Protein AF-A0A521AAC2-F1 (afdb_monomer_lite)

Structure (mmCIF, N/CA/C/O backbone):
data_AF-A0A521AAC2-F1
#
_entry.id   AF-A0A521AAC2-F1
#
loop_
_atom_site.group_PDB
_atom_site.id
_atom_site.type_symbol
_atom_site.label_atom_id
_atom_site.label_alt_id
_atom_site.label_comp_id
_atom_site.label_asym_id
_atom_site.label_entity_id
_atom_site.label_seq_id
_atom_site.pdbx_PDB_ins_code
_atom_site.Cartn_x
_atom_site.Cartn_y
_atom_site.Cartn_z
_atom_site.occupancy
_atom_site.B_iso_or_equiv
_atom_site.auth_seq_id
_atom_site.auth_comp_id
_atom_site.auth_asym_id
_atom_site.auth_atom_id
_atom_site.pdbx_PDB_model_num
ATOM 1 N N . SER A 1 1 ? 28.473 -7.041 -19.123 1.00 75.69 1 SER A N 1
ATOM 2 C CA . SER A 1 1 ? 27.850 -7.084 -20.459 1.00 75.69 1 SER A CA 1
ATOM 3 C C . SER A 1 1 ? 27.717 -8.540 -20.856 1.00 75.69 1 SER A C 1
ATOM 5 O O . SER A 1 1 ? 28.711 -9.245 -20.741 1.00 75.69 1 SER A O 1
ATOM 7 N N . LEU A 1 2 ? 26.518 -9.003 -21.226 1.00 77.50 2 LEU A N 1
ATOM 8 C CA . LEU A 1 2 ? 26.227 -10.437 -21.407 1.00 77.50 2 LEU A CA 1
ATOM 9 C C . LEU A 1 2 ? 26.478 -10.957 -22.841 1.00 77.50 2 LEU A C 1
ATOM 11 O O . LEU A 1 2 ? 26.510 -12.165 -23.037 1.00 77.50 2 LEU A O 1
ATOM 15 N N . HIS A 1 3 ? 26.737 -10.079 -23.821 1.00 86.06 3 HIS A N 1
ATOM 16 C CA . HIS A 1 3 ? 26.960 -10.445 -25.234 1.00 86.06 3 HIS A CA 1
ATOM 17 C C . HIS A 1 3 ? 28.092 -9.625 -25.883 1.00 86.06 3 HIS A C 1
ATOM 19 O O . HIS A 1 3 ? 27.916 -9.018 -26.936 1.00 86.06 3 HIS A O 1
ATOM 25 N N . CYS A 1 4 ? 29.249 -9.530 -25.223 1.00 85.38 4 CYS A N 1
ATOM 26 C CA . CYS A 1 4 ? 30.383 -8.733 -25.708 1.00 85.38 4 CYS A CA 1
ATOM 27 C C . CYS A 1 4 ? 31.714 -9.477 -25.526 1.00 85.38 4 CYS A C 1
ATOM 29 O O . CYS A 1 4 ? 32.556 -9.093 -24.710 1.00 85.38 4 CYS A O 1
ATOM 31 N N . ASP A 1 5 ? 31.896 -10.549 -26.302 1.00 82.12 5 ASP A N 1
ATOM 32 C CA . ASP A 1 5 ? 33.143 -11.327 -26.315 1.00 82.12 5 ASP A CA 1
ATOM 33 C C . ASP A 1 5 ? 34.277 -10.555 -26.999 1.00 82.12 5 ASP A C 1
ATOM 35 O O . ASP A 1 5 ? 35.403 -10.495 -26.501 1.00 82.12 5 ASP A O 1
ATOM 39 N N . ARG A 1 6 ? 33.968 -9.907 -28.130 1.00 85.88 6 ARG A N 1
ATOM 40 C CA . ARG A 1 6 ? 34.883 -9.030 -28.869 1.00 85.88 6 ARG A CA 1
ATOM 41 C C . ARG A 1 6 ? 34.305 -7.626 -28.949 1.00 85.88 6 ARG A C 1
ATOM 43 O O . ARG A 1 6 ? 33.142 -7.440 -29.290 1.00 85.88 6 ARG A O 1
ATOM 50 N N . GLU A 1 7 ? 35.140 -6.646 -28.635 1.00 88.75 7 GLU A N 1
ATOM 51 C CA . GLU A 1 7 ? 34.788 -5.233 -28.735 1.00 88.75 7 GLU A CA 1
ATOM 52 C C . GLU A 1 7 ? 34.668 -4.797 -30.197 1.00 88.75 7 GLU A C 1
ATOM 54 O O . GLU A 1 7 ? 35.352 -5.323 -31.077 1.00 88.75 7 GLU A O 1
ATOM 59 N N . ASN A 1 8 ? 33.785 -3.830 -30.458 1.00 88.62 8 ASN A N 1
ATOM 60 C CA . ASN A 1 8 ? 33.567 -3.326 -31.808 1.00 88.62 8 ASN A CA 1
ATOM 61 C C . ASN A 1 8 ? 34.844 -2.619 -32.316 1.00 88.62 8 ASN A C 1
ATOM 63 O O . ASN A 1 8 ? 35.249 -1.632 -31.695 1.00 88.62 8 ASN A O 1
ATOM 67 N N . PRO A 1 9 ? 35.455 -3.068 -33.433 1.00 90.44 9 PRO A N 1
ATOM 68 C CA . PRO A 1 9 ? 36.702 -2.503 -33.951 1.00 90.44 9 PRO A CA 1
ATOM 69 C C . PRO A 1 9 ? 36.546 -1.087 -34.522 1.00 90.44 9 PRO A C 1
ATOM 71 O O . PRO A 1 9 ? 37.541 -0.385 -34.678 1.00 90.44 9 PRO A O 1
ATOM 74 N N . TYR A 1 10 ? 35.318 -0.651 -34.825 1.00 91.94 10 TYR A N 1
ATOM 75 C CA . TYR A 1 10 ? 35.041 0.710 -35.291 1.00 91.94 10 TYR A CA 1
ATOM 76 C C . TYR A 1 10 ? 35.121 1.754 -34.166 1.00 91.94 10 TYR A C 1
ATOM 78 O O . TYR A 1 10 ? 35.139 2.951 -34.447 1.00 91.94 10 TYR A O 1
ATOM 86 N N . ILE A 1 11 ? 35.180 1.325 -32.900 1.00 89.81 11 ILE A N 1
ATOM 87 C CA . ILE A 1 11 ? 35.317 2.211 -31.743 1.00 89.81 11 ILE A CA 1
ATOM 88 C C . ILE A 1 11 ? 36.766 2.160 -31.250 1.00 89.81 11 ILE A C 1
ATOM 90 O O . ILE A 1 11 ? 37.322 1.096 -30.985 1.00 89.81 11 ILE A O 1
ATOM 94 N N . GLN A 1 12 ? 37.389 3.328 -31.100 1.00 90.44 12 GLN A N 1
ATOM 95 C CA . GLN A 1 12 ? 38.767 3.454 -30.621 1.00 90.44 12 GLN A CA 1
ATOM 96 C C . GLN A 1 12 ? 38.839 3.378 -29.087 1.00 90.44 12 GLN A C 1
ATOM 98 O O . GLN A 1 12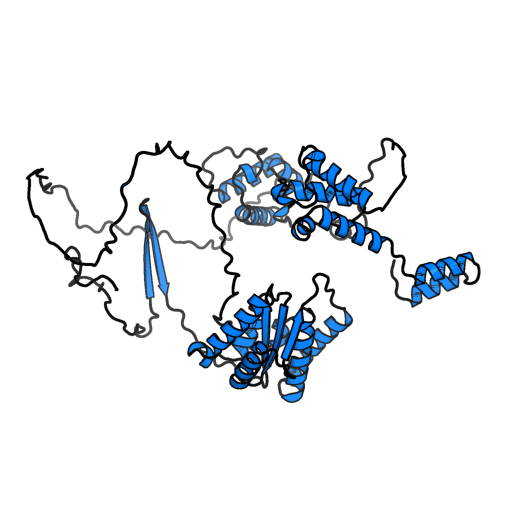 ? 39.059 4.381 -28.411 1.00 90.44 12 GLN A O 1
ATOM 103 N N . TRP A 1 13 ? 38.659 2.182 -28.525 1.00 89.62 13 TRP A N 1
ATOM 104 C CA . TRP A 1 13 ? 38.580 1.973 -27.070 1.00 89.62 13 TRP A CA 1
ATOM 105 C C . TRP A 1 13 ? 39.831 2.406 -26.297 1.00 89.62 13 TRP A C 1
ATOM 107 O O . TRP A 1 13 ? 39.709 2.964 -25.215 1.00 89.62 13 TRP A O 1
ATOM 117 N N . GLN A 1 14 ? 41.030 2.209 -26.857 1.00 87.69 14 GLN A N 1
ATOM 118 C CA . GLN A 1 14 ? 42.301 2.506 -26.172 1.00 87.69 14 GLN A CA 1
ATOM 119 C C . GLN A 1 14 ? 42.477 3.992 -25.822 1.00 87.69 14 GLN A C 1
ATOM 121 O O . GLN A 1 14 ? 43.128 4.309 -24.833 1.00 87.69 14 GLN A O 1
ATOM 126 N N . ASN A 1 15 ? 41.875 4.888 -26.610 1.00 89.50 15 ASN A N 1
ATOM 127 C CA . ASN A 1 15 ? 41.941 6.339 -26.411 1.00 89.50 15 ASN A CA 1
ATOM 128 C C . ASN A 1 15 ? 40.617 6.912 -25.878 1.00 89.50 15 ASN A C 1
ATOM 130 O O . ASN A 1 15 ? 40.423 8.126 -25.872 1.00 89.50 15 ASN A O 1
ATOM 134 N N . SER A 1 16 ? 39.683 6.046 -25.480 1.00 92.31 16 SER A N 1
ATOM 135 C CA . SER A 1 16 ? 38.360 6.436 -25.013 1.00 92.31 16 SER A CA 1
ATOM 136 C C . SER A 1 16 ? 38.335 6.572 -23.488 1.00 92.31 16 SER A C 1
ATOM 138 O O . SER A 1 16 ? 38.959 5.766 -22.798 1.00 92.31 16 SER A O 1
ATOM 140 N N . PRO A 1 17 ? 37.565 7.522 -22.922 1.00 91.38 17 PRO A N 1
ATOM 141 C CA . PRO A 1 17 ? 37.256 7.513 -21.492 1.00 91.38 17 PRO A CA 1
ATOM 142 C C . PRO A 1 17 ? 36.330 6.346 -21.099 1.00 91.38 17 PRO A C 1
ATOM 144 O O . PRO A 1 17 ? 36.086 6.127 -19.913 1.00 91.38 17 PRO A O 1
ATOM 147 N N . PHE A 1 18 ? 35.791 5.611 -22.079 1.00 92.06 18 PHE A N 1
ATOM 148 C CA . PHE A 1 18 ? 34.846 4.522 -21.874 1.00 92.06 18 PHE A CA 1
ATOM 149 C C . PHE A 1 18 ? 35.511 3.152 -21.998 1.00 92.06 18 PHE A C 1
ATOM 151 O O . PHE A 1 18 ? 36.371 2.922 -22.845 1.00 92.06 18 PHE A O 1
ATOM 158 N N . TYR A 1 19 ? 35.022 2.208 -21.203 1.00 90.88 19 TYR A N 1
ATOM 159 C CA . TYR A 1 19 ? 35.347 0.792 -21.312 1.00 90.88 19 TYR A CA 1
ATOM 160 C C . TYR A 1 19 ? 34.077 -0.041 -21.130 1.00 90.88 19 TYR A C 1
ATOM 162 O O . TYR A 1 19 ? 33.103 0.404 -20.519 1.00 90.88 19 TYR A O 1
ATOM 170 N N . VAL A 1 20 ? 34.082 -1.273 -21.636 1.00 91.38 20 VAL A N 1
ATOM 171 C CA . VAL A 1 20 ? 32.954 -2.195 -21.467 1.00 91.38 20 VAL A CA 1
ATOM 172 C C . VAL A 1 20 ? 33.170 -3.045 -20.216 1.00 91.38 20 VAL A C 1
ATOM 174 O O . VAL A 1 20 ? 34.087 -3.862 -20.167 1.00 91.38 20 VAL A O 1
ATOM 177 N N . ASN A 1 21 ? 32.303 -2.907 -19.208 1.00 91.69 21 ASN A N 1
ATOM 178 C CA . ASN A 1 21 ? 32.345 -3.786 -18.038 1.00 91.69 21 ASN A CA 1
ATOM 179 C C . ASN A 1 21 ? 31.828 -5.201 -18.383 1.00 91.69 21 ASN A C 1
ATOM 181 O O . ASN A 1 21 ? 30.674 -5.377 -18.796 1.00 91.69 21 ASN A O 1
ATOM 185 N N . LYS A 1 22 ? 32.678 -6.221 -18.205 1.00 90.38 22 LYS A N 1
ATOM 186 C CA . LYS A 1 22 ? 32.413 -7.626 -18.587 1.00 90.38 22 LYS A CA 1
ATOM 187 C C . LYS A 1 22 ? 32.210 -8.574 -17.401 1.00 90.38 22 LYS A C 1
ATOM 189 O O . LYS A 1 22 ? 31.744 -9.686 -17.608 1.00 90.38 22 LYS A O 1
ATOM 194 N N . SER A 1 23 ? 32.489 -8.141 -16.175 1.00 91.44 23 SER A N 1
ATOM 195 C CA . SER A 1 23 ? 32.330 -8.956 -14.965 1.00 91.44 23 SER A CA 1
ATOM 196 C C . SER A 1 23 ? 31.585 -8.199 -13.866 1.00 91.44 23 SER A C 1
ATOM 198 O O . SER A 1 23 ? 31.482 -6.971 -13.900 1.00 91.44 23 SER A O 1
ATOM 200 N N . ASN A 1 24 ? 31.042 -8.934 -12.891 1.00 93.12 24 ASN A N 1
ATOM 201 C CA . ASN A 1 24 ? 30.517 -8.321 -11.674 1.00 93.12 24 ASN A CA 1
ATOM 202 C C . ASN A 1 24 ? 31.689 -7.743 -10.870 1.00 93.12 24 ASN A C 1
ATOM 204 O O . ASN A 1 24 ? 32.677 -8.437 -10.619 1.00 93.12 24 ASN A O 1
ATOM 208 N N . ARG A 1 25 ? 31.602 -6.460 -10.529 1.00 90.75 25 ARG A N 1
ATOM 209 C CA . ARG A 1 25 ? 32.635 -5.719 -9.810 1.00 90.75 25 ARG A CA 1
ATOM 210 C C . ARG A 1 25 ? 31.968 -4.679 -8.929 1.00 90.75 25 ARG A C 1
ATOM 212 O O . ARG A 1 25 ? 30.929 -4.129 -9.281 1.00 90.75 25 ARG A O 1
ATOM 219 N N . GLU A 1 26 ? 32.618 -4.386 -7.817 1.00 90.31 26 GLU A N 1
ATOM 220 C CA . GLU A 1 26 ? 32.216 -3.315 -6.917 1.00 90.31 26 GLU A CA 1
ATOM 221 C C . GLU A 1 26 ? 32.253 -1.953 -7.632 1.00 90.31 26 GLU A C 1
ATOM 223 O O . GLU A 1 26 ? 33.260 -1.591 -8.251 1.00 90.31 26 GLU A O 1
ATOM 228 N N . TRP A 1 27 ? 31.164 -1.187 -7.529 1.00 90.00 27 TRP A N 1
ATOM 229 C CA . TRP A 1 27 ? 31.098 0.190 -8.011 1.00 90.00 27 TRP A CA 1
ATOM 230 C C . TRP A 1 27 ? 31.457 1.136 -6.867 1.00 90.00 27 TRP A C 1
ATOM 232 O O . TRP A 1 27 ? 30.617 1.480 -6.041 1.00 90.00 27 TRP A O 1
ATOM 242 N N . LYS A 1 28 ? 32.731 1.523 -6.805 1.00 82.62 28 LYS A N 1
ATOM 243 C CA . LYS A 1 28 ? 33.260 2.379 -5.738 1.00 82.62 28 LYS A CA 1
ATOM 244 C C . LYS A 1 28 ? 32.892 3.844 -5.957 1.00 82.62 28 LYS A C 1
ATOM 246 O O . LYS A 1 28 ? 32.930 4.330 -7.090 1.00 82.62 28 LYS A O 1
ATOM 251 N N . ASP A 1 29 ? 32.602 4.543 -4.864 1.00 77.44 29 ASP A N 1
ATOM 252 C CA . ASP A 1 29 ? 32.571 6.004 -4.848 1.00 77.44 29 ASP A CA 1
ATOM 253 C C . ASP A 1 29 ? 33.975 6.551 -5.148 1.00 77.44 29 ASP A C 1
ATOM 255 O O . ASP A 1 29 ? 34.993 5.967 -4.767 1.00 77.44 29 ASP A O 1
ATOM 259 N N . SER A 1 30 ? 34.039 7.665 -5.874 1.00 78.00 30 SER A N 1
ATOM 260 C CA . SER A 1 30 ? 35.296 8.406 -6.019 1.00 78.00 30 SER A CA 1
ATOM 261 C C . SER A 1 30 ? 35.479 9.289 -4.786 1.00 78.00 30 SER A C 1
ATOM 263 O O . SER A 1 30 ? 34.486 9.731 -4.214 1.00 78.00 30 SER A O 1
ATOM 265 N N . GLU A 1 31 ? 36.716 9.567 -4.362 1.00 74.88 31 GLU A N 1
ATOM 266 C CA . GLU A 1 31 ? 36.973 10.383 -3.162 1.00 74.88 31 GLU A CA 1
ATOM 267 C C . GLU A 1 31 ? 36.160 11.692 -3.180 1.00 74.88 31 GLU A C 1
ATOM 269 O O . GLU A 1 31 ? 36.356 12.558 -4.037 1.00 74.88 31 GLU A O 1
ATOM 274 N N . GLY A 1 32 ? 35.204 11.806 -2.252 1.00 71.31 32 GLY A N 1
ATOM 275 C CA . GLY A 1 32 ? 34.333 12.974 -2.098 1.00 71.31 32 GLY A CA 1
ATOM 276 C C . GLY A 1 32 ? 33.317 13.209 -3.223 1.00 71.31 32 GLY A C 1
ATOM 277 O O . GLY A 1 32 ? 32.756 14.301 -3.290 1.00 71.31 32 GLY A O 1
ATOM 278 N N . LYS A 1 33 ? 33.076 12.242 -4.121 1.00 82.56 33 LYS A N 1
ATOM 279 C CA . LYS A 1 33 ? 32.095 12.371 -5.210 1.00 82.56 33 LYS A CA 1
ATOM 280 C C . LYS A 1 33 ? 31.135 11.178 -5.244 1.00 82.56 33 LYS A C 1
ATOM 282 O O . LYS A 1 33 ? 31.610 10.044 -5.358 1.00 82.56 33 LYS A O 1
ATOM 287 N N . PRO A 1 34 ? 29.811 11.422 -5.218 1.00 86.50 34 PRO A N 1
ATOM 288 C CA . PRO A 1 34 ? 28.824 10.359 -5.356 1.00 86.50 34 PRO A CA 1
ATOM 289 C C . PRO A 1 34 ? 28.955 9.677 -6.720 1.00 86.50 34 PRO A C 1
ATOM 291 O O . PRO A 1 34 ? 29.396 10.281 -7.708 1.00 86.50 34 PRO A O 1
ATOM 294 N N . ARG A 1 35 ? 28.559 8.407 -6.786 1.00 90.75 35 ARG A N 1
ATOM 295 C CA . ARG A 1 35 ? 28.462 7.665 -8.044 1.00 90.75 35 ARG A CA 1
ATOM 296 C C . ARG A 1 35 ? 27.524 8.391 -8.999 1.00 90.75 35 ARG A C 1
ATOM 298 O O . ARG A 1 35 ? 26.383 8.685 -8.660 1.00 90.75 35 ARG A O 1
ATOM 305 N N . ARG A 1 36 ? 27.999 8.634 -10.219 1.00 92.75 36 ARG A N 1
ATOM 306 C CA . ARG A 1 36 ? 27.188 9.173 -11.313 1.00 92.75 36 ARG A CA 1
ATOM 307 C C . ARG A 1 36 ? 27.179 8.205 -12.478 1.00 92.75 36 ARG A C 1
ATOM 309 O O . ARG A 1 36 ? 28.223 7.675 -12.857 1.00 92.75 36 ARG A O 1
ATOM 316 N N . GLY A 1 37 ? 26.001 7.990 -13.039 1.00 93.81 37 GLY A N 1
ATOM 317 C CA . GLY A 1 37 ? 25.788 7.201 -14.244 1.00 93.81 37 GLY A CA 1
ATOM 318 C C . GLY A 1 37 ? 24.933 7.980 -15.230 1.00 93.81 37 GLY A C 1
ATOM 319 O O . GLY A 1 37 ? 24.231 8.910 -14.845 1.00 93.81 37 GLY A O 1
ATOM 320 N N . ALA A 1 38 ? 24.988 7.606 -16.502 1.00 96.56 38 ALA A N 1
ATOM 321 C CA . ALA A 1 38 ? 24.097 8.160 -17.508 1.00 96.56 38 ALA A CA 1
ATOM 322 C C . ALA A 1 38 ? 23.352 7.040 -18.234 1.00 96.56 38 ALA A C 1
ATOM 324 O O . ALA A 1 38 ? 23.915 5.974 -18.489 1.00 96.56 38 ALA A O 1
ATOM 325 N N . VAL A 1 39 ? 22.097 7.303 -18.581 1.00 97.56 39 VAL A N 1
ATOM 326 C CA . VAL A 1 39 ? 21.247 6.431 -19.392 1.00 97.56 39 VAL A CA 1
ATOM 327 C C . VAL A 1 39 ? 20.906 7.188 -20.666 1.00 97.56 39 VAL A C 1
ATOM 329 O O . VAL A 1 39 ? 20.417 8.312 -20.615 1.00 97.56 39 VAL A O 1
ATOM 332 N N . SER A 1 40 ? 21.196 6.584 -21.816 1.00 96.94 40 SER A N 1
ATOM 333 C CA . SER A 1 40 ? 20.838 7.142 -23.124 1.00 96.94 40 SER A CA 1
ATOM 334 C C . SER A 1 40 ? 19.851 6.215 -23.818 1.00 96.94 40 SER A C 1
ATOM 336 O O . SER A 1 40 ? 20.085 5.007 -23.859 1.00 96.94 40 SER A O 1
ATOM 338 N N . ALA A 1 41 ? 18.783 6.780 -24.375 1.00 97.50 41 ALA A N 1
ATOM 339 C CA . ALA A 1 41 ? 17.787 6.068 -25.165 1.00 97.50 41 ALA A CA 1
ATOM 340 C C . ALA A 1 41 ? 17.565 6.809 -26.489 1.00 97.50 41 ALA A C 1
ATOM 342 O O . ALA A 1 41 ? 17.299 8.011 -26.498 1.00 97.50 41 ALA A O 1
ATOM 343 N N . PHE A 1 42 ? 17.690 6.089 -27.604 1.00 96.75 42 PHE A N 1
ATOM 344 C CA . PHE A 1 42 ? 17.593 6.646 -28.954 1.00 96.75 42 PHE A CA 1
ATOM 345 C C . PHE A 1 42 ? 16.484 5.921 -29.718 1.00 96.75 42 PHE A C 1
ATOM 347 O O . PHE A 1 42 ? 16.588 4.720 -29.977 1.00 96.75 42 PHE A O 1
ATOM 354 N N . GLY A 1 43 ? 15.404 6.633 -30.031 1.00 95.81 43 GLY A N 1
ATOM 355 C CA . GLY A 1 43 ? 14.264 6.105 -30.773 1.00 95.81 43 GLY A CA 1
ATOM 356 C C . GLY A 1 43 ? 14.516 6.100 -32.279 1.00 95.81 43 GLY A C 1
ATOM 357 O O . GLY A 1 43 ? 15.145 7.007 -32.820 1.00 95.81 43 GLY A O 1
ATOM 358 N N . MET A 1 44 ? 13.974 5.105 -32.986 1.00 95.81 44 MET A N 1
ATOM 359 C CA . MET A 1 44 ? 14.095 5.010 -34.450 1.00 95.81 44 MET A CA 1
ATOM 360 C C . MET A 1 44 ? 13.471 6.213 -35.182 1.00 95.81 44 MET A C 1
ATOM 362 O O . MET A 1 44 ? 13.939 6.577 -36.256 1.00 95.81 44 MET A O 1
ATOM 366 N N . SER A 1 45 ? 12.453 6.852 -34.594 1.00 95.75 45 SER A N 1
ATOM 367 C CA . SER A 1 45 ? 11.845 8.091 -35.104 1.00 95.75 45 SER A CA 1
ATOM 368 C C . SER A 1 45 ? 12.770 9.312 -35.026 1.00 95.75 45 SER A C 1
ATOM 370 O O . SER A 1 45 ? 12.455 10.347 -35.604 1.00 95.75 45 SER A O 1
ATOM 372 N N . GLY A 1 46 ? 13.893 9.210 -34.307 1.00 93.88 46 GLY A N 1
ATOM 373 C CA . GLY A 1 46 ? 14.817 10.313 -34.044 1.00 93.88 46 GLY A CA 1
ATOM 374 C C . GLY A 1 46 ? 14.627 10.991 -32.684 1.00 93.88 46 GLY A C 1
ATOM 375 O O . GLY A 1 46 ? 15.424 11.860 -32.335 1.00 93.88 46 GLY A O 1
ATOM 376 N N . THR A 1 47 ? 13.626 10.596 -31.890 1.00 96.19 47 THR A N 1
ATOM 377 C CA . THR A 1 47 ? 13.448 11.099 -30.518 1.00 96.19 47 THR A CA 1
ATOM 378 C C . THR A 1 47 ? 14.514 10.512 -29.598 1.00 96.19 47 THR A C 1
ATOM 380 O O . THR A 1 47 ? 14.609 9.294 -29.444 1.00 96.19 47 THR A O 1
ATOM 383 N N . ASN A 1 48 ? 15.307 11.376 -28.965 1.00 97.44 48 ASN A N 1
ATOM 384 C CA . ASN A 1 48 ? 16.457 10.981 -28.155 1.00 97.44 48 ASN A CA 1
ATOM 385 C C . ASN A 1 48 ? 16.335 11.527 -26.734 1.00 97.44 48 ASN A C 1
ATOM 387 O O . ASN A 1 48 ? 15.977 12.686 -26.543 1.00 97.44 48 ASN A O 1
ATOM 391 N N . VAL A 1 49 ? 16.700 10.710 -25.749 1.00 97.56 49 VAL A N 1
ATOM 392 C CA . VAL A 1 49 ? 16.722 11.080 -24.332 1.00 97.56 49 VAL A CA 1
ATOM 393 C C . VAL A 1 49 ? 18.082 10.729 -23.738 1.00 97.56 49 VAL A C 1
ATOM 395 O O . VAL A 1 49 ? 18.632 9.654 -23.990 1.00 97.56 49 VAL A O 1
ATOM 398 N N . HIS A 1 50 ? 18.619 11.636 -22.922 1.00 98.06 50 HIS A N 1
ATOM 399 C CA . HIS A 1 50 ? 19.833 11.421 -22.143 1.00 98.06 50 HIS A CA 1
ATOM 400 C C . HIS A 1 50 ? 19.603 11.870 -20.701 1.00 98.06 50 HIS A C 1
ATOM 402 O O . HIS A 1 50 ? 19.304 13.034 -20.450 1.00 98.06 50 HIS A O 1
ATOM 408 N N . LEU A 1 51 ? 19.745 10.942 -19.760 1.00 98.06 51 LEU A N 1
ATOM 409 C CA . LEU A 1 51 ? 19.543 11.168 -18.333 1.00 98.06 51 LEU A CA 1
ATOM 410 C C . LEU A 1 51 ? 20.855 10.959 -17.590 1.00 98.06 51 LEU A C 1
ATOM 412 O O . LEU A 1 51 ? 21.551 9.974 -17.830 1.00 98.06 51 LEU A O 1
ATOM 416 N N . VAL A 1 52 ? 21.162 11.855 -16.654 1.00 97.38 52 VAL A N 1
ATOM 417 C CA . VAL A 1 52 ? 22.289 11.721 -15.725 1.00 97.38 52 VAL A CA 1
ATOM 418 C C . VAL A 1 52 ? 21.727 11.492 -14.329 1.00 97.38 52 VAL A C 1
ATOM 420 O O . VAL A 1 52 ? 20.907 12.269 -13.851 1.00 97.38 52 VAL A O 1
ATOM 423 N N . LEU A 1 53 ? 22.165 10.412 -13.691 1.00 95.50 53 LEU A N 1
ATOM 424 C CA . LEU A 1 53 ? 21.728 9.964 -12.376 1.00 95.50 53 LEU A CA 1
ATOM 425 C C . LEU A 1 53 ? 22.895 10.056 -11.399 1.00 95.50 53 LEU A C 1
ATOM 427 O O . LEU A 1 53 ? 24.029 9.711 -11.738 1.00 95.50 53 LEU A O 1
ATOM 431 N N . GLU A 1 54 ? 22.605 10.480 -10.177 1.00 93.56 54 GLU A N 1
ATOM 432 C CA . GLU A 1 54 ? 23.548 10.518 -9.065 1.00 93.56 54 GLU A CA 1
ATOM 433 C C . GLU A 1 54 ? 23.047 9.607 -7.942 1.00 93.56 54 GLU A C 1
ATOM 435 O O . GLU A 1 54 ? 21.848 9.537 -7.676 1.00 93.56 54 GLU A O 1
ATOM 440 N N . SER A 1 55 ? 23.956 8.880 -7.293 1.00 90.56 55 SER A N 1
ATOM 441 C CA . SER A 1 55 ? 23.621 8.058 -6.135 1.00 90.56 55 SER A CA 1
ATOM 442 C C . SER A 1 55 ? 23.180 8.930 -4.968 1.00 90.56 55 SER A C 1
ATOM 444 O O . SER A 1 55 ? 23.897 9.853 -4.582 1.00 90.56 55 SER A O 1
ATOM 446 N N . TYR A 1 56 ? 22.062 8.570 -4.351 1.00 85.19 56 TYR A N 1
ATOM 447 C CA . TYR A 1 56 ? 21.603 9.207 -3.128 1.00 85.19 56 TYR A CA 1
ATOM 448 C C . TYR A 1 56 ? 22.383 8.665 -1.915 1.00 85.19 56 TYR A C 1
ATOM 450 O O . TYR A 1 56 ? 22.409 7.443 -1.719 1.00 85.19 56 TYR A O 1
ATOM 458 N N . PRO A 1 57 ? 23.038 9.520 -1.106 1.00 76.25 57 PRO A N 1
ATOM 459 C CA . PRO A 1 57 ? 23.678 9.076 0.122 1.00 76.25 57 PRO A CA 1
ATOM 460 C C . PRO A 1 57 ? 22.590 8.674 1.119 1.00 76.25 57 PRO A C 1
ATOM 462 O O . PRO A 1 57 ? 21.858 9.516 1.631 1.00 76.25 57 PRO A O 1
ATOM 465 N N . ARG A 1 58 ? 22.474 7.374 1.404 1.00 65.19 58 ARG A N 1
ATOM 466 C CA . ARG A 1 58 ? 21.644 6.911 2.517 1.00 65.19 58 ARG A CA 1
ATOM 467 C C . ARG A 1 58 ? 22.403 7.219 3.803 1.00 65.19 58 ARG A C 1
ATOM 469 O O . ARG A 1 58 ? 23.283 6.457 4.198 1.00 65.19 58 ARG A O 1
ATOM 476 N N . GLU A 1 59 ? 22.101 8.351 4.433 1.00 63.12 59 GLU A N 1
ATOM 477 C CA . GLU A 1 59 ? 22.460 8.537 5.835 1.00 63.12 59 GLU A CA 1
ATOM 478 C C . GLU A 1 59 ? 21.702 7.475 6.627 1.00 63.12 59 GLU A C 1
ATOM 480 O O . GLU A 1 59 ? 20.478 7.515 6.738 1.00 63.12 59 GLU A O 1
ATOM 485 N N . VAL A 1 60 ? 22.423 6.476 7.133 1.00 56.19 60 VAL A N 1
ATOM 486 C CA . VAL A 1 60 ? 21.873 5.551 8.122 1.00 56.19 60 VAL A CA 1
ATOM 487 C C . VAL A 1 60 ? 21.777 6.346 9.416 1.00 56.19 60 VAL A C 1
ATOM 489 O O . VAL A 1 60 ? 22.686 6.327 10.247 1.00 56.19 60 VAL A O 1
ATOM 492 N N . GLN A 1 61 ? 20.716 7.136 9.550 1.00 54.59 61 GLN A N 1
ATOM 493 C CA . GLN A 1 61 ? 20.384 7.715 10.836 1.00 54.59 61 GLN A CA 1
ATOM 494 C C . GLN A 1 61 ? 19.978 6.552 11.734 1.00 54.59 61 GLN A C 1
ATOM 496 O O . GLN A 1 61 ? 19.078 5.783 11.405 1.00 54.59 61 GLN A O 1
ATOM 501 N N . ALA A 1 62 ? 20.705 6.371 12.836 1.00 51.84 62 ALA A N 1
ATOM 502 C CA . ALA A 1 62 ? 20.308 5.409 13.846 1.00 51.84 62 ALA A CA 1
ATOM 503 C C . ALA A 1 62 ? 18.915 5.817 14.330 1.00 51.84 62 ALA A C 1
ATOM 505 O O . ALA A 1 62 ? 18.747 6.915 14.867 1.00 51.84 62 ALA A O 1
ATOM 506 N N . VAL A 1 63 ? 17.923 4.958 14.095 1.00 54.69 63 VAL A N 1
ATOM 507 C CA . VAL A 1 63 ? 16.555 5.195 14.544 1.00 54.69 63 VAL A CA 1
ATOM 508 C C . VAL A 1 63 ? 16.601 5.395 16.058 1.00 54.69 63 VAL A C 1
ATOM 510 O O . VAL A 1 63 ? 17.019 4.517 16.818 1.00 54.69 63 VAL A O 1
ATOM 513 N N . ASN A 1 64 ? 16.250 6.599 16.506 1.00 51.12 64 ASN A N 1
ATOM 514 C CA . ASN A 1 64 ? 16.264 6.931 17.922 1.00 51.12 64 ASN A CA 1
ATOM 515 C C . ASN A 1 64 ? 15.065 6.265 18.606 1.00 51.12 64 ASN A C 1
ATOM 517 O O . ASN A 1 64 ? 13.942 6.752 18.519 1.00 51.12 64 ASN A O 1
ATOM 521 N N . GLY A 1 65 ? 15.341 5.183 19.336 1.00 60.69 65 GLY A N 1
ATOM 522 C CA . GLY A 1 65 ? 14.426 4.583 20.305 1.00 60.69 65 GLY A CA 1
ATOM 523 C C . GLY A 1 65 ? 13.808 3.273 19.834 1.00 60.69 65 GLY A C 1
ATOM 524 O O . GLY A 1 65 ? 12.733 3.269 19.244 1.00 60.69 65 GLY A O 1
ATOM 525 N N . ALA A 1 66 ? 14.450 2.155 20.186 1.00 74.88 66 ALA A N 1
ATOM 526 C CA . ALA A 1 66 ? 13.805 0.850 20.136 1.00 74.88 66 ALA A CA 1
ATOM 527 C C . ALA A 1 66 ? 12.544 0.887 21.013 1.00 74.88 66 ALA A C 1
ATOM 529 O O . ALA A 1 66 ? 12.621 1.160 22.216 1.00 74.88 66 ALA A O 1
ATOM 530 N N . LEU A 1 67 ? 11.388 0.648 20.399 1.00 87.75 67 LEU A N 1
ATOM 531 C CA . LEU A 1 67 ? 10.133 0.506 21.122 1.00 87.75 67 LEU A CA 1
ATOM 532 C C . LEU A 1 67 ? 10.051 -0.906 21.721 1.00 87.75 67 LEU A C 1
ATOM 534 O O . LEU A 1 67 ? 10.623 -1.848 21.165 1.00 87.75 67 LEU A O 1
ATOM 538 N N . PRO A 1 68 ? 9.344 -1.085 22.850 1.00 90.62 68 PRO A N 1
ATOM 539 C CA . PRO A 1 68 ? 9.228 -2.397 23.482 1.00 90.62 68 PRO A CA 1
ATOM 540 C C . PRO A 1 68 ? 8.368 -3.381 22.675 1.00 90.62 68 PRO A C 1
ATOM 542 O O . PRO A 1 68 ? 8.434 -4.588 22.896 1.00 90.62 68 PRO A O 1
ATOM 545 N N . SER A 1 69 ? 7.523 -2.891 21.768 1.00 94.00 69 SER A N 1
ATOM 546 C CA . SER A 1 69 ? 6.663 -3.705 20.906 1.00 94.00 69 SER A CA 1
ATOM 547 C C . SER A 1 69 ? 6.299 -2.937 19.637 1.00 94.00 69 SER A C 1
ATOM 549 O O . SER A 1 69 ? 6.359 -1.709 19.613 1.00 94.00 69 SER A O 1
ATOM 551 N N . TYR A 1 70 ? 5.900 -3.658 18.595 1.00 94.81 70 TYR A N 1
ATOM 552 C CA . TYR A 1 70 ? 5.583 -3.125 17.273 1.00 94.81 70 TYR A CA 1
ATOM 553 C C . TYR A 1 70 ? 4.263 -3.710 16.778 1.00 94.81 70 TYR A C 1
ATOM 555 O O . TYR A 1 70 ? 4.003 -4.900 16.959 1.00 94.81 70 TYR A O 1
ATOM 563 N N . LEU A 1 71 ? 3.439 -2.881 16.137 1.00 96.06 71 LEU A N 1
ATOM 564 C CA . LEU A 1 71 ? 2.194 -3.306 15.501 1.00 96.06 71 LEU A CA 1
ATOM 565 C C . LEU A 1 71 ? 2.451 -3.565 14.016 1.00 96.06 71 LEU A C 1
ATOM 567 O O . LEU A 1 71 ? 2.781 -2.648 13.266 1.00 96.06 71 LEU A O 1
ATOM 571 N N . LEU A 1 72 ? 2.293 -4.808 13.578 1.00 96.50 72 LEU A N 1
ATOM 572 C CA . LEU A 1 72 ? 2.352 -5.177 12.166 1.00 96.50 72 LEU A CA 1
ATOM 573 C C . LEU A 1 72 ? 0.932 -5.400 11.666 1.00 96.50 72 LEU A C 1
ATOM 575 O O . LEU A 1 72 ? 0.155 -6.093 12.317 1.00 96.50 72 LEU A O 1
ATOM 579 N N . ALA A 1 73 ? 0.596 -4.842 10.507 1.00 96.31 73 ALA A N 1
ATOM 580 C CA . ALA A 1 73 ? -0.718 -5.009 9.907 1.00 96.31 73 ALA A CA 1
ATOM 581 C C . ALA A 1 73 ? -0.612 -5.358 8.425 1.00 96.31 73 ALA A C 1
ATOM 583 O O . ALA A 1 73 ? 0.205 -4.814 7.687 1.00 96.31 73 ALA A O 1
ATOM 584 N N . LEU A 1 74 ? -1.484 -6.253 7.979 1.00 96.94 74 LEU A N 1
ATOM 585 C CA . LEU A 1 74 ? -1.665 -6.606 6.581 1.00 96.94 74 LEU A CA 1
ATOM 586 C C . LEU A 1 74 ? -3.139 -6.472 6.219 1.00 96.94 74 LEU A C 1
ATOM 588 O O . LEU A 1 74 ? -4.038 -6.639 7.046 1.00 96.94 74 LEU A O 1
ATOM 592 N N . SER A 1 75 ? -3.394 -6.148 4.956 1.00 97.44 75 SER A N 1
ATOM 593 C CA . SER A 1 75 ? -4.748 -6.179 4.424 1.00 97.44 75 SER A CA 1
ATOM 594 C C . SER A 1 75 ? -4.784 -6.494 2.937 1.00 97.44 75 SER A C 1
ATOM 596 O O . SER A 1 75 ? -3.836 -6.190 2.196 1.00 97.44 75 SER A O 1
ATOM 598 N N . ALA A 1 76 ? -5.892 -7.087 2.497 1.00 97.50 76 ALA A N 1
ATOM 599 C CA . ALA A 1 76 ? -6.151 -7.356 1.091 1.00 97.50 76 ALA A CA 1
ATOM 600 C C . ALA A 1 76 ? -7.645 -7.320 0.734 1.00 97.50 76 ALA A C 1
ATOM 602 O O . ALA A 1 76 ? -8.524 -7.330 1.602 1.00 97.50 76 ALA A O 1
ATOM 603 N N . LYS A 1 77 ? -7.939 -7.271 -0.571 1.00 95.88 77 LYS A N 1
ATOM 604 C CA . LYS A 1 77 ? -9.314 -7.327 -1.095 1.00 95.88 77 LYS A CA 1
ATOM 605 C C . LYS A 1 77 ? -9.917 -8.736 -1.031 1.00 95.88 77 LYS A C 1
ATOM 607 O O . LYS A 1 77 ? -11.139 -8.864 -1.028 1.00 95.88 77 LYS A O 1
ATOM 612 N N . THR A 1 78 ? -9.089 -9.776 -0.943 1.00 94.81 78 THR A N 1
ATOM 613 C CA . THR A 1 78 ? -9.504 -11.185 -0.850 1.00 94.81 78 THR A CA 1
ATOM 614 C C . THR A 1 78 ? -8.684 -11.921 0.212 1.00 94.81 78 THR A C 1
ATOM 616 O O . THR A 1 78 ? -7.565 -11.510 0.519 1.00 94.81 78 THR A O 1
ATOM 619 N N . GLU A 1 79 ? -9.214 -13.021 0.755 1.00 93.56 79 GLU A N 1
ATOM 620 C CA . GLU A 1 79 ? -8.475 -13.883 1.695 1.00 93.56 79 GLU A CA 1
ATOM 621 C C . GLU A 1 79 ? -7.207 -14.462 1.043 1.00 93.56 79 GLU A C 1
ATOM 623 O O . GLU A 1 79 ? -6.138 -14.415 1.641 1.00 93.56 79 GLU A O 1
ATOM 628 N N . ALA A 1 80 ? -7.290 -14.907 -0.217 1.00 93.88 80 ALA A N 1
ATOM 629 C CA . ALA A 1 80 ? -6.146 -15.465 -0.943 1.00 93.88 80 ALA A CA 1
ATOM 630 C C . ALA A 1 80 ? -4.978 -14.469 -1.076 1.00 93.88 80 ALA A C 1
ATOM 632 O O . ALA A 1 80 ? -3.834 -14.815 -0.787 1.00 93.88 80 ALA A O 1
ATOM 633 N N . ALA A 1 81 ? -5.265 -13.213 -1.441 1.00 96.44 81 ALA A N 1
ATOM 634 C CA . ALA A 1 81 ? -4.239 -12.175 -1.537 1.00 96.44 81 ALA A CA 1
ATOM 635 C C . ALA A 1 81 ? -3.670 -11.789 -0.160 1.00 96.44 81 ALA A C 1
ATOM 637 O O . ALA A 1 81 ? -2.511 -11.390 -0.059 1.00 96.44 81 ALA A O 1
ATOM 638 N N . LEU A 1 82 ? -4.461 -11.914 0.913 1.00 95.00 82 LEU A N 1
ATOM 639 C CA . LEU A 1 82 ? -3.972 -11.709 2.276 1.00 95.00 82 LEU A CA 1
ATOM 640 C C . LEU A 1 82 ? -2.977 -12.809 2.675 1.00 95.00 82 LEU A C 1
ATOM 642 O O . LEU A 1 82 ? -1.931 -12.499 3.240 1.00 95.00 82 LEU A O 1
ATOM 646 N N . THR A 1 83 ? -3.266 -14.070 2.343 1.00 93.50 83 THR A N 1
ATOM 647 C CA . THR A 1 83 ? -2.345 -15.193 2.570 1.00 93.50 83 THR A CA 1
ATOM 648 C C . THR A 1 83 ? -1.049 -15.040 1.769 1.00 93.50 83 THR A C 1
ATOM 650 O O . THR A 1 83 ? 0.027 -15.249 2.325 1.00 93.50 83 THR A O 1
ATOM 653 N N . GLU A 1 84 ? -1.121 -14.619 0.501 1.00 95.69 84 GLU A N 1
ATOM 654 C CA . GLU A 1 84 ? 0.076 -14.345 -0.314 1.00 95.69 84 GLU A CA 1
ATOM 655 C C . GLU A 1 84 ? 0.902 -13.197 0.285 1.00 95.69 84 GLU A C 1
ATOM 657 O O . GLU A 1 84 ? 2.106 -13.347 0.469 1.00 95.69 84 GLU A O 1
ATOM 662 N N . LYS A 1 85 ? 0.259 -12.114 0.748 1.00 95.69 85 LYS A N 1
ATOM 663 C CA . LYS A 1 85 ? 0.952 -11.032 1.470 1.00 95.69 85 LYS A CA 1
ATOM 664 C C . LYS A 1 85 ? 1.676 -11.499 2.732 1.00 95.69 85 LYS A C 1
ATOM 666 O O . LYS A 1 85 ? 2.748 -10.981 3.037 1.00 95.69 85 LYS A O 1
ATOM 671 N N . MET A 1 86 ? 1.094 -12.427 3.494 1.00 94.69 86 MET A N 1
ATOM 672 C CA . MET A 1 86 ? 1.769 -13.000 4.665 1.00 94.69 86 MET A CA 1
ATOM 673 C C . MET A 1 86 ? 3.016 -13.778 4.247 1.00 94.69 86 MET A C 1
ATOM 675 O O . MET A 1 86 ? 4.066 -13.612 4.864 1.00 94.69 86 MET A O 1
ATOM 679 N N . ALA A 1 87 ? 2.919 -14.588 3.190 1.00 95.06 87 ALA A N 1
ATOM 680 C CA . ALA A 1 87 ? 4.053 -15.335 2.656 1.00 95.06 87 ALA A CA 1
ATOM 681 C C . ALA A 1 87 ? 5.159 -14.404 2.127 1.00 95.06 87 ALA A C 1
ATOM 683 O O . ALA A 1 87 ? 6.330 -14.610 2.444 1.00 95.06 87 ALA A O 1
ATOM 684 N N . ASP A 1 88 ? 4.790 -13.344 1.406 1.00 96.00 88 ASP A N 1
ATOM 685 C CA . ASP A 1 88 ? 5.723 -12.327 0.914 1.00 96.00 88 ASP A CA 1
ATOM 686 C C . ASP A 1 88 ? 6.431 -11.600 2.063 1.00 96.00 88 ASP A C 1
ATOM 688 O O . ASP A 1 88 ? 7.638 -11.364 2.001 1.00 96.00 88 ASP A O 1
ATOM 692 N N . LEU A 1 89 ? 5.705 -11.270 3.139 1.00 95.69 89 LEU A N 1
ATOM 693 C CA . LEU A 1 89 ? 6.299 -10.648 4.320 1.00 95.69 89 LEU A CA 1
ATOM 694 C C . LEU A 1 89 ? 7.269 -11.599 5.033 1.00 95.69 89 LEU A C 1
ATOM 696 O O . LEU A 1 89 ? 8.342 -11.161 5.438 1.00 95.69 89 LEU A O 1
ATOM 700 N N . ILE A 1 90 ? 6.937 -12.888 5.158 1.00 94.88 90 ILE A N 1
ATOM 701 C CA . ILE A 1 90 ? 7.863 -13.895 5.703 1.00 94.88 90 ILE A CA 1
ATOM 702 C C . ILE A 1 90 ? 9.133 -13.954 4.850 1.00 94.88 90 ILE A C 1
ATOM 704 O O . ILE A 1 90 ? 10.230 -13.847 5.393 1.00 94.88 90 ILE A O 1
ATOM 708 N N . ALA A 1 91 ? 8.990 -14.066 3.527 1.00 96.12 91 ALA A N 1
ATOM 709 C CA . ALA A 1 91 ? 10.122 -14.133 2.609 1.00 96.12 91 ALA A CA 1
ATOM 710 C C . ALA A 1 91 ? 11.001 -12.874 2.684 1.00 96.12 91 ALA A C 1
ATOM 712 O O . ALA A 1 91 ? 12.227 -12.976 2.660 1.00 96.12 91 ALA A O 1
ATOM 713 N N . PHE A 1 92 ? 10.388 -11.695 2.827 1.00 96.38 92 PHE A N 1
ATOM 714 C CA . PHE A 1 92 ? 11.106 -10.443 3.051 1.00 96.38 92 PHE A CA 1
ATOM 715 C C . PHE A 1 92 ? 11.871 -10.456 4.377 1.00 96.38 92 PHE A C 1
ATOM 717 O O . PHE A 1 92 ? 13.063 -10.179 4.385 1.00 96.38 92 PHE A O 1
ATOM 724 N N . LEU A 1 93 ? 11.227 -10.820 5.490 1.00 94.56 93 LEU A N 1
ATOM 725 C CA . LEU A 1 93 ? 11.868 -10.867 6.811 1.00 94.56 93 LEU A CA 1
ATOM 726 C C . LEU A 1 93 ? 13.012 -11.893 6.893 1.00 94.56 93 LEU A C 1
ATOM 728 O O . LEU A 1 93 ? 13.919 -11.730 7.710 1.00 94.56 93 LEU A O 1
ATOM 732 N N . GLU A 1 94 ? 12.974 -12.944 6.070 1.00 95.19 94 GLU A N 1
ATOM 733 C CA . GLU A 1 94 ? 14.040 -13.945 5.952 1.00 95.19 94 GLU A CA 1
ATOM 734 C C . GLU A 1 94 ? 15.187 -13.501 5.022 1.00 95.19 94 GLU A C 1
ATOM 736 O O . GLU A 1 94 ? 16.292 -14.045 5.131 1.00 95.19 94 GLU A O 1
ATOM 741 N N . SER A 1 95 ? 14.970 -12.511 4.146 1.00 95.06 95 SER A N 1
ATOM 742 C CA . SER A 1 95 ? 15.983 -12.008 3.209 1.00 95.06 95 SER A CA 1
ATOM 743 C C . SER A 1 95 ? 17.090 -11.210 3.920 1.00 95.06 95 SER A C 1
ATOM 745 O O . SER A 1 95 ? 16.866 -10.688 5.015 1.00 95.06 95 SER A O 1
ATOM 747 N N . PRO A 1 96 ? 18.292 -11.069 3.322 1.00 92.88 96 PRO A N 1
ATOM 748 C CA . PRO A 1 96 ? 19.354 -10.232 3.886 1.00 92.88 96 PRO A CA 1
ATOM 749 C C . PRO A 1 96 ? 18.892 -8.795 4.164 1.00 92.88 96 PRO A C 1
ATOM 751 O O . PRO A 1 96 ? 19.194 -8.240 5.215 1.00 92.88 96 PRO A O 1
ATOM 754 N N . GLU A 1 97 ? 18.097 -8.217 3.261 1.00 89.81 97 GLU A N 1
ATOM 755 C CA . GLU A 1 97 ? 17.551 -6.868 3.411 1.00 89.81 97 GLU A CA 1
ATOM 756 C C . GLU A 1 97 ? 16.571 -6.775 4.588 1.00 89.81 97 GLU A C 1
ATOM 758 O O . GLU A 1 97 ? 16.647 -5.833 5.375 1.00 89.81 97 GLU A O 1
ATOM 763 N N . GLY A 1 98 ? 15.674 -7.754 4.753 1.00 88.88 98 GLY A N 1
ATOM 764 C CA . GLY A 1 98 ? 14.750 -7.782 5.890 1.00 88.88 98 GLY A CA 1
ATOM 765 C C . GLY A 1 98 ? 15.433 -8.086 7.223 1.00 88.88 98 GLY A C 1
ATOM 766 O O . GLY A 1 98 ? 14.957 -7.638 8.268 1.00 88.88 98 GLY A O 1
ATOM 767 N N . GLN A 1 99 ? 16.572 -8.788 7.205 1.00 89.81 99 GLN A N 1
ATOM 768 C CA . GLN A 1 99 ? 17.399 -9.015 8.391 1.00 89.81 99 GLN A CA 1
ATOM 769 C C . GLN A 1 99 ? 18.107 -7.740 8.877 1.00 89.81 99 GLN A C 1
ATOM 771 O O . GLN A 1 99 ? 18.336 -7.587 10.082 1.00 89.81 99 GLN A O 1
ATOM 776 N N . GLU A 1 100 ? 18.411 -6.810 7.977 1.00 89.38 100 GLU A N 1
ATOM 777 C CA . GLU A 1 100 ? 18.985 -5.501 8.313 1.00 89.38 100 GLU A CA 1
ATOM 778 C C . GLU A 1 100 ? 17.916 -4.434 8.606 1.00 89.38 100 GLU A C 1
ATOM 780 O O . GLU A 1 100 ? 18.207 -3.451 9.283 1.00 89.38 100 GLU A O 1
ATOM 785 N N . ALA A 1 101 ? 16.680 -4.630 8.139 1.00 89.88 101 ALA A N 1
ATOM 786 C CA . ALA A 1 101 ? 15.582 -3.679 8.301 1.00 89.88 101 ALA A CA 1
ATOM 787 C C . ALA A 1 101 ? 15.097 -3.542 9.756 1.00 89.88 101 ALA A C 1
ATOM 789 O O . ALA A 1 101 ? 14.876 -4.542 10.449 1.00 89.88 101 ALA A O 1
ATOM 790 N N . ASP A 1 102 ? 14.855 -2.307 10.200 1.00 91.00 102 ASP A N 1
ATOM 791 C CA . ASP A 1 102 ? 14.325 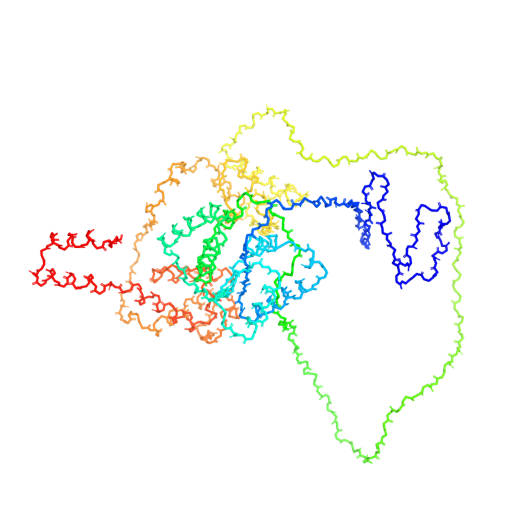-2.018 11.533 1.00 91.00 102 ASP A CA 1
ATOM 792 C C . ASP A 1 102 ? 12.816 -2.332 11.624 1.00 91.00 102 ASP A C 1
ATOM 794 O O . ASP A 1 102 ? 12.041 -2.049 10.707 1.00 91.00 102 ASP A O 1
ATOM 798 N N . LEU A 1 103 ? 12.370 -2.931 12.736 1.00 92.81 103 LEU A N 1
ATOM 799 C CA . LEU A 1 103 ? 10.960 -3.301 12.924 1.00 92.81 103 LEU A CA 1
ATOM 800 C C . LEU A 1 103 ? 10.029 -2.092 13.050 1.00 92.81 103 LEU A C 1
ATOM 802 O O . LEU A 1 103 ? 8.866 -2.194 12.657 1.00 92.81 103 LEU A O 1
ATOM 806 N N . LEU A 1 104 ? 10.521 -0.960 13.560 1.00 93.50 104 LEU A N 1
ATOM 807 C CA . LEU A 1 104 ? 9.783 0.297 13.597 1.00 93.50 104 LEU A CA 1
ATOM 808 C C . LEU A 1 104 ? 9.470 0.772 12.180 1.00 93.50 104 LEU A C 1
ATOM 810 O O . LEU A 1 104 ? 8.331 1.118 11.886 1.00 93.50 104 LEU A O 1
ATOM 814 N N . GLU A 1 105 ? 10.462 0.737 11.291 1.00 93.62 105 GLU A N 1
ATOM 815 C CA . GLU A 1 105 ? 10.308 1.129 9.889 1.00 93.62 105 GLU A CA 1
ATOM 816 C C . GLU A 1 105 ? 9.400 0.156 9.122 1.00 93.62 105 GLU A C 1
ATOM 818 O O . GLU A 1 105 ? 8.582 0.581 8.302 1.00 93.62 105 GLU A O 1
ATOM 823 N N . ILE A 1 106 ? 9.478 -1.147 9.420 1.00 95.25 106 ILE A N 1
ATOM 824 C CA . ILE A 1 106 ? 8.561 -2.157 8.867 1.00 95.25 106 ILE A CA 1
ATOM 825 C C . ILE A 1 106 ? 7.124 -1.867 9.318 1.00 95.25 106 ILE A C 1
ATOM 827 O O . ILE A 1 106 ? 6.226 -1.769 8.481 1.00 95.25 106 ILE A O 1
ATOM 831 N N . SER A 1 107 ? 6.903 -1.681 10.622 1.00 95.94 107 SER A N 1
ATOM 832 C CA . SER A 1 107 ? 5.603 -1.319 11.198 1.00 95.94 107 SER A CA 1
ATOM 833 C C . SER A 1 107 ? 5.041 -0.034 10.579 1.00 95.94 107 SER A C 1
ATOM 835 O O . SER A 1 107 ? 3.906 -0.023 10.100 1.00 95.94 107 SER A O 1
ATOM 837 N N . TYR A 1 108 ? 5.861 1.015 10.492 1.00 96.19 108 TYR A N 1
ATOM 838 C CA . TYR A 1 108 ? 5.516 2.285 9.860 1.00 96.19 108 TYR A CA 1
ATOM 839 C C . TYR A 1 108 ? 5.131 2.120 8.388 1.00 96.19 108 TYR A C 1
ATOM 841 O O . TYR A 1 108 ? 4.089 2.605 7.951 1.00 96.19 108 TYR A O 1
ATOM 849 N N . THR A 1 109 ? 5.926 1.378 7.618 1.00 96.56 109 THR A N 1
ATOM 850 C CA . THR A 1 109 ? 5.662 1.160 6.193 1.00 96.56 109 THR A CA 1
ATOM 851 C C . THR A 1 109 ? 4.370 0.368 5.974 1.00 96.56 109 THR A C 1
ATOM 853 O O . THR A 1 109 ? 3.649 0.637 5.014 1.00 96.56 109 THR A O 1
ATOM 856 N N . LEU A 1 110 ? 4.055 -0.594 6.849 1.00 97.00 110 LEU A N 1
ATOM 857 C CA . LEU A 1 110 ? 2.827 -1.391 6.777 1.00 97.00 110 LEU A CA 1
ATOM 858 C C . LEU A 1 110 ? 1.566 -0.600 7.152 1.00 97.00 110 LEU A C 1
ATOM 860 O O . LEU A 1 110 ? 0.520 -0.832 6.549 1.00 97.00 110 LEU A O 1
ATOM 864 N N . LEU A 1 111 ? 1.660 0.300 8.133 1.00 96.56 111 LEU A N 1
ATOM 865 C CA . LEU A 1 111 ? 0.525 1.064 8.659 1.00 96.56 111 LEU A CA 1
ATOM 866 C C . LEU A 1 111 ? 0.306 2.385 7.910 1.00 96.56 111 LEU A C 1
ATOM 868 O O . LEU A 1 111 ? -0.799 2.683 7.482 1.00 96.56 111 LEU A O 1
ATOM 872 N N . GLN A 1 112 ? 1.353 3.178 7.698 1.00 95.25 112 GLN A N 1
ATOM 873 C CA . GLN A 1 112 ? 1.237 4.478 7.030 1.00 95.25 112 GLN A CA 1
ATOM 874 C C . GLN A 1 112 ? 1.400 4.367 5.508 1.00 95.25 112 GLN A C 1
ATOM 876 O O . GLN A 1 112 ? 0.805 5.126 4.746 1.00 95.25 112 GLN A O 1
ATOM 881 N N . GLY A 1 113 ? 2.238 3.431 5.053 1.00 94.06 113 GLY A N 1
ATOM 882 C CA . GLY A 1 113 ? 2.654 3.317 3.655 1.00 94.06 113 GLY A CA 1
ATOM 883 C C . GLY A 1 113 ? 1.793 2.389 2.798 1.00 94.06 113 GLY A C 1
ATOM 884 O O . GLY A 1 113 ? 2.193 2.068 1.675 1.00 94.06 113 GLY A O 1
ATOM 885 N N . ARG A 1 114 ? 0.663 1.878 3.305 1.00 95.25 114 ARG A N 1
ATOM 886 C CA . ARG A 1 114 ? -0.212 0.940 2.584 1.00 95.25 114 ARG A CA 1
ATOM 887 C C . ARG A 1 114 ? -1.678 1.317 2.759 1.00 95.25 114 ARG A C 1
ATOM 889 O O . ARG A 1 114 ? -2.098 1.777 3.808 1.00 95.25 114 ARG A O 1
ATOM 896 N N . GLN A 1 115 ? -2.470 1.048 1.727 1.00 95.06 115 GLN A N 1
ATOM 897 C CA . GLN A 1 115 ? -3.923 1.124 1.828 1.00 95.06 115 GLN A CA 1
ATOM 898 C C . GLN A 1 115 ? -4.468 -0.048 2.659 1.00 95.06 115 GLN A C 1
ATOM 900 O O . GLN A 1 115 ? -4.015 -1.189 2.502 1.00 95.06 115 GLN A O 1
ATOM 905 N N . HIS A 1 116 ? -5.472 0.228 3.495 1.00 95.75 116 HIS A N 1
ATOM 906 C CA . HIS A 1 116 ? -6.121 -0.758 4.356 1.00 95.75 116 HIS A CA 1
ATOM 907 C C . HIS A 1 116 ? -7.443 -1.268 3.768 1.00 95.75 116 HIS A C 1
ATOM 909 O O . HIS A 1 116 ? -8.452 -0.571 3.745 1.00 95.75 116 HIS A O 1
ATOM 915 N N . PHE A 1 117 ? -7.444 -2.515 3.301 1.00 96.31 117 PHE A N 1
ATOM 916 C CA . PHE A 1 117 ? -8.607 -3.180 2.705 1.00 96.31 117 PHE A CA 1
ATOM 917 C C . PHE A 1 117 ? -9.461 -3.929 3.741 1.00 96.31 117 PHE A C 1
ATOM 919 O O . PHE A 1 117 ? -9.189 -3.887 4.939 1.00 96.31 117 PHE A O 1
ATOM 926 N N . ARG A 1 118 ? -10.504 -4.628 3.269 1.00 95.50 118 ARG A N 1
ATOM 927 C CA . ARG A 1 118 ? -11.508 -5.302 4.108 1.00 95.50 118 ARG A CA 1
ATOM 928 C C . ARG A 1 118 ? -11.014 -6.552 4.834 1.00 95.50 118 ARG A C 1
ATOM 930 O O . ARG A 1 118 ? -11.412 -6.767 5.969 1.00 95.50 118 ARG A O 1
ATOM 937 N N . HIS A 1 119 ? -10.179 -7.387 4.212 1.00 96.44 119 HIS A N 1
ATOM 938 C CA . HIS A 1 119 ? -9.595 -8.527 4.918 1.00 96.44 119 HIS A CA 1
ATOM 939 C C . HIS A 1 119 ? -8.390 -7.996 5.663 1.00 96.44 119 HIS A C 1
ATOM 941 O O . HIS A 1 119 ? -7.387 -7.665 5.031 1.00 96.44 119 HIS A O 1
ATOM 947 N N . ARG A 1 120 ? -8.525 -7.856 6.977 1.00 96.44 120 ARG A N 1
ATOM 948 C CA . ARG A 1 120 ? -7.527 -7.249 7.845 1.00 96.44 120 ARG A CA 1
ATOM 949 C C . ARG A 1 120 ? -6.938 -8.287 8.765 1.00 96.44 120 ARG A C 1
ATOM 951 O O . ARG A 1 120 ? -7.611 -9.188 9.262 1.00 96.44 120 ARG A O 1
ATOM 958 N N . TRP A 1 121 ? -5.656 -8.109 8.989 1.00 94.94 121 TRP A N 1
ATOM 959 C CA . TRP A 1 121 ? -4.884 -8.903 9.904 1.00 94.94 121 TRP A CA 1
ATOM 960 C C . TRP A 1 121 ? -3.885 -7.991 10.594 1.00 94.94 121 TRP A C 1
ATOM 962 O O . TRP A 1 121 ? -3.305 -7.112 9.952 1.00 94.94 121 TRP A O 1
ATOM 972 N N . ALA A 1 122 ? -3.699 -8.178 11.889 1.00 95.94 122 ALA A N 1
ATOM 973 C CA . ALA A 1 122 ? -2.742 -7.417 12.664 1.00 95.94 122 ALA A CA 1
ATOM 974 C C . ALA A 1 122 ? -2.149 -8.257 13.788 1.00 95.94 122 ALA A C 1
ATOM 976 O O . ALA A 1 122 ? -2.776 -9.188 14.292 1.00 95.94 122 ALA A O 1
ATOM 977 N N . MET A 1 123 ? -0.940 -7.897 14.200 1.00 93.62 123 MET A N 1
ATOM 978 C CA . MET A 1 123 ? -0.271 -8.517 15.329 1.00 93.62 123 MET A CA 1
ATOM 979 C C . MET A 1 123 ? 0.630 -7.551 16.068 1.00 93.62 123 MET A C 1
ATOM 981 O O . MET A 1 123 ? 1.181 -6.618 15.485 1.00 93.62 123 MET A O 1
ATOM 985 N N . VAL A 1 124 ? 0.819 -7.836 17.350 1.00 95.06 124 VAL A N 1
ATOM 986 C CA . VAL A 1 124 ? 1.784 -7.132 18.188 1.00 95.06 124 VAL A CA 1
ATOM 987 C C . VAL A 1 124 ? 2.960 -8.054 18.464 1.00 95.06 124 VAL A C 1
ATOM 989 O O . VAL A 1 124 ? 2.769 -9.178 18.934 1.00 95.06 124 VAL A O 1
ATOM 992 N N . VAL A 1 125 ? 4.161 -7.572 18.155 1.00 93.94 125 VAL A N 1
ATOM 993 C CA . VAL A 1 125 ? 5.408 -8.341 18.241 1.00 93.94 125 VAL A CA 1
ATOM 994 C C . VAL A 1 125 ? 6.466 -7.569 19.011 1.00 93.94 125 VAL A C 1
ATOM 996 O O . VAL A 1 125 ? 6.528 -6.344 18.931 1.00 93.94 125 VAL A O 1
ATOM 999 N N . GLN A 1 126 ? 7.329 -8.275 19.734 1.00 91.94 126 GLN A N 1
ATOM 1000 C CA . GLN A 1 126 ? 8.462 -7.658 20.446 1.00 91.94 126 GLN A CA 1
ATOM 1001 C C . GLN A 1 126 ? 9.764 -7.728 19.639 1.00 91.94 126 GLN A C 1
ATOM 1003 O O . GLN A 1 126 ? 10.691 -6.952 19.866 1.00 91.94 126 GLN A O 1
ATOM 1008 N N . GLY A 1 127 ? 9.838 -8.648 18.676 1.00 91.44 127 GLY A N 1
ATOM 1009 C CA . GLY A 1 127 ? 11.032 -8.882 17.876 1.00 91.44 127 GLY A CA 1
ATOM 1010 C C . GLY A 1 127 ? 10.743 -9.617 16.572 1.00 91.44 127 GLY A C 1
ATOM 1011 O O . GLY A 1 127 ? 9.624 -10.051 16.303 1.00 91.44 127 GLY A O 1
ATOM 1012 N N . ARG A 1 128 ? 11.779 -9.767 15.742 1.00 90.94 128 ARG A N 1
ATOM 1013 C CA . ARG A 1 128 ? 11.643 -10.344 14.397 1.00 90.94 128 ARG A CA 1
ATOM 1014 C C . ARG A 1 128 ? 11.349 -11.839 14.440 1.00 90.94 128 ARG A C 1
ATOM 1016 O O . ARG A 1 128 ? 10.544 -12.324 13.654 1.00 90.94 128 ARG A O 1
ATOM 1023 N N . GLU A 1 129 ? 11.995 -12.562 15.351 1.00 90.38 129 GLU A N 1
ATOM 1024 C CA . GLU A 1 129 ? 11.765 -14.000 15.535 1.00 90.38 129 GLU A CA 1
ATOM 1025 C C . GLU A 1 129 ? 10.319 -14.280 15.961 1.00 90.38 129 GLU A C 1
ATOM 1027 O O . GLU A 1 129 ? 9.684 -15.178 15.415 1.00 90.38 129 GLU A O 1
ATOM 1032 N N . ASP A 1 130 ? 9.785 -13.451 16.862 1.00 88.94 130 ASP A N 1
ATOM 1033 C CA . ASP A 1 130 ? 8.384 -13.468 17.291 1.00 88.94 130 ASP A CA 1
ATOM 1034 C C . ASP A 1 130 ? 7.436 -13.185 16.110 1.00 88.94 130 ASP A C 1
ATOM 1036 O O . ASP A 1 130 ? 6.508 -13.952 15.856 1.00 88.94 130 ASP A O 1
ATOM 1040 N N . ALA A 1 131 ? 7.745 -12.174 15.288 1.00 90.44 131 ALA A N 1
ATOM 1041 C CA . ALA A 1 131 ? 6.984 -11.886 14.071 1.00 90.44 131 ALA A CA 1
ATOM 1042 C C . ALA A 1 131 ? 6.968 -13.062 13.081 1.00 90.44 131 ALA A C 1
ATOM 1044 O O . ALA A 1 131 ? 5.906 -13.444 12.593 1.00 90.44 131 ALA A O 1
ATOM 1045 N N . LEU A 1 132 ? 8.126 -13.669 12.801 1.00 92.06 132 LEU A N 1
ATOM 1046 C CA . LEU A 1 132 ? 8.233 -14.827 11.910 1.00 92.06 132 LEU A CA 1
ATOM 1047 C C . LEU A 1 132 ? 7.475 -16.039 12.453 1.00 92.06 132 LEU A C 1
ATOM 1049 O O . LEU A 1 132 ? 6.797 -16.729 11.689 1.00 92.06 132 LEU A O 1
ATOM 1053 N N . TYR A 1 133 ? 7.586 -16.302 13.755 1.00 88.56 133 TYR A N 1
ATOM 1054 C CA . TYR A 1 133 ? 6.875 -17.391 14.411 1.00 88.56 133 TYR A CA 1
ATOM 1055 C C . TYR A 1 133 ? 5.360 -17.207 14.279 1.00 88.56 133 TYR A C 1
ATOM 1057 O O . TYR A 1 133 ? 4.664 -18.095 13.781 1.00 88.56 133 TYR A O 1
ATOM 1065 N N . ALA A 1 134 ? 4.857 -16.027 14.638 1.00 85.12 134 ALA A N 1
ATOM 1066 C CA . ALA A 1 134 ? 3.433 -15.744 14.622 1.00 85.12 134 ALA A CA 1
ATOM 1067 C C . ALA A 1 134 ? 2.856 -15.670 13.192 1.00 85.12 134 ALA A C 1
ATOM 1069 O O . ALA A 1 134 ? 1.749 -16.152 12.955 1.00 85.12 134 ALA A O 1
ATOM 1070 N N . LEU A 1 135 ? 3.610 -15.160 12.208 1.00 87.94 135 LEU A N 1
ATOM 1071 C CA . LEU A 1 135 ? 3.224 -15.196 10.789 1.00 87.94 135 LEU A CA 1
ATOM 1072 C C . LEU A 1 135 ? 3.098 -16.636 10.266 1.00 87.94 135 LEU A C 1
ATOM 1074 O O . LEU A 1 135 ? 2.133 -16.964 9.575 1.00 87.94 135 LEU A O 1
ATOM 1078 N N . LYS A 1 136 ? 4.042 -17.517 10.623 1.00 87.88 136 LYS A N 1
ATOM 1079 C CA . LYS A 1 136 ? 4.004 -18.937 10.235 1.00 87.88 136 LYS A CA 1
ATOM 1080 C C . LYS A 1 136 ? 2.830 -19.676 10.884 1.00 87.88 136 LYS A C 1
ATOM 1082 O O . LYS A 1 136 ? 2.191 -20.486 10.217 1.00 87.88 136 LYS A O 1
ATOM 1087 N N . GLN A 1 137 ? 2.500 -19.369 12.140 1.00 83.69 137 GLN A N 1
ATOM 1088 C CA . GLN A 1 137 ? 1.301 -19.904 12.800 1.00 83.69 137 GLN A CA 1
ATOM 1089 C C . GLN A 1 137 ? 0.000 -19.404 12.159 1.00 83.69 137 GLN A C 1
ATOM 1091 O O . GLN A 1 137 ? -0.925 -20.189 11.950 1.00 83.69 137 GLN A O 1
ATOM 1096 N N . ALA A 1 138 ? -0.058 -18.121 11.791 1.00 79.75 138 ALA A N 1
ATOM 1097 C CA . ALA A 1 138 ? -1.233 -17.526 11.161 1.00 79.75 138 ALA A CA 1
ATOM 1098 C C . ALA A 1 138 ? -1.574 -18.189 9.817 1.00 79.75 138 ALA A C 1
ATOM 1100 O O . ALA A 1 138 ? -2.744 -18.452 9.540 1.00 79.75 138 ALA A O 1
ATOM 1101 N N . ILE A 1 139 ? -0.562 -18.538 9.011 1.00 81.62 139 ILE A N 1
ATOM 1102 C CA . ILE A 1 139 ? -0.753 -19.296 7.760 1.00 81.62 139 ILE A CA 1
ATOM 1103 C C . ILE A 1 139 ? -1.388 -20.668 8.030 1.00 81.62 139 ILE A C 1
ATOM 1105 O O . ILE A 1 139 ? -2.245 -21.114 7.266 1.00 81.62 139 ILE A O 1
ATOM 1109 N N . ASN A 1 140 ? -1.035 -21.307 9.147 1.00 79.19 140 ASN A N 1
ATOM 1110 C CA . ASN A 1 140 ? -1.603 -22.590 9.565 1.00 79.19 140 ASN A CA 1
ATOM 1111 C C . ASN A 1 140 ? -2.989 -22.463 10.230 1.00 79.19 140 ASN A C 1
ATOM 1113 O O . ASN A 1 140 ? -3.531 -23.462 10.699 1.00 79.19 140 ASN A O 1
ATOM 1117 N N . LYS A 1 141 ? -3.581 -21.258 10.251 1.00 73.75 141 LYS A N 1
ATOM 1118 C CA . LYS A 1 141 ? -4.872 -20.938 10.890 1.00 73.75 141 LYS A CA 1
ATOM 1119 C C . LYS A 1 141 ? -4.909 -21.242 12.395 1.00 73.75 141 LYS A C 1
ATOM 1121 O O . LYS A 1 141 ? -5.977 -21.495 12.953 1.00 73.75 141 LYS A O 1
ATOM 1126 N N . GLU A 1 142 ? -3.758 -21.199 13.062 1.00 75.00 142 GLU A N 1
ATOM 1127 C CA . GLU A 1 142 ? -3.678 -21.304 14.520 1.00 75.00 142 GLU A CA 1
ATOM 1128 C C . GLU A 1 142 ? -4.032 -19.958 15.169 1.00 75.00 142 GLU A C 1
ATOM 1130 O O . GLU A 1 142 ? -3.610 -18.897 14.707 1.00 75.00 142 GLU A O 1
ATOM 1135 N N . GLN A 1 143 ? -4.816 -19.989 16.250 1.00 70.25 143 GLN A N 1
ATOM 1136 C CA . GLN A 1 143 ? -5.114 -18.785 17.026 1.00 70.25 143 GLN A CA 1
ATOM 1137 C C . GLN A 1 143 ? -3.965 -18.492 17.992 1.00 70.25 143 GLN A C 1
ATOM 1139 O O . GLN A 1 143 ? -3.600 -19.347 18.799 1.00 70.25 143 GLN A O 1
ATOM 1144 N N . ALA A 1 144 ? -3.442 -17.268 17.946 1.00 75.88 144 ALA A N 1
ATOM 1145 C CA . ALA A 1 144 ? -2.467 -16.761 18.904 1.00 75.88 144 ALA A CA 1
ATOM 1146 C C . ALA A 1 144 ? -3.033 -15.521 19.624 1.00 75.88 144 ALA A C 1
ATOM 1148 O O . ALA A 1 144 ? -3.777 -14.748 19.022 1.00 75.88 144 ALA A O 1
ATOM 1149 N N . PRO A 1 145 ? -2.717 -15.310 20.914 1.00 75.19 145 PRO A N 1
ATOM 1150 C CA . PRO A 1 145 ? -3.319 -14.239 21.715 1.00 75.19 145 PRO A CA 1
ATOM 1151 C C . PRO A 1 145 ? -2.934 -12.826 21.250 1.00 75.19 145 PRO A C 1
ATOM 1153 O O . PRO A 1 145 ? -3.657 -11.874 21.521 1.00 75.19 145 PRO A O 1
ATOM 1156 N N . ASN A 1 146 ? -1.809 -12.681 20.551 1.00 82.69 146 ASN A N 1
ATOM 1157 C CA . ASN A 1 146 ? -1.328 -11.436 19.950 1.00 82.69 146 ASN A CA 1
ATOM 1158 C C . ASN A 1 146 ? -1.713 -11.291 18.467 1.00 82.69 146 ASN A C 1
ATOM 1160 O O . ASN A 1 146 ? -1.205 -10.389 17.800 1.00 82.69 146 ASN A O 1
ATOM 1164 N N . LEU A 1 147 ? -2.580 -12.172 17.960 1.00 87.25 147 LEU A N 1
ATOM 1165 C CA . LEU A 1 147 ? -3.021 -12.221 16.573 1.00 87.25 147 LEU A CA 1
ATOM 1166 C C . LEU A 1 147 ? -4.473 -11.771 16.455 1.00 87.25 147 LEU A C 1
ATOM 1168 O O . LEU A 1 147 ? -5.366 -12.320 17.098 1.00 87.25 147 LEU A O 1
ATOM 1172 N N . PHE A 1 148 ? -4.714 -10.817 15.567 1.00 92.38 148 PHE A N 1
ATOM 1173 C CA . PHE A 1 148 ? -6.036 -10.280 15.292 1.00 92.38 148 PHE A CA 1
ATOM 1174 C C . PHE A 1 148 ? -6.333 -10.430 13.807 1.00 92.38 148 PHE A C 1
ATOM 1176 O O . PHE A 1 148 ? -5.502 -10.126 12.952 1.00 92.38 148 PHE A O 1
ATOM 1183 N N . GLN A 1 149 ? -7.531 -10.905 13.492 1.00 92.38 149 GLN A N 1
ATOM 1184 C CA . GLN A 1 149 ? -8.004 -11.037 12.124 1.00 92.38 149 GLN A CA 1
ATOM 1185 C C . GLN A 1 149 ? -9.474 -10.645 12.070 1.00 92.38 149 GLN A C 1
ATOM 1187 O O . GLN A 1 149 ? -10.244 -10.951 12.980 1.00 92.38 149 GLN A O 1
ATOM 1192 N N . GLY A 1 150 ? -9.862 -9.979 10.990 1.00 92.38 150 GLY A N 1
ATOM 1193 C CA . GLY A 1 150 ? -11.243 -9.602 10.752 1.00 92.38 150 GLY A CA 1
ATOM 1194 C C . GLY A 1 150 ? -11.520 -9.353 9.279 1.00 92.38 150 GLY A C 1
ATOM 1195 O O . GLY A 1 150 ? -10.617 -9.098 8.479 1.00 92.38 150 GLY A O 1
ATOM 1196 N N . GLN A 1 151 ? -12.794 -9.447 8.922 1.00 95.69 151 GLN A N 1
ATOM 1197 C CA . GLN A 1 151 ? -13.297 -8.976 7.644 1.00 95.69 151 GLN A CA 1
ATOM 1198 C C . GLN A 1 151 ? -14.221 -7.797 7.917 1.00 95.69 151 GLN A C 1
ATOM 1200 O O . GLN A 1 151 ? -15.269 -7.962 8.537 1.00 95.69 151 GLN A O 1
ATOM 1205 N N . VAL A 1 152 ? -13.821 -6.618 7.454 1.00 94.44 152 VAL A N 1
ATOM 1206 C CA . VAL A 1 152 ? -14.611 -5.395 7.591 1.00 94.44 152 VAL A CA 1
ATOM 1207 C C . VAL A 1 152 ? -15.844 -5.498 6.688 1.00 94.44 152 VAL A C 1
ATOM 1209 O O . VAL A 1 152 ? -15.683 -5.725 5.481 1.00 94.44 152 VAL A O 1
ATOM 1212 N N . PRO A 1 153 ? -17.065 -5.355 7.235 1.00 90.50 153 PRO A N 1
ATOM 1213 C CA . PRO A 1 153 ? -18.282 -5.316 6.434 1.00 90.50 153 PRO A CA 1
ATOM 1214 C C . PRO A 1 153 ? -18.289 -4.112 5.475 1.00 90.50 153 PRO A C 1
ATOM 1216 O O . PRO A 1 153 ? -17.795 -3.049 5.852 1.00 90.50 153 PRO A O 1
ATOM 1219 N N . PRO A 1 154 ? -18.879 -4.226 4.271 1.00 83.06 154 PRO A N 1
ATOM 1220 C CA . PRO A 1 154 ? -18.983 -3.104 3.331 1.00 83.06 154 PRO A CA 1
ATOM 1221 C C . PRO A 1 154 ? -19.684 -1.868 3.918 1.00 83.06 154 PRO A C 1
ATOM 1223 O O . PRO A 1 154 ? -19.264 -0.746 3.669 1.00 83.06 154 PRO A O 1
ATOM 1226 N N . SER A 1 155 ? -20.706 -2.077 4.751 1.00 87.06 155 SER A N 1
ATOM 1227 C CA . SER A 1 155 ? -21.500 -1.034 5.413 1.00 87.06 155 SER A CA 1
ATOM 1228 C C . SER A 1 155 ? -20.982 -0.660 6.809 1.00 87.06 155 SER A C 1
ATOM 1230 O O . SER A 1 155 ? -21.744 -0.215 7.667 1.00 87.06 155 SER A O 1
ATOM 1232 N N . PHE A 1 156 ? -19.692 -0.873 7.089 1.00 90.88 156 PHE A N 1
ATOM 1233 C CA . PHE A 1 156 ? -19.137 -0.567 8.403 1.00 90.88 156 PHE A CA 1
ATOM 1234 C C . PHE A 1 156 ? -19.183 0.939 8.701 1.00 90.88 156 PHE A C 1
ATOM 1236 O O . PHE A 1 156 ? -18.513 1.744 8.057 1.00 90.88 156 PHE A O 1
ATOM 1243 N N . THR A 1 157 ? -19.916 1.306 9.751 1.00 89.44 157 THR A N 1
ATOM 1244 C CA . THR A 1 157 ? -19.921 2.658 10.316 1.00 89.44 157 THR A CA 1
ATOM 1245 C C . THR A 1 157 ? -19.319 2.644 11.714 1.00 89.44 157 THR A C 1
ATOM 1247 O O . THR A 1 157 ? -19.856 2.021 12.635 1.00 89.44 157 THR A O 1
ATOM 1250 N N . GLY A 1 158 ? -18.209 3.359 11.891 1.00 89.00 158 GLY A N 1
ATOM 1251 C CA . GLY A 1 158 ? -17.539 3.461 13.182 1.00 89.00 158 GLY A CA 1
ATOM 1252 C C . GLY A 1 158 ? -18.386 4.210 14.214 1.00 89.00 158 GLY A C 1
ATOM 1253 O O . GLY A 1 158 ? -18.845 5.326 13.983 1.00 89.00 158 GLY A O 1
ATOM 1254 N N . GLN A 1 159 ? -18.559 3.620 15.394 1.00 92.44 159 GLN A N 1
ATOM 1255 C CA . GLN A 1 159 ? -19.230 4.291 16.509 1.00 92.44 159 GLN A CA 1
ATOM 1256 C C . GLN A 1 159 ? -18.377 5.447 17.053 1.00 92.44 159 GLN A C 1
ATOM 1258 O O . GLN A 1 159 ? -17.226 5.242 17.444 1.00 92.44 159 GLN A O 1
ATOM 1263 N N . THR A 1 160 ? -18.959 6.643 17.182 1.00 92.56 160 THR A N 1
ATOM 1264 C CA . THR A 1 160 ? -18.260 7.860 17.643 1.00 92.56 160 THR A CA 1
ATOM 1265 C C . THR A 1 160 ? -17.570 7.695 18.999 1.00 92.56 160 THR A C 1
ATOM 1267 O O . THR A 1 160 ? -16.496 8.249 19.216 1.00 92.56 160 THR A O 1
ATOM 1270 N N . ALA A 1 161 ? -18.165 6.933 19.923 1.00 93.94 161 ALA A N 1
ATOM 1271 C CA . ALA A 1 161 ? -17.562 6.662 21.229 1.00 93.94 161 ALA A CA 1
ATOM 1272 C C . ALA A 1 161 ? -16.264 5.846 21.108 1.00 93.94 161 ALA A C 1
ATOM 1274 O O . ALA A 1 161 ? -15.292 6.143 21.797 1.00 93.94 161 ALA A O 1
ATOM 1275 N N . ILE A 1 162 ? -16.231 4.869 20.197 1.00 93.81 162 ILE A N 1
ATOM 1276 C CA . ILE A 1 162 ? -15.052 4.030 19.959 1.00 93.81 162 ILE A CA 1
ATOM 1277 C C . ILE A 1 162 ? -13.975 4.822 19.215 1.00 93.81 162 ILE A C 1
ATOM 1279 O O . ILE A 1 162 ? -12.809 4.727 19.571 1.00 93.81 162 ILE A O 1
ATOM 1283 N N . ILE A 1 163 ? -14.351 5.679 18.261 1.00 94.00 163 ILE A N 1
ATOM 1284 C CA . ILE A 1 163 ? -13.400 6.579 17.584 1.00 94.00 163 ILE A CA 1
ATOM 1285 C C . ILE A 1 163 ? -12.695 7.494 18.599 1.00 94.00 163 ILE A C 1
ATOM 1287 O O . ILE A 1 163 ? -11.477 7.639 18.556 1.00 94.00 163 ILE A O 1
ATOM 1291 N N . LYS A 1 164 ? -13.442 8.067 19.553 1.00 93.75 164 LYS A N 1
ATOM 1292 C CA . LYS A 1 164 ? -12.857 8.867 20.644 1.00 93.75 164 LYS A CA 1
ATOM 1293 C C . LYS A 1 164 ? -11.935 8.036 21.530 1.00 93.75 164 LYS A C 1
ATOM 1295 O O . LYS A 1 164 ? -10.824 8.462 21.811 1.00 93.75 164 LYS A O 1
ATOM 1300 N N . TYR A 1 165 ? -12.368 6.834 21.904 1.00 94.75 165 TYR A N 1
ATOM 1301 C CA . TYR A 1 165 ? -11.542 5.913 22.678 1.00 94.75 165 TYR A CA 1
ATOM 1302 C C . TYR A 1 165 ? -10.228 5.557 21.961 1.00 94.75 165 TYR A C 1
ATOM 1304 O O . TYR A 1 165 ? -9.186 5.520 22.602 1.00 94.75 165 TYR A O 1
ATOM 1312 N N . ILE A 1 166 ? -10.251 5.348 20.639 1.00 95.12 166 ILE A N 1
ATOM 1313 C CA . ILE A 1 166 ? -9.046 5.096 19.832 1.00 95.12 166 ILE A CA 1
ATOM 1314 C C . ILE A 1 166 ? -8.100 6.300 19.876 1.00 95.12 166 ILE A C 1
ATOM 1316 O O . ILE A 1 166 ? -6.900 6.110 20.058 1.00 95.12 166 ILE A O 1
ATOM 1320 N N . ALA A 1 167 ? -8.618 7.525 19.748 1.00 93.88 167 ALA A N 1
ATOM 1321 C CA . ALA A 1 167 ? -7.802 8.736 19.840 1.00 93.88 167 ALA A CA 1
ATOM 1322 C C . ALA A 1 167 ? -7.132 8.872 21.221 1.00 93.88 167 ALA A C 1
ATOM 1324 O O . ALA A 1 167 ? -5.920 9.079 21.297 1.00 93.88 167 ALA A O 1
ATOM 1325 N N . ASP A 1 168 ? -7.891 8.661 22.301 1.00 92.88 168 ASP A N 1
ATOM 1326 C CA . ASP A 1 168 ? -7.363 8.687 23.670 1.00 92.88 168 ASP A CA 1
ATOM 1327 C C . ASP A 1 168 ? -6.315 7.579 23.891 1.00 92.88 168 ASP A C 1
ATOM 1329 O O . ASP A 1 168 ? -5.303 7.786 24.562 1.00 92.88 168 ASP A O 1
ATOM 1333 N N . LEU A 1 169 ? -6.542 6.391 23.320 1.00 93.69 169 LEU A N 1
ATOM 1334 C CA . LEU A 1 169 ? -5.631 5.252 23.418 1.00 93.69 169 LEU A CA 1
ATOM 1335 C C . LEU A 1 169 ? -4.322 5.499 22.657 1.00 93.69 169 LEU A C 1
ATOM 1337 O O . LEU A 1 169 ? -3.252 5.147 23.155 1.00 93.69 169 LEU A O 1
ATOM 1341 N N . LEU A 1 170 ? -4.387 6.134 21.482 1.00 93.62 170 LEU A N 1
ATOM 1342 C CA . LEU A 1 170 ? -3.205 6.564 20.733 1.00 93.62 170 LEU A CA 1
ATOM 1343 C C . LEU A 1 170 ? -2.374 7.540 21.572 1.00 93.62 170 LEU A C 1
ATOM 1345 O O . LEU A 1 170 ? -1.181 7.302 21.755 1.00 93.62 170 LEU A O 1
ATOM 1349 N N . GLU A 1 171 ? -2.995 8.557 22.176 1.00 90.12 171 GLU A N 1
ATOM 1350 C CA . GLU A 1 171 ? -2.306 9.517 23.051 1.00 90.12 171 GLU A CA 1
ATOM 1351 C C . GLU A 1 171 ? -1.656 8.830 24.268 1.00 90.12 171 GLU A C 1
ATOM 1353 O O . GLU A 1 171 ? -0.475 9.041 24.565 1.00 90.12 171 GLU A O 1
ATOM 1358 N N . GLN A 1 172 ? -2.387 7.933 24.934 1.00 88.12 172 GLN A N 1
ATOM 1359 C CA . GLN A 1 172 ? -1.877 7.155 26.069 1.00 88.12 172 GLN A CA 1
ATOM 1360 C C . GLN A 1 172 ? -0.714 6.238 25.680 1.00 88.12 172 GLN A C 1
ATOM 1362 O O . GLN A 1 172 ? 0.217 6.055 26.474 1.00 88.12 172 GLN A O 1
ATOM 1367 N N . SER A 1 173 ? -0.722 5.690 24.461 1.00 88.00 173 SER A N 1
ATOM 1368 C CA . SER A 1 173 ? 0.359 4.838 23.962 1.00 88.00 173 SER A CA 1
ATOM 1369 C C . SER A 1 173 ? 1.698 5.588 23.917 1.00 88.00 173 SER A C 1
ATOM 1371 O O . SER A 1 173 ? 2.728 5.015 24.260 1.00 88.00 173 SER A O 1
ATOM 1373 N N . HIS A 1 174 ? 1.706 6.895 23.618 1.00 85.56 174 HIS A N 1
ATOM 1374 C CA . HIS A 1 174 ? 2.930 7.708 23.640 1.00 85.56 174 HIS A CA 1
ATOM 1375 C C . HIS A 1 174 ? 3.524 7.836 25.032 1.00 85.56 174 HIS A C 1
ATOM 1377 O O . HIS A 1 174 ? 4.734 7.683 25.215 1.00 85.56 174 HIS A O 1
ATOM 1383 N N . VAL A 1 175 ? 2.668 8.121 26.014 1.00 84.06 175 VAL A N 1
ATOM 1384 C CA . VAL A 1 175 ? 3.078 8.322 27.407 1.00 84.06 175 VAL A CA 1
ATOM 1385 C C . VAL A 1 175 ? 3.575 7.008 28.012 1.00 84.06 175 VAL A C 1
ATOM 1387 O O . VAL A 1 175 ? 4.547 6.996 28.770 1.00 84.06 175 VAL A O 1
ATOM 1390 N N . SER A 1 176 ? 2.948 5.894 27.632 1.00 84.25 176 SER A N 1
ATOM 1391 C CA . SER A 1 176 ? 3.250 4.556 28.140 1.00 84.25 176 SER A CA 1
ATOM 1392 C C . SER A 1 176 ? 4.383 3.833 27.410 1.00 84.25 176 SER A C 1
ATOM 1394 O O . SER A 1 176 ? 4.737 2.746 27.840 1.00 84.25 176 SER A O 1
ATOM 1396 N N . ARG A 1 177 ? 5.064 4.424 26.411 1.00 85.38 177 ARG A N 1
ATOM 1397 C CA . ARG A 1 177 ? 6.219 3.789 25.719 1.00 85.38 177 ARG A CA 1
ATOM 1398 C C . ARG A 1 177 ? 7.336 3.286 26.651 1.00 85.38 177 ARG A C 1
ATOM 1400 O O . ARG A 1 177 ? 8.126 2.438 26.251 1.00 85.38 177 ARG A O 1
ATOM 1407 N N . LYS A 1 178 ? 7.437 3.823 27.874 1.00 83.81 178 LYS A N 1
ATOM 1408 C CA . LYS A 1 178 ? 8.398 3.374 28.904 1.00 83.81 178 LYS A CA 1
ATOM 1409 C C . LYS A 1 178 ? 7.926 2.147 29.688 1.00 83.81 178 LYS A C 1
ATOM 1411 O O . LYS A 1 178 ? 8.755 1.456 30.273 1.00 83.81 178 LYS A O 1
ATOM 1416 N N . ASP A 1 179 ? 6.621 1.908 29.727 1.00 90.50 179 ASP A N 1
ATOM 1417 C CA . ASP A 1 179 ? 5.998 0.743 30.340 1.00 90.50 179 ASP A CA 1
ATOM 1418 C C . ASP A 1 179 ? 5.681 -0.280 29.246 1.00 90.50 179 ASP A C 1
ATOM 1420 O O . ASP A 1 179 ? 4.692 -0.179 28.521 1.00 90.50 179 ASP A O 1
ATOM 1424 N N . SER A 1 180 ? 6.565 -1.271 29.127 1.00 88.94 180 SER A N 1
ATOM 1425 C CA . SER A 1 180 ? 6.487 -2.314 28.104 1.00 88.94 180 SER A CA 1
ATOM 1426 C C . SER A 1 180 ? 5.130 -3.021 28.076 1.00 88.94 180 SER A C 1
ATOM 1428 O O . SER A 1 180 ? 4.632 -3.317 26.993 1.00 88.94 180 SER A O 1
ATOM 1430 N N . GLN A 1 181 ? 4.539 -3.300 29.241 1.00 90.88 181 GLN A N 1
ATOM 1431 C CA . GLN A 1 181 ? 3.294 -4.059 29.318 1.00 90.88 181 GLN A CA 1
ATOM 1432 C C . GLN A 1 181 ? 2.101 -3.185 28.924 1.00 90.88 181 GLN A C 1
ATOM 1434 O O . GLN A 1 181 ? 1.328 -3.566 28.046 1.00 90.88 181 GLN A O 1
ATOM 1439 N N . GLN A 1 182 ? 1.990 -1.988 29.506 1.00 92.06 182 GLN A N 1
ATOM 1440 C CA . GLN A 1 182 ? 0.892 -1.068 29.197 1.00 92.06 182 GLN A CA 1
ATOM 1441 C C . GLN A 1 182 ? 0.903 -0.641 27.720 1.00 92.06 182 GLN A C 1
ATOM 1443 O O . GLN A 1 182 ? -0.151 -0.514 27.088 1.00 92.06 182 GLN A O 1
ATOM 1448 N N . TYR A 1 183 ? 2.094 -0.439 27.150 1.00 93.62 183 TYR A N 1
ATOM 1449 C CA . TYR A 1 183 ? 2.245 -0.121 25.735 1.00 93.62 183 TYR A CA 1
ATOM 1450 C C . TYR A 1 183 ? 1.785 -1.278 24.844 1.00 93.62 183 TYR A C 1
ATOM 1452 O O . TYR A 1 183 ? 1.009 -1.066 23.912 1.00 93.62 183 TYR A O 1
ATOM 1460 N N . GLN A 1 184 ? 2.202 -2.508 25.157 1.00 93.06 184 GLN A N 1
ATOM 1461 C CA . GLN A 1 184 ? 1.784 -3.700 24.423 1.00 93.06 184 GLN A CA 1
ATOM 1462 C C . GLN A 1 184 ? 0.261 -3.897 24.472 1.00 93.06 184 GLN A C 1
ATOM 1464 O O . GLN A 1 184 ? -0.351 -4.138 23.433 1.00 93.06 184 GLN A O 1
ATOM 1469 N N . GLU A 1 185 ? -0.366 -3.741 25.640 1.00 93.19 185 GLU A N 1
ATOM 1470 C CA . GLU A 1 185 ? -1.826 -3.831 25.795 1.00 93.19 185 GLU A CA 1
ATOM 1471 C C . GLU A 1 185 ? -2.554 -2.772 24.951 1.00 93.19 185 GLU A C 1
ATOM 1473 O O . GLU A 1 185 ? -3.547 -3.075 24.283 1.00 93.19 185 GLU A O 1
ATOM 1478 N N . SER A 1 186 ? -2.013 -1.551 24.901 1.00 94.25 186 SER A N 1
ATOM 1479 C CA . SER A 1 186 ? -2.547 -0.472 24.062 1.00 94.25 186 SER A CA 1
ATOM 1480 C C . SER A 1 186 ? -2.453 -0.819 22.572 1.00 94.25 186 SER A C 1
ATOM 1482 O O . SER A 1 186 ? -3.435 -0.680 21.844 1.00 94.25 186 SER A O 1
ATOM 1484 N N . LEU A 1 187 ? -1.311 -1.348 22.114 1.00 95.38 187 LEU A N 1
ATOM 1485 C CA . LEU A 1 187 ? -1.149 -1.811 20.732 1.00 95.38 187 LEU A CA 1
ATOM 1486 C C . LEU A 1 187 ? -2.093 -2.969 20.388 1.00 95.38 187 LEU A C 1
ATOM 1488 O O . LEU A 1 187 ? -2.615 -3.013 19.277 1.00 95.38 187 LEU A O 1
ATOM 1492 N N . MET A 1 188 ? -2.336 -3.895 21.319 1.00 95.06 188 MET A N 1
ATOM 1493 C CA . MET A 1 188 ? -3.258 -5.017 21.108 1.00 95.06 188 MET A CA 1
ATOM 1494 C C . MET A 1 188 ? -4.702 -4.531 20.954 1.00 95.06 188 MET A C 1
ATOM 1496 O O . MET A 1 188 ? -5.420 -4.995 20.070 1.00 95.06 188 MET A O 1
ATOM 1500 N N . ALA A 1 189 ? -5.120 -3.556 21.763 1.00 95.06 189 ALA A N 1
ATOM 1501 C CA . ALA A 1 189 ? -6.429 -2.929 21.619 1.00 95.06 189 ALA A CA 1
ATOM 1502 C C . ALA A 1 189 ? -6.563 -2.181 20.277 1.00 95.06 189 ALA A C 1
ATOM 1504 O O . ALA A 1 189 ? -7.582 -2.328 19.598 1.00 95.06 189 ALA A O 1
ATOM 1505 N N . LEU A 1 190 ? -5.523 -1.461 19.837 1.00 96.50 190 LEU A N 1
ATOM 1506 C CA . LEU A 1 190 ? -5.489 -0.842 18.505 1.00 96.50 190 LEU A CA 1
ATOM 1507 C C . LEU A 1 190 ? -5.558 -1.900 17.386 1.00 96.50 190 LEU A C 1
ATOM 1509 O O . LEU A 1 190 ? -6.358 -1.772 16.462 1.00 96.50 190 LEU A O 1
ATOM 1513 N N . ALA A 1 191 ? -4.803 -2.995 17.486 1.00 96.31 191 ALA A N 1
ATOM 1514 C CA . ALA A 1 191 ? -4.834 -4.091 16.516 1.00 96.31 191 ALA A CA 1
ATOM 1515 C C . ALA A 1 191 ? -6.239 -4.702 16.370 1.00 96.31 191 ALA A C 1
ATOM 1517 O O . ALA A 1 191 ? -6.711 -4.943 15.253 1.00 96.31 191 ALA A O 1
ATOM 1518 N N . ALA A 1 192 ? -6.929 -4.905 17.497 1.00 95.25 192 ALA A N 1
ATOM 1519 C CA . ALA A 1 192 ? -8.290 -5.422 17.528 1.00 95.25 192 ALA A CA 1
ATOM 1520 C C . ALA A 1 192 ? -9.285 -4.464 16.853 1.00 95.25 192 ALA A C 1
ATOM 1522 O O . ALA A 1 192 ? -10.069 -4.895 16.007 1.00 95.25 192 ALA A O 1
ATOM 1523 N N . MET A 1 193 ? -9.235 -3.169 17.183 1.00 95.81 193 MET A N 1
ATOM 1524 C CA . MET A 1 193 ? -10.119 -2.161 16.581 1.00 95.81 193 MET A CA 1
ATOM 1525 C C . MET A 1 193 ? -9.849 -1.995 15.081 1.00 95.81 193 MET A C 1
ATOM 1527 O O . MET A 1 193 ? -10.783 -1.911 14.284 1.00 95.81 193 MET A O 1
ATOM 1531 N N . TYR A 1 194 ? -8.583 -2.042 14.666 1.00 97.12 194 TYR A N 1
ATOM 1532 C CA . TYR A 1 194 ? -8.215 -1.994 13.254 1.00 97.12 194 TYR A CA 1
ATOM 1533 C C . TYR A 1 194 ? -8.838 -3.157 12.473 1.00 97.12 194 TYR A C 1
ATOM 1535 O O . TYR A 1 194 ? -9.421 -2.937 11.409 1.00 97.12 194 TYR A O 1
ATOM 1543 N N . CYS A 1 195 ? -8.780 -4.380 13.015 1.00 95.50 195 CYS A N 1
ATOM 1544 C CA . CYS A 1 195 ? -9.363 -5.563 12.374 1.00 95.50 195 CYS A CA 1
ATOM 1545 C C . CYS A 1 195 ? -10.897 -5.532 12.310 1.00 95.50 195 CYS A C 1
ATOM 1547 O O . CYS A 1 195 ? -11.473 -6.167 11.429 1.00 95.50 195 CYS A O 1
ATOM 1549 N N . GLN A 1 196 ? -11.556 -4.784 13.199 1.00 94.69 196 GLN A N 1
ATOM 1550 C CA . GLN A 1 196 ? -13.006 -4.559 13.150 1.00 94.69 196 GLN A CA 1
ATOM 1551 C C . GLN A 1 196 ? -13.422 -3.551 12.070 1.00 94.69 196 GLN A C 1
ATOM 1553 O O . GLN A 1 196 ? -14.582 -3.551 11.669 1.00 94.69 196 GLN A O 1
ATOM 1558 N N . GLY A 1 197 ? -12.490 -2.727 11.578 1.00 95.25 197 GLY A N 1
ATOM 1559 C CA . GLY A 1 197 ? -12.736 -1.765 10.500 1.00 95.25 197 GLY A CA 1
ATOM 1560 C C . GLY A 1 197 ? -12.518 -0.306 10.864 1.00 95.25 197 GLY A C 1
ATOM 1561 O O . GLY A 1 197 ? -12.645 0.548 9.994 1.00 95.25 197 GLY A O 1
ATOM 1562 N N . TYR A 1 198 ? -12.152 -0.001 12.111 1.00 95.88 198 TYR A N 1
ATOM 1563 C CA . TYR A 1 198 ? -11.868 1.376 12.501 1.00 95.88 198 TYR A CA 1
ATOM 1564 C C . TYR A 1 198 ? -10.613 1.899 11.795 1.00 95.88 198 TYR A C 1
ATOM 1566 O O . TYR A 1 198 ? -9.576 1.232 11.762 1.00 95.88 198 TYR A O 1
ATOM 1574 N N . GLU A 1 199 ? -10.724 3.102 11.240 1.00 92.12 199 GLU A N 1
ATOM 1575 C CA . GLU A 1 199 ? -9.595 3.869 10.718 1.00 92.12 199 GLU A CA 1
ATOM 1576 C C . GLU A 1 199 ? -8.872 4.580 11.863 1.00 92.12 199 GLU A C 1
ATOM 1578 O O . GLU A 1 199 ? -9.495 5.003 12.842 1.00 92.12 199 GLU A O 1
ATOM 1583 N N . MET A 1 200 ? -7.552 4.696 11.745 1.00 91.44 200 MET A N 1
ATOM 1584 C CA . MET A 1 200 ? -6.694 5.238 12.794 1.00 91.44 200 MET A CA 1
ATOM 1585 C C . MET A 1 200 ? -5.752 6.284 12.228 1.00 91.44 200 MET A C 1
ATOM 1587 O O . MET A 1 200 ? -5.260 6.155 11.108 1.00 91.44 200 MET A O 1
ATOM 1591 N N . ASP A 1 201 ? -5.453 7.293 13.040 1.00 91.88 201 ASP A N 1
ATOM 1592 C CA . ASP A 1 201 ? -4.361 8.210 12.755 1.00 91.88 201 ASP A CA 1
ATOM 1593 C C . ASP A 1 201 ? -3.032 7.541 13.129 1.00 91.88 201 ASP A C 1
ATOM 1595 O O . ASP A 1 201 ? -2.528 7.665 14.247 1.00 91.88 201 ASP A O 1
ATOM 1599 N N . TRP A 1 202 ? -2.470 6.772 12.197 1.00 94.06 202 TRP A N 1
ATOM 1600 C CA . TRP A 1 202 ? -1.178 6.121 12.407 1.00 94.06 202 TRP A CA 1
ATOM 1601 C C . TRP A 1 202 ? -0.043 7.132 12.580 1.00 94.06 202 TRP A C 1
ATOM 1603 O O . TRP A 1 202 ? 0.913 6.843 13.299 1.00 94.06 202 TRP A O 1
ATOM 1613 N N . ALA A 1 203 ? -0.154 8.334 12.006 1.00 91.62 203 ALA A N 1
ATOM 1614 C CA . ALA A 1 203 ? 0.838 9.382 12.212 1.00 91.62 203 ALA A CA 1
ATOM 1615 C C . ALA A 1 203 ? 0.908 9.784 13.689 1.00 91.62 203 ALA A C 1
ATOM 1617 O O . ALA A 1 203 ? 2.009 10.011 14.197 1.00 91.62 203 ALA A O 1
ATOM 1618 N N . ALA A 1 204 ? -0.235 9.773 14.391 1.00 91.88 204 ALA A N 1
ATOM 1619 C CA . ALA A 1 204 ? -0.255 9.895 15.840 1.00 91.88 204 ALA A CA 1
ATOM 1620 C C . ALA A 1 204 ? 0.593 8.787 16.464 1.00 91.88 204 ALA A C 1
ATOM 1622 O O . ALA A 1 204 ? 1.597 9.136 17.053 1.00 91.88 204 ALA A O 1
ATOM 1623 N N . LEU A 1 205 ? 0.322 7.492 16.231 1.00 91.94 205 LEU A N 1
ATOM 1624 C CA . LEU A 1 205 ? 1.065 6.362 16.836 1.00 91.94 205 LEU A CA 1
ATOM 1625 C C . LEU A 1 205 ? 2.601 6.485 16.737 1.00 91.94 205 LEU A C 1
ATOM 1627 O O . LEU A 1 205 ? 3.324 6.125 17.676 1.00 91.94 205 LEU A O 1
ATOM 1631 N N . PHE A 1 206 ? 3.101 7.011 15.619 1.00 91.50 206 PHE A N 1
ATOM 1632 C CA . PHE A 1 206 ? 4.530 7.194 15.351 1.00 91.50 206 PHE A CA 1
ATOM 1633 C C . PHE A 1 206 ? 5.078 8.569 15.754 1.00 91.50 206 PHE A C 1
ATOM 1635 O O . PHE A 1 206 ? 6.275 8.811 15.615 1.00 91.50 206 PHE A O 1
ATOM 1642 N N . ALA A 1 207 ? 4.277 9.464 16.332 1.00 89.12 207 ALA A N 1
ATOM 1643 C CA . ALA A 1 207 ? 4.742 10.774 16.776 1.00 89.12 207 ALA A CA 1
ATOM 1644 C C . ALA A 1 207 ? 5.954 10.660 17.721 1.00 89.12 207 ALA A C 1
ATOM 1646 O O . ALA A 1 207 ? 6.002 9.825 18.635 1.00 89.12 207 ALA A O 1
ATOM 1647 N N . GLY A 1 208 ? 6.976 11.480 17.472 1.00 86.00 208 GLY A N 1
ATOM 1648 C CA . GLY A 1 208 ? 8.248 11.444 18.202 1.00 86.00 208 GLY A CA 1
ATOM 1649 C C . GLY A 1 208 ? 9.163 10.263 17.852 1.00 86.00 208 GLY A C 1
ATOM 1650 O O . GLY A 1 208 ? 10.221 10.137 18.459 1.00 86.00 208 GLY A O 1
ATOM 1651 N N . THR A 1 209 ? 8.770 9.414 16.902 1.00 83.62 209 THR A N 1
ATOM 1652 C CA . THR A 1 209 ? 9.673 8.525 16.162 1.00 83.62 209 THR A CA 1
ATOM 1653 C C . THR A 1 209 ? 9.856 9.124 14.768 1.00 83.62 209 THR A C 1
ATOM 1655 O O . THR A 1 209 ? 8.912 9.708 14.242 1.00 83.62 209 THR A O 1
ATOM 1658 N N . ASP A 1 210 ? 11.050 9.029 14.185 1.00 85.56 210 ASP A N 1
ATOM 1659 C CA . ASP A 1 210 ? 11.333 9.532 12.828 1.00 85.56 210 ASP A CA 1
ATOM 1660 C C . ASP A 1 210 ? 11.588 8.354 11.864 1.00 85.56 210 ASP A C 1
ATOM 1662 O O . ASP A 1 210 ? 12.715 8.169 11.397 1.00 85.56 210 ASP A O 1
ATOM 1666 N N . PRO A 1 211 ? 10.597 7.456 11.659 1.00 88.75 211 PRO A N 1
ATOM 1667 C CA . PRO A 1 211 ? 10.784 6.257 10.856 1.00 88.75 211 PRO A CA 1
ATOM 1668 C C . PRO A 1 211 ? 10.831 6.593 9.366 1.00 88.75 211 PRO A C 1
ATOM 1670 O O . PRO A 1 211 ? 10.100 7.454 8.875 1.00 88.75 211 PRO A O 1
ATOM 1673 N N . GLN A 1 212 ? 11.641 5.846 8.622 1.00 88.00 212 GLN A N 1
ATOM 1674 C CA . GLN A 1 212 ? 11.679 5.930 7.168 1.00 88.00 212 GLN A CA 1
ATOM 1675 C C . GLN A 1 212 ? 10.841 4.813 6.539 1.00 88.00 212 GLN A C 1
ATOM 1677 O O . GLN A 1 212 ? 10.716 3.712 7.075 1.00 88.00 212 GLN A O 1
ATOM 1682 N N . SER A 1 213 ? 10.256 5.094 5.372 1.00 91.88 213 SER A N 1
ATOM 1683 C CA . SER A 1 213 ? 9.563 4.063 4.594 1.00 91.88 213 SER A CA 1
ATOM 1684 C C . SER A 1 213 ? 10.560 3.111 3.941 1.00 91.88 213 SER A C 1
ATOM 1686 O O . SER A 1 213 ? 11.562 3.536 3.363 1.00 91.88 213 SER A O 1
ATOM 1688 N N . LEU A 1 214 ? 10.243 1.820 3.965 1.00 92.00 214 LEU A N 1
ATOM 1689 C CA . LEU A 1 214 ? 11.060 0.771 3.368 1.00 92.00 214 LEU A CA 1
ATOM 1690 C C . LEU A 1 214 ? 10.488 0.275 2.042 1.00 92.00 214 LEU A C 1
ATOM 1692 O O . LEU A 1 214 ? 9.273 0.187 1.834 1.00 92.00 214 LEU A O 1
ATOM 1696 N N . HIS A 1 215 ? 11.388 -0.131 1.148 1.00 92.31 215 HIS A N 1
ATOM 1697 C CA . HIS A 1 215 ? 11.009 -0.916 -0.017 1.00 92.31 215 HIS A CA 1
ATOM 1698 C C . HIS A 1 215 ? 10.683 -2.345 0.433 1.00 92.31 215 HIS A C 1
ATOM 1700 O O . HIS A 1 215 ? 11.576 -3.138 0.726 1.00 92.31 215 HIS A O 1
ATOM 1706 N N . MET A 1 216 ? 9.393 -2.660 0.492 1.00 94.50 216 MET A N 1
ATOM 1707 C CA . MET A 1 216 ? 8.865 -3.967 0.896 1.00 94.50 216 MET A CA 1
ATOM 1708 C C . MET A 1 216 ? 7.948 -4.519 -0.201 1.00 94.50 216 MET A C 1
ATOM 1710 O O . MET A 1 216 ? 7.489 -3.727 -1.034 1.00 94.50 216 MET A O 1
ATOM 1714 N N . PRO A 1 217 ? 7.625 -5.829 -0.186 1.00 94.75 217 PRO A N 1
ATOM 1715 C CA . PRO A 1 217 ? 6.711 -6.426 -1.152 1.00 94.75 217 PRO A CA 1
ATOM 1716 C C . PRO A 1 217 ? 5.427 -5.611 -1.357 1.00 94.75 217 PRO A C 1
ATOM 1718 O O . PRO A 1 217 ? 4.858 -5.024 -0.423 1.00 94.75 217 PRO A O 1
ATOM 1721 N N . THR A 1 218 ? 5.016 -5.523 -2.620 1.00 95.25 218 THR A N 1
ATOM 1722 C CA . THR A 1 218 ? 3.840 -4.765 -3.054 1.00 95.25 218 THR A CA 1
ATOM 1723 C C . THR A 1 218 ? 2.587 -5.644 -3.008 1.00 95.25 218 THR A C 1
ATOM 1725 O O . THR A 1 218 ? 2.580 -6.709 -2.398 1.00 95.25 218 THR A O 1
ATOM 1728 N N . TYR A 1 219 ? 1.465 -5.168 -3.553 1.00 96.88 219 TYR A N 1
ATOM 1729 C CA . TYR A 1 219 ? 0.221 -5.932 -3.528 1.00 96.88 219 TYR A CA 1
ATOM 1730 C C . TYR A 1 219 ? 0.288 -7.138 -4.488 1.00 96.88 219 TYR A C 1
ATOM 1732 O O . TYR A 1 219 ? 0.543 -6.928 -5.677 1.00 96.88 219 TYR A O 1
ATOM 1740 N N . PRO A 1 220 ? -0.000 -8.369 -4.027 1.00 96.38 220 PRO A N 1
ATOM 1741 C CA . PRO A 1 220 ? -0.064 -9.536 -4.896 1.00 96.38 220 PRO A CA 1
ATOM 1742 C C . PRO A 1 220 ? -1.373 -9.526 -5.691 1.00 96.38 220 PRO A C 1
ATOM 1744 O O . PRO A 1 220 ? -2.455 -9.831 -5.181 1.00 96.38 220 PRO A O 1
ATOM 1747 N N . PHE A 1 221 ? -1.295 -9.105 -6.953 1.00 96.19 221 PHE A N 1
ATOM 1748 C CA . PHE A 1 221 ? -2.446 -9.113 -7.852 1.00 96.19 221 PHE A CA 1
ATOM 1749 C C . PHE A 1 221 ? -2.812 -10.538 -8.271 1.00 96.19 221 PHE A C 1
ATOM 1751 O O . PHE A 1 221 ? -1.943 -11.360 -8.568 1.00 96.19 221 PHE A O 1
ATOM 1758 N N . ALA A 1 222 ? -4.118 -10.805 -8.354 1.00 93.44 222 ALA A N 1
ATOM 1759 C CA . ALA A 1 222 ? -4.628 -12.073 -8.853 1.00 93.44 222 ALA A CA 1
ATOM 1760 C C . ALA A 1 222 ? -4.155 -12.302 -10.297 1.00 93.44 222 ALA A C 1
ATOM 1762 O O . ALA A 1 222 ? -4.340 -11.453 -11.169 1.00 93.44 222 ALA A O 1
ATOM 1763 N N . ARG A 1 223 ? -3.554 -13.466 -10.554 1.00 94.00 223 ARG A N 1
ATOM 1764 C CA . ARG A 1 223 ? -3.000 -13.838 -11.865 1.00 94.00 223 ARG A CA 1
ATOM 1765 C C . ARG A 1 223 ? -4.055 -14.519 -12.734 1.00 94.00 223 ARG A C 1
ATOM 1767 O O . ARG A 1 223 ? -3.865 -15.640 -13.198 1.00 94.00 223 ARG A O 1
ATOM 1774 N N . ASN A 1 224 ? -5.185 -13.845 -12.907 1.00 93.56 224 ASN A N 1
ATOM 1775 C CA . ASN A 1 224 ? -6.262 -14.318 -13.766 1.00 93.56 224 ASN A CA 1
ATOM 1776 C C . ASN A 1 224 ? -5.828 -14.205 -15.236 1.00 93.56 224 ASN A C 1
ATOM 1778 O O . ASN A 1 224 ? -5.248 -13.198 -15.647 1.00 93.56 224 ASN A O 1
ATOM 1782 N N . ALA A 1 225 ? -6.095 -15.245 -16.025 1.00 93.50 225 ALA A N 1
ATOM 1783 C CA . ALA A 1 225 ? -5.786 -15.247 -17.447 1.00 93.50 225 ALA A CA 1
ATOM 1784 C C . ALA A 1 225 ? -6.905 -14.539 -18.216 1.00 93.50 225 ALA A C 1
ATOM 1786 O O . ALA A 1 225 ? -8.000 -15.076 -18.358 1.00 93.50 225 ALA A O 1
ATOM 1787 N N . TYR A 1 226 ? -6.609 -13.347 -18.728 1.00 92.44 226 TYR A N 1
ATOM 1788 C CA . TYR A 1 226 ? -7.481 -12.628 -19.651 1.00 92.44 226 TYR A CA 1
ATOM 1789 C C . TYR A 1 226 ? -6.819 -12.629 -21.024 1.00 92.44 226 TYR A C 1
ATOM 1791 O O . TYR A 1 226 ? -5.721 -12.096 -21.195 1.00 92.44 226 TYR A O 1
ATOM 1799 N N . TRP A 1 227 ? -7.462 -13.272 -21.993 1.00 94.12 227 TRP A N 1
ATOM 1800 C CA . TRP A 1 227 ? -6.958 -13.390 -23.355 1.00 94.12 227 TRP A CA 1
ATOM 1801 C C . TRP A 1 227 ? -8.077 -13.131 -24.355 1.00 94.12 227 TRP A C 1
ATOM 1803 O O . TRP A 1 227 ? -9.253 -13.274 -24.025 1.00 94.12 227 TRP A O 1
ATOM 1813 N N . ILE A 1 228 ? -7.709 -12.751 -25.580 1.00 92.75 228 ILE A N 1
ATOM 1814 C CA . ILE A 1 228 ? -8.681 -12.613 -26.667 1.00 92.75 228 ILE A CA 1
ATOM 1815 C C . ILE A 1 228 ? -9.350 -13.974 -26.857 1.00 92.75 228 ILE A C 1
ATOM 1817 O O . ILE A 1 228 ? -8.657 -14.980 -27.025 1.00 92.75 228 ILE A O 1
ATOM 1821 N N . ALA A 1 229 ? -10.684 -13.997 -26.841 1.00 84.56 229 ALA A N 1
ATOM 1822 C CA . ALA A 1 229 ? -11.439 -15.202 -27.139 1.00 84.56 229 ALA A CA 1
ATOM 1823 C C . ALA A 1 229 ? -11.043 -15.705 -28.533 1.00 84.56 229 ALA A C 1
ATOM 1825 O O . ALA A 1 229 ? -11.201 -14.995 -29.534 1.00 84.56 229 ALA A O 1
ATOM 1826 N N . GLU A 1 230 ? -10.500 -16.920 -28.608 1.00 76.94 230 GLU A N 1
ATOM 1827 C CA . GLU A 1 230 ? -10.287 -17.575 -29.890 1.00 76.94 230 GLU A CA 1
ATOM 1828 C C . GLU A 1 230 ? -11.662 -17.809 -30.514 1.00 76.94 230 GLU A C 1
ATOM 1830 O O . GLU A 1 230 ? -12.403 -18.707 -30.122 1.00 76.94 230 GLU A O 1
ATOM 1835 N N . LYS A 1 231 ? -12.026 -16.990 -31.505 1.00 67.00 231 LYS A N 1
ATOM 1836 C CA . LYS A 1 231 ? -13.043 -17.408 -32.464 1.00 67.00 231 LYS A CA 1
ATOM 1837 C C . LYS A 1 231 ? -12.469 -18.634 -33.150 1.00 67.00 231 LYS A C 1
ATOM 1839 O O . LYS A 1 231 ? -11.543 -18.491 -33.953 1.00 67.00 231 LYS A O 1
ATOM 1844 N N . GLU A 1 232 ? -13.008 -19.810 -32.838 1.00 56.38 232 GLU A N 1
ATOM 1845 C CA . GLU A 1 232 ? -12.839 -20.989 -33.674 1.00 56.38 232 GLU A CA 1
ATOM 1846 C C . GLU A 1 232 ? -13.163 -20.556 -35.103 1.00 56.38 232 GLU A C 1
ATOM 1848 O O . GLU A 1 232 ? -14.310 -20.311 -35.478 1.00 56.38 232 GLU A O 1
ATOM 1853 N N . ARG A 1 233 ? -12.122 -20.367 -35.917 1.00 49.25 233 ARG A N 1
ATOM 1854 C CA . ARG A 1 233 ? -12.308 -20.321 -37.355 1.00 49.25 233 ARG A CA 1
ATOM 1855 C C . ARG A 1 233 ? -12.712 -21.737 -37.710 1.00 49.25 233 ARG A C 1
ATOM 1857 O O . ARG A 1 233 ? -11.842 -22.587 -37.895 1.00 49.25 233 ARG A O 1
ATOM 1864 N N . GLU A 1 234 ? -14.015 -21.972 -37.815 1.00 45.91 234 GLU A N 1
ATOM 1865 C CA . GLU A 1 234 ? -14.552 -23.038 -38.646 1.00 45.91 234 GLU A CA 1
ATOM 1866 C C . GLU A 1 234 ? -14.023 -22.796 -40.063 1.00 45.91 234 GLU A C 1
ATOM 1868 O O . GLU A 1 234 ? -14.636 -22.147 -40.908 1.00 45.91 234 GLU A O 1
ATOM 1873 N N . MET A 1 235 ? -12.801 -23.259 -40.320 1.00 44.81 235 MET A N 1
ATOM 1874 C CA . MET A 1 235 ? -12.352 -23.470 -41.675 1.00 44.81 235 MET A CA 1
ATOM 1875 C C . MET A 1 235 ? -13.252 -24.580 -42.207 1.00 44.81 235 MET A C 1
ATOM 1877 O O . MET A 1 235 ? -13.239 -25.671 -41.629 1.00 44.81 235 MET A O 1
ATOM 1881 N N . PRO A 1 236 ? -14.045 -24.339 -43.266 1.00 43.44 236 PRO A N 1
ATOM 1882 C CA . PRO A 1 236 ? -14.856 -25.392 -43.836 1.00 43.44 236 PRO A CA 1
ATOM 1883 C C . PRO A 1 236 ? -13.897 -26.505 -44.239 1.00 43.44 236 PRO A C 1
ATOM 1885 O O . PRO A 1 236 ? -13.010 -26.310 -45.075 1.00 43.44 236 PRO A O 1
ATOM 1888 N N . LEU A 1 237 ? -14.038 -27.655 -43.580 1.00 42.72 237 LEU A N 1
ATOM 1889 C CA . LEU A 1 237 ? -13.364 -28.886 -43.948 1.00 42.72 237 LEU A CA 1
ATOM 1890 C C . LEU A 1 237 ? -13.740 -29.169 -45.402 1.00 42.72 237 LEU A C 1
ATOM 1892 O O . LEU A 1 237 ? -14.801 -29.718 -45.693 1.00 42.72 237 LEU A O 1
ATOM 1896 N N . SER A 1 238 ? -12.873 -28.745 -46.323 1.00 43.62 238 SER A N 1
ATOM 1897 C CA . SER A 1 238 ? -12.920 -29.161 -47.715 1.00 43.62 238 SER A CA 1
ATOM 1898 C C . SER A 1 238 ? -12.969 -30.679 -47.714 1.00 43.62 238 SER A C 1
ATOM 1900 O O . SER A 1 238 ? -12.112 -31.347 -47.126 1.00 43.62 238 SER A O 1
ATOM 1902 N N . SER A 1 239 ? -14.035 -31.191 -48.317 1.00 44.97 239 SER A N 1
ATOM 1903 C CA . SER A 1 239 ? -14.367 -32.593 -48.492 1.00 44.97 239 SER A CA 1
ATOM 1904 C C . SER A 1 239 ? -13.129 -33.431 -48.812 1.00 44.97 239 SER A C 1
ATOM 1906 O O . SER A 1 239 ? -12.732 -33.560 -49.972 1.00 44.97 239 SER A O 1
ATOM 1908 N N . ARG A 1 240 ? -12.536 -34.062 -47.794 1.00 38.03 240 ARG A N 1
ATOM 1909 C CA . ARG A 1 240 ? -11.684 -35.226 -48.019 1.00 38.03 240 ARG A CA 1
ATOM 1910 C C . ARG A 1 240 ? -12.613 -36.365 -48.406 1.00 38.03 240 ARG A C 1
ATOM 1912 O O . ARG A 1 240 ? -13.248 -36.988 -47.558 1.00 38.03 240 ARG A O 1
ATOM 1919 N N . GLN A 1 241 ? -12.726 -36.579 -49.715 1.00 39.22 241 GLN A N 1
ATOM 1920 C CA . GLN A 1 241 ? -13.258 -37.808 -50.281 1.00 39.22 241 GLN A CA 1
ATOM 1921 C C . GLN A 1 241 ? -12.636 -38.998 -49.544 1.00 39.22 241 GLN A C 1
ATOM 1923 O O . GLN A 1 241 ? -11.415 -39.095 -49.424 1.00 39.22 241 GLN A O 1
ATOM 1928 N N . LYS A 1 242 ? -13.497 -39.894 -49.050 1.00 39.66 242 LYS A N 1
ATOM 1929 C CA . LYS A 1 242 ? -13.126 -41.259 -48.673 1.00 39.66 242 LYS A CA 1
ATOM 1930 C C . LYS A 1 242 ? -12.498 -41.922 -49.902 1.00 39.66 242 LYS A C 1
ATOM 1932 O O . LYS A 1 242 ? -13.216 -42.321 -50.812 1.00 39.66 242 LYS A O 1
ATOM 1937 N N . GLY A 1 243 ? -11.175 -41.981 -49.927 1.00 33.84 243 GLY A N 1
ATOM 1938 C CA . GLY A 1 243 ? -10.383 -42.790 -50.843 1.00 33.84 243 GLY A CA 1
ATOM 1939 C C . GLY A 1 243 ? -9.422 -43.624 -50.007 1.00 33.84 243 GLY A C 1
ATOM 1940 O O . GLY A 1 243 ? -8.776 -43.089 -49.110 1.00 33.84 243 GLY A O 1
ATOM 1941 N N . ASP A 1 244 ? -9.430 -44.927 -50.261 1.00 36.75 244 ASP A N 1
ATOM 1942 C CA . ASP A 1 244 ? -8.860 -46.005 -49.457 1.00 36.75 244 ASP A CA 1
ATOM 1943 C C . ASP A 1 244 ? -7.427 -45.776 -48.944 1.00 36.75 244 ASP A C 1
ATOM 1945 O O . ASP A 1 244 ? -6.526 -45.388 -49.686 1.00 36.75 244 ASP A O 1
ATOM 1949 N N . LEU A 1 245 ? -7.211 -46.118 -47.671 1.00 31.33 245 LEU A N 1
ATOM 1950 C CA . LEU A 1 245 ? -5.895 -46.323 -47.064 1.00 31.33 245 LEU A CA 1
ATOM 1951 C C . LEU A 1 245 ? -5.737 -47.819 -46.752 1.00 31.33 245 LEU A C 1
ATOM 1953 O O . LEU A 1 245 ? -6.591 -48.364 -46.046 1.00 31.33 245 LEU A O 1
ATOM 1957 N N . PRO A 1 246 ? -4.667 -48.491 -47.211 1.00 33.41 246 PRO A N 1
ATOM 1958 C CA . PRO A 1 246 ? -4.229 -49.737 -46.609 1.00 33.41 246 PRO A CA 1
ATOM 1959 C C . PRO A 1 246 ? -3.500 -49.458 -45.288 1.00 33.41 246 PRO A C 1
ATOM 1961 O O . PRO A 1 246 ? -2.816 -48.448 -45.123 1.00 33.41 246 PRO A O 1
ATOM 1964 N N . SER A 1 247 ? -3.700 -50.374 -44.348 1.00 31.89 247 SER A N 1
ATOM 1965 C CA . SER A 1 247 ? -3.237 -50.341 -42.966 1.00 31.89 247 SER A CA 1
ATOM 1966 C C . SER A 1 247 ? -1.721 -50.503 -42.805 1.00 31.89 247 SER A C 1
ATOM 1968 O O . SER A 1 247 ? -1.095 -51.235 -43.563 1.00 31.89 247 SER A O 1
ATOM 1970 N N . GLU A 1 248 ? -1.240 -49.914 -41.704 1.00 34.72 248 GLU A N 1
ATOM 1971 C CA . GLU A 1 248 ? -0.041 -50.242 -40.911 1.00 34.72 248 GLU A CA 1
ATOM 1972 C C . GLU A 1 248 ? 1.350 -50.010 -41.523 1.00 34.72 248 GLU A C 1
ATOM 1974 O O . GLU A 1 248 ? 1.797 -50.731 -42.401 1.00 34.72 248 GLU A O 1
ATOM 1979 N N . GLU A 1 249 ? 2.105 -49.082 -40.921 1.00 29.50 249 GLU A N 1
ATOM 1980 C CA . GLU A 1 249 ? 3.291 -49.453 -40.134 1.00 29.50 249 GLU A CA 1
ATOM 1981 C C . GLU A 1 249 ? 3.755 -48.283 -39.248 1.00 29.50 249 GLU A C 1
ATOM 1983 O O . GLU A 1 249 ? 3.825 -47.124 -39.657 1.00 29.50 249 GLU A O 1
ATOM 1988 N N . ALA A 1 250 ? 4.029 -48.605 -37.986 1.00 37.34 250 ALA A N 1
ATOM 1989 C CA . ALA A 1 250 ? 4.523 -47.697 -36.966 1.00 37.34 250 ALA A CA 1
ATOM 1990 C C . ALA A 1 250 ? 6.025 -47.448 -37.141 1.00 37.34 250 ALA A C 1
ATOM 1992 O O . ALA A 1 250 ? 6.797 -48.400 -37.074 1.00 37.34 250 ALA A O 1
ATOM 1993 N N . VAL A 1 251 ? 6.462 -46.188 -37.256 1.00 29.48 251 VAL A N 1
ATOM 1994 C CA . VAL A 1 251 ? 7.873 -45.818 -37.055 1.00 29.48 251 VAL A CA 1
ATOM 1995 C C . VAL A 1 251 ? 7.972 -44.442 -36.382 1.00 29.48 251 VAL A C 1
ATOM 1997 O O . VAL A 1 251 ? 7.508 -43.431 -36.904 1.00 29.48 251 VAL A O 1
ATOM 2000 N N . GLN A 1 252 ? 8.568 -44.433 -35.188 1.00 32.62 252 GLN A N 1
ATOM 2001 C CA . GLN A 1 252 ? 8.972 -43.254 -34.410 1.00 32.62 252 GLN A CA 1
ATOM 2002 C C . GLN A 1 252 ? 10.094 -42.481 -35.131 1.00 32.62 252 GLN A C 1
ATOM 2004 O O . GLN A 1 252 ? 10.963 -43.131 -35.712 1.00 32.62 252 GLN A O 1
ATOM 2009 N N . PRO A 1 253 ? 10.191 -41.140 -35.040 1.00 32.31 253 PRO A N 1
ATOM 2010 C CA . PRO A 1 253 ? 11.385 -40.445 -35.496 1.00 32.31 253 PRO A CA 1
ATOM 2011 C C . PRO A 1 253 ? 12.361 -40.243 -34.330 1.00 32.31 253 PRO A C 1
ATOM 2013 O O . PRO A 1 253 ? 12.176 -39.379 -33.470 1.00 32.31 253 PRO A O 1
ATOM 2016 N N . ASP A 1 254 ? 13.414 -41.057 -34.330 1.00 26.41 254 ASP A N 1
ATOM 2017 C CA . ASP A 1 254 ? 14.626 -40.845 -33.544 1.00 26.41 254 ASP A CA 1
ATOM 2018 C C . ASP A 1 254 ? 15.507 -39.763 -34.199 1.00 26.41 254 ASP A C 1
ATOM 2020 O O . ASP A 1 254 ? 15.592 -39.620 -35.422 1.00 26.41 254 ASP A O 1
ATOM 2024 N N . ARG A 1 255 ? 16.173 -38.985 -33.348 1.00 32.47 255 ARG A N 1
ATOM 2025 C CA . ARG A 1 255 ? 17.157 -37.956 -33.696 1.00 32.47 255 ARG A CA 1
ATOM 2026 C C . ARG A 1 255 ? 18.376 -38.605 -34.356 1.00 32.47 255 ARG A C 1
ATOM 2028 O O . ARG A 1 255 ? 19.035 -39.413 -33.709 1.00 32.47 255 ARG A O 1
ATOM 2035 N N . LYS A 1 256 ? 18.802 -38.097 -35.523 1.00 28.27 256 LYS A N 1
ATOM 2036 C CA . LYS A 1 256 ? 20.210 -37.728 -35.813 1.00 28.27 256 LYS A CA 1
ATOM 2037 C C . LYS A 1 256 ? 20.402 -37.108 -37.206 1.00 28.27 256 LYS A C 1
ATOM 2039 O O . LYS A 1 256 ? 19.981 -37.663 -38.207 1.00 28.27 256 LYS A O 1
ATOM 2044 N N . GLN A 1 257 ? 21.077 -35.954 -37.189 1.00 28.19 257 GLN A N 1
ATOM 2045 C CA . GLN A 1 257 ? 22.099 -35.438 -38.118 1.00 28.19 257 GLN A CA 1
ATOM 2046 C C . GLN A 1 257 ? 22.137 -35.958 -39.565 1.00 28.19 257 GLN A C 1
ATOM 2048 O O . GLN A 1 257 ? 22.433 -37.128 -39.777 1.00 28.19 257 GLN A O 1
ATOM 2053 N N . THR A 1 258 ? 22.133 -35.041 -40.544 1.00 27.64 258 THR A N 1
ATOM 2054 C CA . THR A 1 258 ? 23.169 -35.025 -41.601 1.00 27.64 258 THR A CA 1
ATOM 2055 C C . THR A 1 258 ? 23.382 -33.611 -42.161 1.00 27.64 258 THR A C 1
ATOM 2057 O O . THR A 1 258 ? 22.548 -32.721 -42.022 1.00 27.64 258 THR A O 1
ATOM 2060 N N . GLU A 1 259 ? 24.579 -33.451 -42.702 1.00 26.34 259 GLU A N 1
ATOM 2061 C CA . GLU A 1 259 ? 25.391 -32.293 -43.042 1.00 26.34 259 GLU A CA 1
ATOM 2062 C C . GLU A 1 259 ? 24.970 -31.447 -44.259 1.00 26.34 259 GLU A C 1
ATOM 2064 O O . GLU A 1 259 ? 24.332 -31.905 -45.200 1.00 26.34 259 GLU A O 1
ATOM 2069 N N . VAL A 1 260 ? 25.432 -30.191 -44.207 1.00 26.28 260 VAL A N 1
ATOM 2070 C CA . VAL A 1 260 ? 26.178 -29.431 -45.231 1.00 26.28 260 VAL A CA 1
ATOM 2071 C C . VAL A 1 260 ? 25.982 -29.823 -46.702 1.00 26.28 260 VAL A C 1
ATOM 2073 O O . VAL A 1 260 ? 26.519 -30.823 -47.167 1.00 26.28 260 VAL A O 1
ATOM 2076 N N . ILE A 1 261 ? 25.426 -28.888 -47.481 1.00 26.70 261 ILE A N 1
ATOM 2077 C CA . ILE A 1 261 ? 25.803 -28.688 -48.887 1.00 26.70 261 ILE A CA 1
ATOM 2078 C C . ILE A 1 261 ? 26.050 -27.191 -49.112 1.00 26.70 261 ILE A C 1
ATOM 2080 O O . ILE A 1 261 ? 25.141 -26.369 -49.019 1.00 26.70 261 ILE A O 1
ATOM 2084 N N . GLN A 1 262 ? 27.309 -26.852 -49.390 1.00 26.91 262 GLN A N 1
ATOM 2085 C CA . GLN A 1 262 ? 27.713 -25.604 -50.032 1.00 26.91 262 GLN A CA 1
ATOM 2086 C C . GLN A 1 262 ? 27.408 -25.698 -51.529 1.00 26.91 262 GLN A C 1
ATOM 2088 O O . GLN A 1 262 ? 27.806 -26.676 -52.159 1.00 26.91 262 GLN A O 1
ATOM 2093 N N . GLN A 1 263 ? 26.816 -24.656 -52.113 1.00 29.12 263 GLN A N 1
ATOM 2094 C CA . GLN A 1 263 ? 27.127 -24.265 -53.487 1.00 29.12 263 GLN A CA 1
ATOM 2095 C C . GLN A 1 263 ? 26.841 -22.775 -53.714 1.00 29.12 263 GLN A C 1
ATOM 2097 O O . GLN A 1 263 ? 25.767 -22.264 -53.409 1.00 29.12 263 GLN A O 1
ATOM 2102 N N . GLU A 1 264 ? 27.869 -22.095 -54.215 1.00 28.02 264 GLU A N 1
ATOM 2103 C CA . GLU A 1 264 ? 27.907 -20.695 -54.620 1.00 28.02 264 GLU A CA 1
ATOM 2104 C C . GLU A 1 264 ? 27.186 -20.478 -55.962 1.00 28.02 264 GLU A C 1
ATOM 2106 O O . GLU A 1 264 ? 27.324 -21.284 -56.881 1.00 28.02 264 GLU A O 1
ATOM 2111 N N . SER A 1 265 ? 26.539 -19.320 -56.134 1.00 27.64 265 SER A N 1
ATOM 2112 C CA . SER A 1 265 ? 26.494 -18.640 -57.437 1.00 27.64 265 SER A CA 1
ATOM 2113 C C . SER A 1 265 ? 26.403 -17.117 -57.264 1.00 27.64 265 SER A C 1
ATOM 2115 O O . SER A 1 265 ? 25.345 -16.550 -56.996 1.00 27.64 265 SER A O 1
ATOM 2117 N N . SER A 1 266 ? 27.570 -16.482 -57.365 1.00 27.89 266 SER A N 1
ATOM 2118 C CA . SER A 1 266 ? 27.852 -15.226 -58.076 1.00 27.89 266 SER A CA 1
ATOM 2119 C C . SER A 1 266 ? 26.678 -14.309 -58.478 1.00 27.89 266 SER A C 1
ATOM 2121 O O . SER A 1 266 ? 25.985 -14.524 -59.468 1.00 27.89 266 SER A O 1
ATOM 2123 N N . GLY A 1 267 ? 26.596 -13.163 -57.794 1.00 29.83 267 GLY A N 1
ATOM 2124 C CA . GLY A 1 267 ? 25.829 -11.980 -58.194 1.00 29.83 267 GLY A CA 1
ATOM 2125 C C . GLY A 1 267 ? 26.510 -10.703 -57.695 1.00 29.83 267 GLY A C 1
ATOM 2126 O O . GLY A 1 267 ? 26.053 -10.062 -56.756 1.00 29.83 267 GLY A O 1
ATOM 2127 N N . GLN A 1 268 ? 27.656 -10.371 -58.290 1.00 29.41 268 GLN A N 1
ATOM 2128 C CA . GLN A 1 268 ? 28.468 -9.186 -57.997 1.00 29.41 268 GLN A CA 1
ATOM 2129 C C . GLN A 1 268 ? 27.688 -7.892 -58.312 1.00 29.41 268 GLN A C 1
ATOM 2131 O O . GLN A 1 268 ? 27.438 -7.579 -59.475 1.00 29.41 268 GLN A O 1
ATOM 2136 N N . ARG A 1 269 ? 27.359 -7.091 -57.291 1.00 29.06 269 ARG A N 1
ATOM 2137 C CA . ARG A 1 269 ? 27.151 -5.641 -57.442 1.00 29.06 269 ARG A CA 1
ATOM 2138 C C . ARG A 1 269 ? 28.192 -4.910 -56.608 1.00 29.06 269 ARG A C 1
ATOM 2140 O O . ARG A 1 269 ? 28.137 -4.878 -55.385 1.00 29.06 269 ARG A O 1
ATOM 2147 N N . VAL A 1 270 ? 29.170 -4.373 -57.326 1.00 29.64 270 VAL A N 1
ATOM 2148 C CA . VAL A 1 270 ? 30.232 -3.494 -56.841 1.00 29.64 270 VAL A CA 1
ATOM 2149 C C . VAL A 1 270 ? 29.594 -2.181 -56.382 1.00 29.64 270 VAL A C 1
ATOM 2151 O O . VAL A 1 270 ? 28.984 -1.486 -57.191 1.00 29.64 270 VAL A O 1
ATOM 2154 N N . LEU A 1 271 ? 29.729 -1.839 -55.099 1.00 32.03 271 LEU A N 1
ATOM 2155 C CA . LEU A 1 271 ? 29.487 -0.484 -54.602 1.00 32.03 271 LEU A CA 1
ATOM 2156 C C . LEU A 1 271 ? 30.840 0.222 -54.493 1.00 32.03 271 LEU A C 1
ATOM 2158 O O . LEU A 1 271 ? 31.724 -0.202 -53.751 1.00 32.03 271 LEU A O 1
ATOM 2162 N N . THR A 1 272 ? 31.012 1.265 -55.297 1.00 33.50 272 THR A N 1
ATOM 2163 C CA . THR A 1 272 ? 32.186 2.141 -55.311 1.00 33.50 272 THR A CA 1
ATOM 2164 C C . THR A 1 272 ? 32.288 2.951 -54.014 1.00 33.50 272 THR A C 1
ATOM 2166 O O . THR A 1 272 ? 31.273 3.478 -53.557 1.00 33.50 272 THR A O 1
ATOM 2169 N N . PRO A 1 273 ? 33.492 3.115 -53.436 1.00 32.12 273 PRO A N 1
ATOM 2170 C CA . PRO A 1 273 ? 33.695 3.985 -52.287 1.00 32.12 273 PRO A CA 1
ATOM 2171 C C . PRO A 1 273 ? 33.666 5.449 -52.744 1.00 32.12 273 PRO A C 1
ATOM 2173 O O . PRO A 1 273 ? 34.410 5.842 -53.642 1.00 32.12 273 PRO A O 1
ATOM 2176 N N . LEU A 1 274 ? 32.810 6.262 -52.125 1.00 29.78 274 LEU A N 1
ATOM 2177 C CA . LEU A 1 274 ? 32.835 7.714 -52.293 1.00 29.78 274 LEU A CA 1
ATOM 2178 C C . LEU A 1 274 ? 34.064 8.270 -51.565 1.00 29.78 274 LEU A C 1
ATOM 2180 O O . LEU A 1 274 ? 34.139 8.284 -50.338 1.00 29.78 274 LEU A O 1
ATOM 2184 N N . THR A 1 275 ? 35.051 8.683 -52.354 1.00 32.81 275 THR A N 1
ATOM 2185 C CA . THR A 1 275 ? 36.232 9.430 -51.927 1.00 32.81 275 THR A CA 1
ATOM 2186 C C . THR A 1 275 ? 35.840 10.839 -51.496 1.00 32.81 275 THR A C 1
ATOM 2188 O O . THR A 1 275 ? 35.118 11.535 -52.206 1.00 32.81 275 THR A O 1
ATOM 2191 N N . ALA A 1 276 ? 36.345 11.241 -50.333 1.00 38.50 276 ALA A N 1
ATOM 2192 C CA . ALA A 1 276 ? 36.123 12.532 -49.704 1.00 38.50 276 ALA A CA 1
ATOM 2193 C C . ALA A 1 276 ? 36.641 13.714 -50.536 1.00 38.50 276 ALA A C 1
ATOM 2195 O O . ALA A 1 276 ? 37.777 13.694 -51.003 1.00 38.50 276 ALA A O 1
ATOM 2196 N N . ALA A 1 277 ? 35.844 14.776 -50.591 1.00 30.73 277 ALA A N 1
ATOM 2197 C CA . ALA A 1 277 ? 36.302 16.158 -50.545 1.00 30.73 277 ALA A CA 1
ATOM 2198 C C . ALA A 1 277 ? 35.073 17.020 -50.246 1.00 30.73 277 ALA A C 1
ATOM 2200 O O . ALA A 1 277 ? 34.215 17.140 -51.106 1.00 30.73 277 ALA A O 1
ATOM 2201 N N . ASP A 1 278 ? 34.943 17.486 -49.000 1.00 35.53 278 ASP A N 1
ATOM 2202 C CA . ASP A 1 278 ? 34.581 18.875 -48.682 1.00 35.53 278 ASP A CA 1
ATOM 2203 C C . ASP A 1 278 ? 34.571 19.087 -47.151 1.00 35.53 278 ASP A C 1
ATOM 2205 O O . ASP A 1 278 ? 33.675 18.684 -46.416 1.00 35.53 278 ASP A O 1
ATOM 2209 N N . THR A 1 279 ? 35.693 19.659 -46.695 1.00 35.94 279 THR A N 1
ATOM 2210 C CA . THR A 1 279 ? 35.834 20.642 -45.603 1.00 35.94 279 THR A CA 1
ATOM 2211 C C . THR A 1 279 ? 35.189 20.357 -44.234 1.00 35.94 279 THR A C 1
ATOM 2213 O O . THR A 1 279 ? 34.274 21.044 -43.787 1.00 35.94 279 THR A O 1
ATOM 2216 N N . TRP A 1 280 ? 35.806 19.463 -43.451 1.00 31.91 280 TRP A N 1
ATOM 2217 C CA . TRP A 1 280 ? 35.684 19.506 -41.986 1.00 31.91 280 TRP A CA 1
ATOM 2218 C C . TRP A 1 280 ? 36.662 20.547 -41.416 1.00 31.91 280 TRP A C 1
ATOM 2220 O O . TRP A 1 280 ? 37.867 20.311 -41.343 1.00 31.91 280 TRP A O 1
ATOM 2230 N N . SER A 1 281 ? 36.162 21.727 -41.045 1.00 34.50 281 SER A N 1
ATOM 2231 C CA . SER A 1 281 ? 36.954 22.781 -40.399 1.00 34.50 281 SER A CA 1
ATOM 2232 C C . SER A 1 281 ? 37.188 22.469 -38.917 1.00 34.50 281 SER A C 1
ATOM 2234 O O . SER A 1 281 ? 36.236 22.325 -38.152 1.00 34.50 281 SER A O 1
ATOM 2236 N N . SER A 1 282 ? 38.454 22.422 -38.504 1.00 36.47 282 SER A N 1
ATOM 2237 C CA . SER A 1 282 ? 38.929 22.218 -37.129 1.00 36.47 282 SER A CA 1
ATOM 2238 C C . SER A 1 282 ? 39.075 23.529 -36.338 1.00 36.47 282 SER A C 1
ATOM 2240 O O . SER A 1 282 ? 40.087 23.746 -35.675 1.00 36.47 282 SER A O 1
ATOM 2242 N N . GLU A 1 283 ? 38.075 24.407 -36.407 1.00 32.44 283 GLU A N 1
ATOM 2243 C CA . GLU A 1 283 ? 37.938 25.547 -35.490 1.00 32.44 283 GLU A CA 1
ATOM 2244 C C . GLU A 1 283 ? 36.761 25.283 -34.542 1.00 32.44 283 GLU A C 1
ATOM 2246 O O . GLU A 1 283 ? 35.709 24.820 -34.998 1.00 32.44 283 GLU A O 1
ATOM 2251 N N . PRO A 1 284 ? 36.902 25.541 -33.228 1.00 33.28 284 PRO A N 1
ATOM 2252 C CA . PRO A 1 284 ? 35.816 25.343 -32.287 1.00 33.28 284 PRO A CA 1
ATOM 2253 C C . PRO A 1 284 ? 34.741 26.389 -32.582 1.00 33.28 284 PRO A C 1
ATOM 2255 O O . PRO A 1 284 ? 34.852 27.546 -32.176 1.00 33.28 284 PRO A O 1
ATOM 2258 N N . LYS A 1 285 ? 33.686 25.995 -33.301 1.00 35.12 285 LYS A N 1
ATOM 2259 C CA . LYS A 1 285 ? 32.461 26.793 -33.343 1.00 35.12 285 LYS A CA 1
ATOM 2260 C C . LYS A 1 285 ? 31.965 26.928 -31.905 1.00 35.12 285 LYS A C 1
ATOM 2262 O O . LYS A 1 285 ? 31.862 25.936 -31.185 1.00 35.12 285 LYS A O 1
ATOM 2267 N N . ALA A 1 286 ? 31.773 28.179 -31.494 1.00 33.94 286 ALA A N 1
ATOM 2268 C CA . ALA A 1 286 ? 31.403 28.579 -30.147 1.00 33.94 286 ALA A CA 1
ATOM 2269 C C . ALA A 1 286 ? 30.273 27.708 -29.576 1.00 33.94 286 ALA A C 1
ATOM 2271 O O . ALA A 1 286 ? 29.381 27.286 -30.312 1.00 33.94 286 ALA A O 1
ATOM 2272 N N . LYS A 1 287 ? 30.358 27.458 -28.259 1.00 30.59 287 LYS A N 1
ATOM 2273 C CA . LYS A 1 287 ? 29.331 26.836 -27.409 1.00 30.59 287 LYS A CA 1
ATOM 2274 C C . LYS A 1 287 ? 27.923 27.057 -27.985 1.00 30.59 287 LYS A C 1
ATOM 2276 O O . LYS A 1 287 ? 27.543 28.222 -28.112 1.00 30.59 287 LYS A O 1
ATOM 2281 N N . PRO A 1 288 ? 27.108 26.014 -28.219 1.00 32.59 288 PRO A N 1
ATOM 2282 C CA . PRO A 1 288 ? 25.683 26.218 -28.035 1.00 32.59 288 PRO A CA 1
ATOM 2283 C C . PRO A 1 288 ? 25.528 26.642 -26.572 1.00 32.59 288 PRO A C 1
ATOM 2285 O O . PRO A 1 288 ? 25.953 25.920 -25.662 1.00 32.59 288 PRO A O 1
ATOM 2288 N N . GLU A 1 289 ? 25.067 27.870 -26.343 1.00 31.70 289 GLU A N 1
ATOM 2289 C CA . GLU A 1 289 ? 24.642 28.280 -25.011 1.00 31.70 289 GLU A CA 1
ATOM 2290 C C . GLU A 1 289 ? 23.692 27.206 -24.493 1.00 31.70 289 GLU A C 1
ATOM 2292 O O . GLU A 1 289 ? 22.787 26.759 -25.199 1.00 31.70 289 GLU A O 1
ATOM 2297 N N . ALA A 1 290 ? 23.975 26.728 -23.281 1.00 28.61 290 ALA A N 1
ATOM 2298 C CA . ALA A 1 290 ? 23.046 25.887 -22.563 1.00 28.61 290 ALA A CA 1
ATOM 2299 C C . ALA A 1 290 ? 21.716 26.634 -22.557 1.00 28.61 290 ALA A C 1
ATOM 2301 O O . ALA A 1 290 ? 21.661 27.745 -22.038 1.00 28.61 290 ALA A O 1
ATOM 2302 N N . ILE A 1 291 ? 20.678 26.047 -23.148 1.00 31.30 291 ILE A N 1
ATOM 2303 C CA . ILE A 1 291 ? 19.319 26.469 -22.846 1.00 31.30 291 ILE A CA 1
ATOM 2304 C C . ILE A 1 291 ? 19.183 26.175 -21.352 1.00 31.30 291 ILE A C 1
ATOM 2306 O O . ILE A 1 291 ? 19.278 25.004 -20.963 1.00 31.30 291 ILE A O 1
ATOM 2310 N N . PRO A 1 292 ? 19.083 27.194 -20.487 1.00 26.86 292 PRO A N 1
ATOM 2311 C CA . PRO A 1 292 ? 18.809 26.920 -19.100 1.00 26.86 292 PRO A CA 1
ATOM 2312 C C . PRO A 1 292 ? 17.417 26.293 -19.070 1.00 26.86 292 PRO A C 1
ATOM 2314 O O . PRO A 1 292 ? 16.455 26.870 -19.573 1.00 26.86 292 PRO A O 1
ATOM 2317 N N . LEU A 1 293 ? 17.310 25.102 -18.483 1.00 29.58 293 LEU A N 1
ATOM 2318 C CA . LEU A 1 293 ? 16.066 24.673 -17.859 1.00 29.58 293 LEU A CA 1
ATOM 2319 C C . LEU A 1 293 ? 15.828 25.653 -16.709 1.00 29.58 293 LEU A C 1
ATOM 2321 O O . LEU A 1 293 ? 16.208 25.405 -15.567 1.00 29.58 293 LEU A O 1
ATOM 2325 N N . THR A 1 294 ? 15.287 26.824 -17.035 1.00 26.95 294 THR A N 1
ATOM 2326 C CA . THR A 1 294 ? 14.662 27.683 -16.049 1.00 26.95 294 THR A CA 1
ATOM 2327 C C . THR A 1 294 ? 13.432 26.933 -15.584 1.00 26.95 294 THR A C 1
ATOM 2329 O O . THR A 1 294 ? 12.391 26.931 -16.238 1.00 26.95 294 THR A O 1
ATOM 2332 N N . SER A 1 295 ? 13.577 26.294 -14.425 1.00 29.89 295 SER A N 1
ATOM 2333 C CA . SER A 1 295 ? 12.604 26.415 -13.352 1.00 29.89 295 SER A CA 1
ATOM 2334 C C . SER A 1 295 ? 11.819 27.711 -13.532 1.00 29.89 295 SER A C 1
ATOM 2336 O O . SER A 1 295 ? 12.425 28.776 -13.677 1.00 29.89 295 SER A O 1
ATOM 2338 N N . LEU A 1 296 ? 10.494 27.622 -13.533 1.00 27.73 296 LEU A N 1
ATOM 2339 C CA . LEU A 1 296 ? 9.607 28.767 -13.370 1.00 27.73 296 LEU A CA 1
ATOM 2340 C C . LEU A 1 296 ? 9.878 29.395 -11.991 1.00 27.73 296 LEU A C 1
ATOM 2342 O O . LEU A 1 296 ? 9.137 29.209 -11.029 1.00 27.73 296 LEU A O 1
ATOM 2346 N N . GLU A 1 297 ? 10.993 30.112 -11.870 1.00 28.45 297 GLU A N 1
ATOM 2347 C CA . GLU A 1 297 ? 11.192 31.089 -10.824 1.00 28.45 297 GLU A CA 1
ATOM 2348 C C . GLU A 1 297 ? 10.276 32.263 -11.147 1.00 28.45 297 GLU A C 1
ATOM 2350 O O . GLU A 1 297 ? 10.341 32.905 -12.193 1.00 28.45 297 GLU A O 1
ATOM 2355 N N . ARG A 1 298 ? 9.351 32.475 -10.216 1.00 33.28 298 ARG A N 1
ATOM 2356 C CA . ARG A 1 298 ? 8.414 33.586 -10.161 1.00 33.28 298 ARG A CA 1
ATOM 2357 C C . ARG A 1 298 ? 9.165 34.913 -10.253 1.00 33.28 298 ARG A C 1
ATOM 2359 O O . ARG A 1 298 ? 9.615 35.437 -9.232 1.00 33.28 298 ARG A O 1
ATOM 2366 N N . ASP A 1 299 ? 9.173 35.515 -11.434 1.00 25.48 299 ASP A N 1
ATOM 2367 C CA . ASP A 1 299 ? 9.505 36.926 -11.583 1.00 25.48 299 ASP A CA 1
ATOM 2368 C C . ASP A 1 299 ? 8.361 37.799 -11.050 1.00 25.48 299 ASP A C 1
ATOM 2370 O O . ASP A 1 299 ? 7.376 38.135 -11.712 1.00 25.48 299 ASP A O 1
ATOM 2374 N N . LYS A 1 300 ? 8.516 38.209 -9.788 1.00 34.66 300 LYS A N 1
ATOM 2375 C CA . LYS A 1 300 ? 7.841 39.372 -9.211 1.00 34.66 300 LYS A CA 1
ATOM 2376 C C . LYS A 1 300 ? 8.430 40.653 -9.812 1.00 34.66 300 LYS A C 1
ATOM 2378 O O . LYS A 1 300 ? 9.261 41.275 -9.163 1.00 34.66 300 LYS A O 1
ATOM 2383 N N . ALA A 1 301 ? 7.958 41.109 -10.972 1.00 27.84 301 ALA A N 1
ATOM 2384 C CA . ALA A 1 301 ? 7.949 42.540 -11.323 1.00 27.84 301 ALA A CA 1
ATOM 2385 C C . ALA A 1 301 ? 7.238 42.807 -12.658 1.00 27.84 301 ALA A C 1
ATOM 2387 O O . ALA A 1 301 ? 7.856 42.993 -13.698 1.00 27.84 301 ALA A O 1
ATOM 2388 N N . GLY A 1 302 ? 5.915 42.926 -12.600 1.00 26.81 302 GLY A N 1
ATOM 2389 C CA . GLY A 1 302 ? 5.108 43.408 -13.715 1.00 26.81 302 GLY A CA 1
ATOM 2390 C C . GLY A 1 302 ? 3.693 43.691 -13.248 1.00 26.81 302 GLY A C 1
ATOM 2391 O O . GLY A 1 302 ? 2.770 42.962 -13.584 1.00 26.81 302 GLY A O 1
ATOM 2392 N N . LYS A 1 303 ? 3.509 44.728 -12.420 1.00 33.50 303 LYS A N 1
ATOM 2393 C CA . LYS A 1 303 ? 2.182 45.269 -12.081 1.00 33.50 303 LYS A CA 1
ATOM 2394 C C . LYS A 1 303 ? 1.552 45.908 -13.329 1.00 33.50 303 LYS A C 1
ATOM 2396 O O . LYS A 1 303 ? 1.418 47.125 -13.406 1.00 33.50 303 LYS A O 1
ATOM 2401 N N . GLY A 1 304 ? 1.148 45.087 -14.291 1.00 27.69 304 GLY A N 1
ATOM 2402 C CA . GLY A 1 304 ? 0.048 45.403 -15.184 1.00 27.69 304 GLY A CA 1
ATOM 2403 C C . GLY A 1 304 ? -1.225 45.029 -14.445 1.00 27.69 304 GLY A C 1
ATOM 2404 O O . GLY A 1 304 ? -1.465 43.856 -14.183 1.00 27.69 304 GLY A O 1
ATOM 2405 N N . LYS A 1 305 ? -2.024 46.016 -14.039 1.00 33.84 305 LYS A N 1
ATOM 2406 C CA . LYS A 1 305 ? -3.388 45.764 -13.568 1.00 33.84 305 LYS A CA 1
ATOM 2407 C C . LYS A 1 305 ? -4.173 45.163 -14.741 1.00 33.84 305 LYS A C 1
ATOM 2409 O O . LYS A 1 305 ? -4.755 45.912 -15.518 1.00 33.84 305 LYS A O 1
ATOM 2414 N N . HIS A 1 306 ? -4.185 43.841 -14.894 1.00 40.00 306 HIS A N 1
ATOM 2415 C CA . HIS A 1 306 ? -5.260 43.188 -15.627 1.00 40.00 306 HIS A CA 1
ATOM 2416 C C . HIS A 1 306 ? -6.500 43.317 -14.756 1.00 40.00 306 HIS A C 1
ATOM 2418 O O . HIS A 1 306 ? -6.705 42.590 -13.790 1.00 40.00 306 HIS A O 1
ATOM 2424 N N . GLN A 1 307 ? -7.270 44.362 -15.044 1.00 44.31 307 GLN A N 1
ATOM 2425 C CA . GLN A 1 307 ? -8.648 44.459 -14.607 1.00 44.31 307 GLN A CA 1
ATOM 2426 C C . GLN A 1 307 ? -9.331 43.168 -15.070 1.00 44.31 307 GLN A C 1
ATOM 2428 O O . GLN A 1 307 ? -9.319 42.887 -16.266 1.00 44.31 307 GLN A O 1
ATOM 2433 N N . LEU A 1 308 ? -9.844 42.364 -14.132 1.00 53.91 308 LEU A N 1
ATOM 2434 C CA . LEU A 1 308 ? -10.715 41.230 -14.442 1.00 53.91 308 LEU A CA 1
ATOM 2435 C C . LEU A 1 308 ? -11.832 41.770 -15.336 1.00 53.91 308 LEU A C 1
ATOM 2437 O O . LEU A 1 308 ? -12.656 42.565 -14.869 1.00 53.91 308 LEU A O 1
ATOM 2441 N N . SER A 1 309 ? -11.788 41.435 -16.628 1.00 55.69 309 SER A N 1
ATOM 2442 C CA . SER A 1 309 ? -12.861 41.830 -17.528 1.00 55.69 309 SER A CA 1
ATOM 2443 C C . SER A 1 309 ? -14.131 41.139 -17.055 1.00 55.69 309 SER A C 1
ATOM 2445 O O . SER A 1 309 ? -14.117 39.953 -16.732 1.00 55.69 309 SER A O 1
ATOM 2447 N N . ARG A 1 310 ? -15.206 41.917 -16.942 1.00 58.53 310 ARG A N 1
ATOM 2448 C CA . ARG A 1 310 ? -16.528 41.430 -16.532 1.00 58.53 310 ARG A CA 1
ATOM 2449 C C . ARG A 1 310 ? -17.367 40.984 -17.727 1.00 58.53 310 ARG A C 1
ATOM 2451 O O . ARG A 1 310 ? -18.497 40.564 -17.536 1.00 58.53 310 ARG A O 1
ATOM 2458 N N . ASP A 1 311 ? -16.833 41.118 -18.939 1.00 71.94 311 ASP A N 1
ATOM 2459 C CA . ASP A 1 311 ? -17.523 40.738 -20.164 1.00 71.94 311 ASP A CA 1
ATOM 2460 C C . ASP A 1 311 ? -17.285 39.249 -20.461 1.00 71.94 311 ASP A C 1
ATOM 2462 O O . ASP A 1 311 ? -16.142 38.786 -20.523 1.00 71.94 311 ASP A O 1
ATOM 2466 N N . VAL A 1 312 ? -18.371 38.498 -20.665 1.00 74.75 312 VAL A N 1
ATOM 2467 C CA . VAL A 1 312 ? -18.364 37.053 -20.964 1.00 74.75 312 VAL A CA 1
ATOM 2468 C C . VAL A 1 312 ? -17.468 36.750 -22.166 1.00 74.75 312 VAL A C 1
ATOM 2470 O O . VAL A 1 312 ? -16.759 35.747 -22.177 1.00 74.75 312 VAL A O 1
ATOM 2473 N N . ARG A 1 313 ? -17.440 37.641 -23.166 1.00 74.69 313 ARG A N 1
ATOM 2474 C CA . ARG A 1 313 ? -16.650 37.443 -24.393 1.00 74.69 313 ARG A CA 1
ATOM 2475 C C . ARG A 1 313 ? -15.143 37.493 -24.153 1.00 74.69 313 ARG A C 1
ATOM 2477 O O . ARG A 1 313 ? -14.405 36.787 -24.841 1.00 74.69 313 ARG A O 1
ATOM 2484 N N . ASP A 1 314 ? -14.706 38.284 -23.179 1.00 79.06 314 ASP A N 1
ATOM 2485 C CA . ASP A 1 314 ? -13.300 38.367 -22.788 1.00 79.06 314 ASP A CA 1
ATOM 2486 C C . ASP A 1 314 ? -12.902 37.153 -21.941 1.00 79.06 314 ASP A C 1
ATOM 2488 O O . ASP A 1 314 ? -11.799 36.627 -22.094 1.00 79.06 314 ASP A O 1
ATOM 2492 N N . ILE A 1 315 ? -13.812 36.661 -21.090 1.00 81.44 315 ILE A N 1
ATOM 2493 C CA . ILE A 1 315 ? -13.619 35.427 -20.315 1.00 81.44 315 ILE A CA 1
ATOM 2494 C C . ILE A 1 315 ? -13.485 34.224 -21.256 1.00 81.44 315 ILE A C 1
ATOM 2496 O O . ILE A 1 315 ? -12.527 33.466 -21.126 1.00 81.44 315 ILE A O 1
ATOM 2500 N N . GLU A 1 316 ? -14.367 34.089 -22.253 1.00 81.94 316 GLU A N 1
ATOM 2501 C CA . GLU A 1 316 ? -14.269 33.042 -23.281 1.00 81.94 316 GLU A CA 1
ATOM 2502 C C . GLU A 1 316 ? -12.898 33.055 -23.981 1.00 81.94 316 GLU A C 1
ATOM 2504 O O . GLU A 1 316 ? -12.291 32.006 -24.192 1.00 81.94 316 GLU A O 1
ATOM 2509 N N . GLN A 1 317 ? -12.384 34.240 -24.327 1.00 81.50 317 GLN A N 1
ATOM 2510 C CA . GLN A 1 317 ? -11.099 34.371 -25.014 1.00 81.50 317 GLN A CA 1
ATOM 2511 C C . GLN A 1 317 ? -9.914 33.988 -24.117 1.00 81.50 317 GLN A C 1
ATOM 2513 O O . GLN A 1 317 ? -8.964 33.357 -24.583 1.00 81.50 317 GLN A O 1
ATOM 2518 N N . VAL A 1 318 ? -9.977 34.332 -22.829 1.00 83.12 318 VAL A N 1
ATOM 2519 C CA . VAL A 1 318 ? -8.965 33.944 -21.840 1.00 83.12 318 VAL A CA 1
ATOM 2520 C C . VAL A 1 318 ? -8.981 32.433 -21.613 1.00 83.12 318 VAL A C 1
ATOM 2522 O O . VAL A 1 318 ? -7.924 31.809 -21.699 1.00 83.12 318 VAL A O 1
ATOM 2525 N N . LEU A 1 319 ? -10.153 31.828 -21.405 1.00 83.75 319 LEU A N 1
ATOM 2526 C CA . LEU A 1 319 ? -10.293 30.379 -21.225 1.00 83.75 319 LEU A CA 1
ATOM 2527 C C . LEU A 1 319 ? -9.784 29.598 -22.446 1.00 83.75 319 LEU A C 1
ATOM 2529 O O . LEU A 1 319 ? -9.038 28.632 -22.286 1.00 83.75 319 LEU A O 1
ATOM 2533 N N . ALA A 1 320 ? -10.105 30.063 -23.658 1.00 82.94 320 ALA A N 1
ATOM 2534 C CA . ALA A 1 320 ? -9.592 29.487 -24.899 1.00 82.94 320 ALA A CA 1
ATOM 2535 C C . ALA A 1 320 ? -8.062 29.596 -25.010 1.00 82.94 320 ALA A C 1
ATOM 2537 O O . ALA A 1 320 ? -7.407 28.657 -25.456 1.00 82.94 320 ALA A O 1
ATOM 2538 N N . SER A 1 321 ? -7.473 30.717 -24.575 1.00 81.81 321 SER A N 1
ATOM 2539 C CA . SER A 1 321 ? -6.014 30.887 -24.586 1.00 81.81 321 SER A CA 1
ATOM 2540 C C . SER A 1 321 ? -5.301 29.955 -23.603 1.00 81.81 321 SER A C 1
ATOM 2542 O O . SER A 1 321 ? -4.272 29.389 -23.957 1.00 81.81 321 SER A O 1
ATOM 2544 N N . MET A 1 322 ? -5.883 29.739 -22.417 1.00 83.00 322 MET A N 1
ATOM 2545 C CA . MET A 1 322 ? -5.355 28.811 -21.409 1.00 83.00 322 MET A CA 1
ATOM 2546 C C . MET A 1 322 ? -5.453 27.365 -21.895 1.00 83.00 322 MET A C 1
ATOM 2548 O O . MET A 1 322 ? -4.524 26.588 -21.712 1.00 83.00 322 MET A O 1
ATOM 2552 N N . LEU A 1 323 ? -6.553 27.018 -22.571 1.00 80.31 323 LEU A N 1
ATOM 2553 C CA . LEU A 1 323 ? -6.720 25.695 -23.164 1.00 80.31 323 LEU A CA 1
ATOM 2554 C C . LEU A 1 323 ? -5.681 25.432 -24.263 1.00 80.31 323 LEU A C 1
ATOM 2556 O O . LEU A 1 323 ? -5.098 24.355 -24.318 1.00 80.31 323 LEU A O 1
ATOM 2560 N N . ARG A 1 324 ? -5.409 26.437 -25.104 1.00 81.44 324 ARG A N 1
ATOM 2561 C CA . ARG A 1 324 ? -4.402 26.348 -26.168 1.00 81.44 324 ARG A CA 1
ATOM 2562 C C . ARG A 1 324 ? -2.992 26.127 -25.630 1.00 81.44 324 ARG A C 1
ATOM 2564 O O . ARG A 1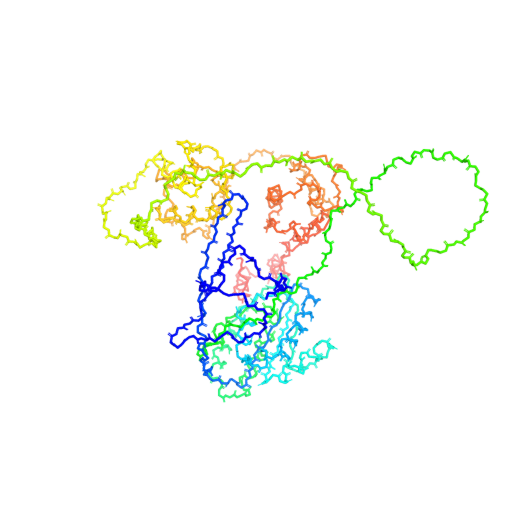 324 ? -2.250 25.346 -26.211 1.00 81.44 324 ARG A O 1
ATOM 2571 N N . GLU A 1 325 ? -2.626 26.837 -24.566 1.00 78.94 325 GLU A N 1
ATOM 2572 C CA . GLU A 1 325 ? -1.298 26.732 -23.952 1.00 78.94 325 GLU A CA 1
ATOM 2573 C C . GLU A 1 325 ? -1.059 25.337 -23.366 1.00 78.94 325 GLU A C 1
ATOM 2575 O O . GLU A 1 325 ? 0.016 24.779 -23.555 1.00 78.94 325 GLU A O 1
ATOM 2580 N N . ILE A 1 326 ? -2.075 24.752 -22.725 1.00 79.44 326 ILE A N 1
ATOM 2581 C CA . ILE A 1 326 ? -1.960 23.437 -22.081 1.00 79.44 326 ILE A CA 1
ATOM 2582 C C . ILE A 1 326 ? -2.040 22.288 -23.102 1.00 79.44 326 ILE A C 1
ATOM 2584 O O . ILE A 1 326 ? -1.331 21.299 -22.961 1.00 79.44 326 ILE A O 1
ATOM 2588 N N . LEU A 1 327 ? -2.859 22.416 -24.152 1.00 74.25 327 LEU A N 1
ATOM 2589 C CA . LEU A 1 327 ? -2.989 21.394 -25.203 1.00 74.25 327 LEU A CA 1
ATOM 2590 C C . LEU A 1 327 ? -1.983 21.550 -26.362 1.00 74.25 327 LEU A C 1
ATOM 2592 O O . LEU A 1 327 ? -2.097 20.837 -27.356 1.00 74.25 327 LEU A O 1
ATOM 2596 N N . GLU A 1 328 ? -1.031 22.489 -26.267 1.00 71.56 328 GLU A N 1
ATOM 2597 C CA . GLU A 1 328 ? -0.031 22.806 -27.306 1.00 71.56 328 GLU A CA 1
ATOM 2598 C C . GLU A 1 328 ? -0.632 22.959 -28.726 1.00 71.56 328 GLU A C 1
ATOM 2600 O O . GLU A 1 328 ? -0.038 22.566 -29.733 1.00 71.56 328 GLU A O 1
ATOM 2605 N N . LEU A 1 329 ? -1.843 23.524 -28.832 1.00 72.00 329 LEU A N 1
ATOM 2606 C CA . LEU A 1 329 ? -2.549 23.626 -30.113 1.00 72.00 329 LEU A CA 1
ATOM 2607 C C . LEU A 1 329 ? -1.967 24.757 -30.981 1.00 72.00 329 LEU A C 1
ATOM 2609 O O . LEU A 1 329 ? -1.993 25.930 -30.609 1.00 72.00 329 LEU A O 1
ATOM 2613 N N . ASP A 1 330 ? -1.511 24.400 -32.184 1.00 56.59 330 ASP A N 1
ATOM 2614 C CA . ASP A 1 330 ? -0.812 25.289 -33.131 1.00 56.59 330 ASP A CA 1
ATOM 2615 C C . ASP A 1 330 ? -1.763 26.199 -33.955 1.00 56.59 330 ASP A C 1
ATOM 2617 O O . ASP A 1 330 ? -1.321 27.040 -34.736 1.00 56.59 330 ASP A O 1
ATOM 2621 N N . GLN A 1 331 ? -3.090 26.037 -33.821 1.00 52.53 331 GLN A N 1
ATOM 2622 C CA . GLN A 1 331 ? -4.095 26.757 -34.623 1.00 52.53 331 GLN A CA 1
ATOM 2623 C C . GLN A 1 331 ? -4.788 27.901 -33.861 1.00 52.53 331 GLN A C 1
ATOM 2625 O O . GLN A 1 331 ? -5.128 27.794 -32.684 1.00 52.53 331 GLN A O 1
ATOM 2630 N N . ASP A 1 332 ? -5.064 28.997 -34.575 1.00 55.59 332 ASP A N 1
ATOM 2631 C CA . ASP A 1 332 ? -5.657 30.242 -34.054 1.00 55.59 332 ASP A CA 1
ATOM 2632 C C . ASP A 1 332 ? -7.183 30.196 -33.800 1.00 55.59 332 ASP A C 1
ATOM 2634 O O . ASP A 1 332 ? -7.801 31.224 -33.520 1.00 55.59 332 ASP A O 1
ATOM 2638 N N . THR A 1 333 ? -7.824 29.027 -33.857 1.00 59.72 333 THR A N 1
ATOM 2639 C CA . THR A 1 333 ? -9.279 28.900 -33.666 1.00 59.72 333 THR A CA 1
ATOM 2640 C C . THR A 1 333 ? -9.623 27.698 -32.795 1.00 59.72 333 THR A C 1
ATOM 2642 O O . THR A 1 333 ? -9.898 26.615 -33.302 1.00 59.72 333 THR A O 1
ATOM 2645 N N . VAL A 1 334 ? -9.631 27.898 -31.476 1.00 68.69 334 VAL A N 1
ATOM 2646 C CA . VAL A 1 334 ? -10.345 27.003 -30.555 1.00 68.69 334 VAL A CA 1
ATOM 2647 C C . VAL A 1 334 ? -11.837 27.303 -30.706 1.00 68.69 334 VAL A C 1
ATOM 2649 O O . VAL A 1 334 ? -12.265 28.439 -30.470 1.00 68.69 334 VAL A O 1
ATOM 2652 N N . ASP A 1 335 ? -12.611 26.313 -31.148 1.00 76.31 335 ASP A N 1
ATOM 2653 C CA . ASP A 1 335 ? -14.068 26.424 -31.212 1.00 76.31 335 ASP A CA 1
ATOM 2654 C C . ASP A 1 335 ? -14.639 26.450 -29.784 1.00 76.31 335 ASP A C 1
ATOM 2656 O O . ASP A 1 335 ? -14.259 25.660 -28.924 1.00 76.31 335 ASP A O 1
ATOM 2660 N N . ARG A 1 336 ? -15.510 27.423 -29.507 1.00 78.62 336 ARG A N 1
ATOM 2661 C CA . ARG A 1 336 ? -16.012 27.720 -28.155 1.00 78.62 336 ARG A CA 1
ATOM 2662 C C . ARG A 1 336 ? -17.226 26.881 -27.777 1.00 78.62 336 ARG A C 1
ATOM 2664 O O . ARG A 1 336 ? -17.585 26.850 -26.599 1.00 78.62 336 ARG A O 1
ATOM 2671 N N . ASP A 1 337 ? -17.855 26.267 -28.773 1.00 77.38 337 ASP A N 1
ATOM 2672 C CA . ASP A 1 337 ? -19.068 25.470 -28.631 1.00 77.38 337 ASP A CA 1
ATOM 2673 C C . ASP A 1 337 ? -18.765 23.959 -28.648 1.00 77.38 337 ASP A C 1
ATOM 2675 O O . ASP A 1 337 ? -19.576 23.167 -28.161 1.00 77.38 337 ASP A O 1
ATOM 2679 N N . THR A 1 338 ? -17.575 23.564 -29.118 1.00 78.25 338 THR A N 1
ATOM 2680 C CA . THR A 1 338 ? -17.100 22.174 -29.095 1.00 78.25 338 THR A CA 1
ATOM 2681 C C . THR A 1 338 ? -16.907 21.678 -27.659 1.00 78.25 338 THR A C 1
ATOM 2683 O O . THR A 1 338 ? -16.348 22.408 -26.832 1.00 78.25 338 THR A O 1
ATOM 2686 N N . PRO A 1 339 ? -17.338 20.446 -27.335 1.00 79.94 339 PRO A N 1
ATOM 2687 C CA . PRO A 1 339 ? -17.076 19.845 -26.038 1.00 79.94 339 PRO A CA 1
ATOM 2688 C C . PRO A 1 339 ? -15.577 19.701 -25.739 1.00 79.94 339 PRO A C 1
ATOM 2690 O O . PRO A 1 339 ? -14.798 19.326 -26.614 1.00 79.94 339 PRO A O 1
ATOM 2693 N N . PHE A 1 340 ? -15.158 19.931 -24.492 1.00 75.62 340 PHE A N 1
ATOM 2694 C CA . PHE A 1 340 ? -13.754 19.826 -24.073 1.00 75.62 340 PHE A CA 1
ATOM 2695 C C . PHE A 1 340 ? -13.134 18.467 -24.429 1.00 75.62 340 PHE A C 1
ATOM 2697 O O . PHE A 1 340 ? -12.004 18.412 -24.910 1.00 75.62 340 PHE A O 1
ATOM 2704 N N . ILE A 1 341 ? -13.896 17.385 -24.271 1.00 72.31 341 ILE A N 1
ATOM 2705 C CA . ILE A 1 341 ? -13.462 16.010 -24.563 1.00 72.31 341 ILE A CA 1
ATOM 2706 C C . ILE A 1 341 ? -13.142 15.835 -26.056 1.00 72.31 341 ILE A C 1
ATOM 2708 O O . ILE A 1 341 ? -12.145 15.214 -26.415 1.00 72.31 341 ILE A O 1
ATOM 2712 N N . GLU A 1 342 ? -13.944 16.438 -26.936 1.00 70.44 342 GLU A N 1
ATOM 2713 C CA . GLU A 1 342 ? -13.725 16.394 -28.388 1.00 70.44 342 GLU A CA 1
ATOM 2714 C C . GLU A 1 342 ? -12.525 17.246 -28.825 1.00 70.44 342 GLU A C 1
ATOM 2716 O O . GLU A 1 342 ? -11.903 16.964 -29.848 1.00 70.44 342 GLU A O 1
ATOM 2721 N N . MET A 1 343 ? -12.148 18.249 -28.025 1.00 71.44 343 MET A N 1
ATOM 2722 C CA . MET A 1 343 ? -10.929 19.045 -28.216 1.00 71.44 343 MET A CA 1
ATOM 2723 C C . MET A 1 343 ? -9.656 18.345 -27.711 1.00 71.44 343 MET A C 1
ATOM 2725 O O . MET A 1 343 ? -8.575 18.925 -27.787 1.00 71.44 343 MET A O 1
ATOM 2729 N N . GLY A 1 344 ? -9.764 17.104 -27.226 1.00 67.62 344 GLY A N 1
ATOM 2730 C CA . GLY A 1 344 ? -8.637 16.335 -26.700 1.00 67.62 344 GLY A CA 1
ATOM 2731 C C . GLY A 1 344 ? -8.344 16.593 -25.222 1.00 67.62 344 GLY A C 1
ATOM 2732 O O . GLY A 1 344 ? -7.260 16.248 -24.759 1.00 67.62 344 GLY 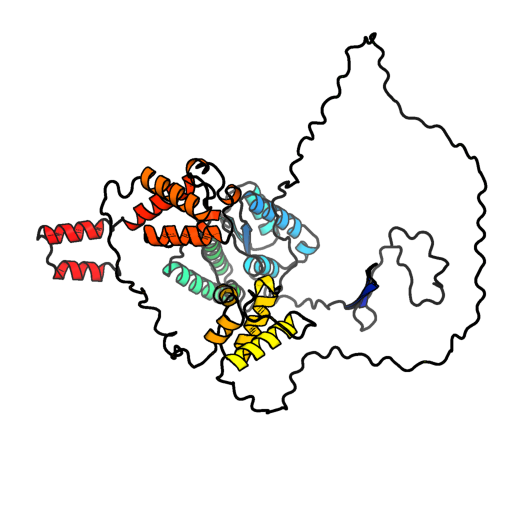A O 1
ATOM 2733 N N . MET A 1 345 ? -9.285 17.184 -24.475 1.00 73.12 345 MET A N 1
ATOM 2734 C CA . MET A 1 345 ? -9.174 17.301 -23.021 1.00 73.12 345 MET A CA 1
ATOM 2735 C C . MET A 1 345 ? -9.334 15.920 -22.376 1.00 73.12 345 MET A C 1
ATOM 2737 O O . MET A 1 345 ? -10.431 15.358 -22.362 1.00 73.12 345 MET A O 1
ATOM 2741 N N . ASP A 1 346 ? -8.250 15.393 -21.815 1.00 71.19 346 ASP A N 1
ATOM 2742 C CA . ASP A 1 346 ? -8.275 14.192 -20.983 1.00 71.19 346 ASP A CA 1
ATOM 2743 C C . ASP A 1 346 ? -8.389 14.527 -19.482 1.00 71.19 346 ASP A C 1
ATOM 2745 O O . ASP A 1 346 ? -8.367 15.688 -19.060 1.00 71.19 346 ASP A O 1
ATOM 2749 N N . SER A 1 347 ? -8.526 13.494 -18.648 1.00 62.34 347 SER A N 1
ATOM 2750 C CA . SER A 1 347 ? -8.716 13.641 -17.200 1.00 62.34 347 SER A CA 1
ATOM 2751 C C . SER A 1 347 ? -7.518 14.247 -16.457 1.00 62.34 347 SER A C 1
ATOM 2753 O O . SER A 1 347 ? -7.688 14.674 -15.317 1.00 62.34 347 SER A O 1
ATOM 2755 N N . ILE A 1 348 ? -6.319 14.269 -17.047 1.00 68.00 348 ILE A N 1
ATOM 2756 C CA . ILE A 1 348 ? -5.108 14.826 -16.424 1.00 68.00 348 ILE A CA 1
ATOM 2757 C C . ILE A 1 348 ? -4.986 16.301 -16.807 1.00 68.00 348 ILE A C 1
ATOM 2759 O O . ILE A 1 348 ? -4.888 17.163 -15.933 1.00 68.00 348 ILE A O 1
ATOM 2763 N N . VAL A 1 349 ? -5.110 16.597 -18.101 1.00 73.69 349 VAL A N 1
ATOM 2764 C CA . VAL A 1 349 ? -5.084 17.955 -18.654 1.00 73.69 349 VAL A CA 1
ATOM 2765 C C . VAL A 1 349 ? -6.258 18.790 -18.127 1.00 73.69 349 VAL A C 1
ATOM 2767 O O . VAL A 1 349 ? -6.097 19.970 -17.808 1.00 73.69 349 VAL A O 1
ATOM 2770 N N . GLY A 1 350 ? -7.423 18.170 -17.917 1.00 74.50 350 GLY A N 1
ATOM 2771 C CA . GLY A 1 350 ? -8.581 18.823 -17.308 1.00 74.50 350 GLY A CA 1
ATOM 2772 C C . GLY A 1 350 ? -8.328 19.321 -15.881 1.00 74.50 350 GLY A C 1
ATOM 2773 O O . GLY A 1 350 ? -8.765 20.415 -15.521 1.00 74.50 350 GLY A O 1
ATOM 2774 N N . VAL A 1 351 ? -7.583 18.569 -15.065 1.00 75.94 351 VAL A N 1
ATOM 2775 C CA . VAL A 1 351 ? -7.256 18.973 -13.685 1.00 75.94 351 VAL A CA 1
ATOM 2776 C C . VAL A 1 351 ? -6.321 20.182 -13.681 1.00 75.94 351 VAL A C 1
ATOM 2778 O O . VAL A 1 351 ? -6.555 21.134 -12.934 1.00 75.94 351 VAL A O 1
ATOM 2781 N N . GLU A 1 352 ? -5.304 20.177 -14.541 1.00 78.94 352 GLU A N 1
ATOM 2782 C CA . GLU A 1 352 ? -4.348 21.282 -14.669 1.00 78.94 352 GLU A CA 1
ATOM 2783 C C . GLU A 1 352 ? -5.023 22.559 -15.185 1.00 78.94 352 GLU A C 1
ATOM 2785 O O . GLU A 1 352 ? -4.816 23.647 -14.638 1.00 78.94 352 GLU A O 1
ATOM 2790 N N . TRP A 1 353 ? -5.905 22.425 -16.179 1.00 85.25 353 TRP A N 1
ATOM 2791 C CA . TRP A 1 353 ? -6.677 23.545 -16.711 1.00 85.25 353 TRP A CA 1
ATOM 2792 C C . TRP A 1 353 ? -7.613 24.149 -15.653 1.00 85.25 353 TRP A C 1
ATOM 2794 O O . TRP A 1 353 ? -7.623 25.367 -15.467 1.00 85.25 353 TRP A O 1
ATOM 2804 N N . ILE A 1 354 ? -8.330 23.322 -14.880 1.00 80.69 354 ILE A N 1
ATOM 2805 C CA . ILE A 1 354 ? -9.190 23.790 -13.777 1.00 80.69 354 ILE A CA 1
ATOM 2806 C C . ILE A 1 354 ? -8.381 24.478 -12.678 1.00 80.69 354 ILE A C 1
ATOM 2808 O O . ILE A 1 354 ? -8.817 25.502 -12.147 1.00 80.69 354 ILE A O 1
ATOM 2812 N N . GLN A 1 355 ? -7.197 23.963 -12.345 1.00 78.19 355 GLN A N 1
ATOM 2813 C CA . GLN A 1 355 ? -6.323 24.600 -11.365 1.00 78.19 355 GLN A CA 1
ATOM 2814 C C . GLN A 1 355 ? -5.884 25.994 -11.837 1.00 78.19 355 GLN A C 1
ATOM 2816 O O . GLN A 1 355 ? -5.987 26.958 -11.075 1.00 78.19 355 GLN A O 1
ATOM 2821 N N . ALA A 1 356 ? -5.492 26.133 -13.106 1.00 79.50 356 ALA A N 1
ATOM 2822 C CA . ALA A 1 356 ? -5.124 27.421 -13.686 1.00 79.50 356 ALA A CA 1
ATOM 2823 C C . ALA A 1 356 ? -6.308 28.412 -13.700 1.00 79.50 356 ALA A C 1
ATOM 2825 O O . ALA A 1 356 ? -6.141 29.597 -13.389 1.00 79.50 356 ALA A O 1
ATOM 2826 N N . VAL A 1 357 ? -7.520 27.939 -14.013 1.00 82.12 357 VAL A N 1
ATOM 2827 C CA . VAL A 1 357 ? -8.750 28.750 -13.972 1.00 82.12 357 VAL A CA 1
ATOM 2828 C C . VAL A 1 357 ? -9.071 29.203 -12.544 1.00 82.12 357 VAL A C 1
ATOM 2830 O O . VAL A 1 357 ? -9.320 30.391 -12.326 1.00 82.12 357 VAL A O 1
ATOM 2833 N N . ASN A 1 358 ? -8.989 28.298 -11.565 1.00 80.50 358 ASN A N 1
ATOM 2834 C CA . ASN A 1 358 ? -9.213 28.596 -10.149 1.00 80.50 358 ASN A CA 1
ATOM 2835 C C . ASN A 1 358 ? -8.226 29.632 -9.606 1.00 80.50 358 ASN A C 1
ATOM 2837 O O . ASN A 1 358 ? -8.633 30.561 -8.910 1.00 80.50 358 ASN A O 1
ATOM 2841 N N . GLU A 1 359 ? -6.945 29.535 -9.964 1.00 80.50 359 GLU A N 1
ATOM 2842 C CA . GLU A 1 359 ? -5.935 30.521 -9.569 1.00 80.50 359 GLU A CA 1
ATOM 2843 C C . GLU A 1 359 ? -6.218 31.909 -10.168 1.00 80.50 359 GLU A C 1
ATOM 2845 O O . GLU A 1 359 ? -6.061 32.934 -9.493 1.00 80.50 359 GLU A O 1
ATOM 2850 N N . ARG A 1 360 ? -6.675 31.955 -11.426 1.00 79.69 360 ARG A N 1
ATOM 2851 C CA . ARG A 1 360 ? -6.909 33.204 -12.161 1.00 79.69 360 ARG A CA 1
ATOM 2852 C C . ARG A 1 360 ? -8.193 33.923 -11.753 1.00 79.69 360 ARG A C 1
ATOM 2854 O O . ARG A 1 360 ? -8.177 35.146 -11.611 1.00 79.69 360 ARG A O 1
ATOM 2861 N N . TYR A 1 361 ? -9.284 33.185 -11.576 1.00 79.62 361 TYR A N 1
ATOM 2862 C CA . TYR A 1 361 ? -10.597 33.735 -11.228 1.00 79.62 361 TYR A CA 1
ATOM 2863 C C . TYR A 1 361 ? -10.915 33.638 -9.727 1.00 79.62 361 TYR A C 1
ATOM 2865 O O . TYR A 1 361 ? -11.951 34.141 -9.302 1.00 79.62 361 TYR A O 1
ATOM 2873 N N . GLN A 1 362 ? -9.999 33.080 -8.921 1.00 74.69 362 GLN A N 1
ATOM 2874 C CA . GLN A 1 362 ? -10.149 32.877 -7.471 1.00 74.69 362 GLN A CA 1
ATOM 2875 C C . GLN A 1 362 ? -11.394 32.039 -7.137 1.00 74.69 362 GLN A C 1
ATOM 2877 O O . GLN A 1 362 ? -12.168 32.374 -6.241 1.00 74.69 362 GLN A O 1
ATOM 2882 N N . THR A 1 363 ? -11.590 30.952 -7.887 1.00 77.44 363 THR A N 1
ATOM 2883 C CA . THR A 1 363 ? -12.710 30.010 -7.734 1.00 77.44 363 THR A CA 1
ATOM 2884 C C . THR A 1 363 ? -12.260 28.682 -7.121 1.00 77.44 363 THR A C 1
ATOM 2886 O O . THR A 1 363 ? -11.068 28.416 -6.986 1.00 77.44 363 THR A O 1
ATOM 2889 N N . SER A 1 364 ? -13.220 27.835 -6.741 1.00 73.50 364 SER A N 1
ATOM 2890 C CA . SER A 1 364 ? -12.983 26.495 -6.184 1.00 73.50 364 SER A CA 1
ATOM 2891 C C . SER A 1 364 ? -13.699 25.411 -6.998 1.00 73.50 364 SER A C 1
ATOM 2893 O O . SER A 1 364 ? -14.435 24.592 -6.448 1.00 73.50 364 SER A O 1
ATOM 2895 N N . LEU A 1 365 ? -13.548 25.451 -8.322 1.00 76.19 365 LEU A N 1
ATOM 2896 C CA . LEU A 1 365 ? -14.135 24.476 -9.242 1.00 76.19 365 LEU A CA 1
ATOM 2897 C C . LEU A 1 365 ? -13.370 23.151 -9.182 1.00 76.19 365 LEU A C 1
ATOM 2899 O O . LEU A 1 365 ? -12.175 23.129 -8.883 1.00 76.19 365 LEU A O 1
ATOM 2903 N N . THR A 1 366 ? -14.053 22.045 -9.462 1.00 77.50 366 THR A N 1
ATOM 2904 C CA . THR A 1 366 ? -13.450 20.702 -9.458 1.00 77.50 366 THR A CA 1
ATOM 2905 C C . THR A 1 366 ? -13.384 20.154 -10.880 1.00 77.50 366 THR A C 1
ATOM 2907 O O . THR A 1 366 ? -14.040 20.682 -11.775 1.00 77.50 366 THR A O 1
ATOM 2910 N N . ALA A 1 367 ? -12.623 19.081 -11.112 1.00 71.38 367 ALA A N 1
ATOM 2911 C CA . ALA A 1 367 ? -12.556 18.444 -12.432 1.00 71.38 367 ALA A CA 1
ATOM 2912 C C . ALA A 1 367 ? -13.939 17.991 -12.949 1.00 71.38 367 ALA A C 1
ATOM 2914 O O . ALA A 1 367 ? -14.166 17.968 -14.156 1.00 71.38 367 ALA A O 1
ATOM 2915 N N . ASN A 1 368 ? -14.893 17.726 -12.046 1.00 69.38 368 ASN A N 1
ATOM 2916 C CA . ASN A 1 368 ? -16.275 17.405 -12.405 1.00 69.38 368 ASN A CA 1
ATOM 2917 C C . ASN A 1 368 ? -16.999 18.569 -13.102 1.00 69.38 368 ASN A C 1
ATOM 2919 O O . ASN A 1 368 ? -17.887 18.329 -13.915 1.00 69.38 368 ASN A O 1
ATOM 2923 N N . SER A 1 369 ? -16.592 19.820 -12.856 1.00 72.69 369 SER A N 1
ATOM 2924 C CA . SER A 1 369 ? -17.180 21.000 -13.500 1.00 72.69 369 SER A CA 1
ATOM 2925 C C . SER A 1 369 ? -16.964 21.015 -15.019 1.00 72.69 369 SER A C 1
ATOM 2927 O O . SER A 1 369 ? -17.729 21.659 -15.727 1.00 72.69 369 SER A O 1
ATOM 2929 N N . ILE A 1 370 ? -15.970 20.287 -15.543 1.00 72.81 370 ILE A N 1
ATOM 2930 C CA . ILE A 1 370 ? -15.757 20.123 -16.993 1.00 72.81 370 ILE A CA 1
ATOM 2931 C C . ILE A 1 370 ? -16.902 19.321 -17.630 1.00 72.81 370 ILE A C 1
ATOM 2933 O O . ILE A 1 370 ? -17.244 19.568 -18.780 1.00 72.81 370 ILE A O 1
ATOM 2937 N N . TYR A 1 371 ? -17.516 18.391 -16.893 1.00 65.62 371 TYR A N 1
ATOM 2938 C CA . TYR A 1 371 ? -18.633 17.574 -17.382 1.00 65.62 371 TYR A CA 1
ATOM 2939 C C . TYR A 1 371 ? -19.983 18.270 -17.198 1.00 65.62 371 TYR A C 1
ATOM 2941 O O . TYR A 1 371 ? -20.886 18.091 -18.008 1.00 65.62 371 TYR A O 1
ATOM 2949 N N . GLU A 1 372 ? -20.107 19.094 -16.156 1.00 66.56 372 GLU A N 1
ATOM 2950 C CA . GLU A 1 372 ? -21.293 19.921 -15.908 1.00 66.56 372 GLU A CA 1
ATOM 2951 C C . GLU A 1 372 ? -21.393 21.095 -16.903 1.00 66.56 372 GLU A C 1
ATOM 2953 O O . GLU A 1 372 ? -22.488 21.471 -17.318 1.00 66.56 372 GLU A O 1
ATOM 2958 N N . TYR A 1 373 ? -20.247 21.635 -17.336 1.00 80.25 373 TYR A N 1
ATOM 2959 C CA . TYR A 1 373 ? -20.141 22.720 -18.317 1.00 80.25 373 TYR A CA 1
ATOM 2960 C C . TYR A 1 373 ? -19.218 22.290 -19.468 1.00 80.25 373 TYR A C 1
ATOM 2962 O O . TYR A 1 373 ? -18.063 22.714 -19.509 1.00 80.25 373 TYR A O 1
ATOM 2970 N N . PRO A 1 374 ? -19.695 21.445 -20.402 1.00 76.44 374 PRO A N 1
ATOM 2971 C CA . PRO A 1 374 ? -18.858 20.755 -21.384 1.00 76.44 374 PRO A CA 1
ATOM 2972 C C . PRO A 1 374 ? -18.127 21.625 -22.409 1.00 76.44 374 PRO A C 1
ATOM 2974 O O . PRO A 1 374 ? -17.333 21.066 -23.154 1.00 76.44 374 PRO A O 1
ATOM 2977 N N . ASN A 1 375 ? -18.322 22.946 -22.478 1.00 83.75 375 ASN A N 1
ATOM 2978 C CA . ASN A 1 375 ? -17.597 23.812 -23.419 1.00 83.75 375 ASN A CA 1
ATOM 2979 C C . ASN A 1 375 ? -17.239 25.195 -22.846 1.00 83.75 375 ASN A C 1
ATOM 2981 O O . ASN A 1 375 ? -17.733 25.620 -21.800 1.00 83.75 375 ASN A O 1
ATOM 2985 N N . ILE A 1 376 ? -16.378 25.928 -23.564 1.00 83.81 376 ILE A N 1
ATOM 2986 C CA . ILE A 1 376 ? -15.834 27.231 -23.140 1.00 83.81 376 ILE A CA 1
ATOM 2987 C C . ILE A 1 376 ? -16.942 28.263 -22.917 1.00 83.81 376 ILE A C 1
ATOM 2989 O O . ILE A 1 376 ? -16.847 29.059 -21.983 1.00 83.81 376 ILE A O 1
ATOM 2993 N N . ARG A 1 377 ? -17.997 28.257 -23.741 1.00 80.19 377 ARG A N 1
ATOM 2994 C CA . ARG A 1 377 ? -19.118 29.197 -23.606 1.00 80.19 377 ARG A CA 1
ATOM 2995 C C . ARG A 1 377 ? -19.880 28.988 -22.297 1.00 80.19 377 ARG A C 1
ATOM 2997 O O . ARG A 1 377 ? -20.156 29.951 -21.582 1.00 80.19 377 ARG A O 1
ATOM 3004 N N . GLN A 1 378 ? -20.200 27.739 -21.973 1.00 75.88 378 GLN A N 1
ATOM 3005 C CA . GLN A 1 378 ? -20.893 27.382 -20.734 1.00 75.88 378 GLN A CA 1
ATOM 3006 C C . GLN A 1 378 ? -20.012 27.647 -19.509 1.00 75.88 378 GLN A C 1
ATOM 3008 O O . GLN A 1 378 ? -20.485 28.191 -18.512 1.00 75.88 378 GLN A O 1
ATOM 3013 N N . PHE A 1 379 ? -18.714 27.368 -19.617 1.00 81.75 379 PHE A N 1
ATOM 3014 C CA . PHE A 1 379 ? -17.753 27.621 -18.548 1.00 81.75 379 PHE A CA 1
ATOM 3015 C C . PHE A 1 379 ? -17.524 29.125 -18.299 1.00 81.75 379 PHE A C 1
ATOM 3017 O O . PHE A 1 379 ? -17.419 29.570 -17.158 1.00 81.75 379 PHE A O 1
ATOM 3024 N N . ALA A 1 380 ? -17.498 29.947 -19.353 1.00 82.62 380 ALA A N 1
ATOM 3025 C CA . ALA A 1 380 ? -17.381 31.401 -19.234 1.00 82.62 380 ALA A CA 1
ATOM 3026 C C . ALA A 1 380 ? -18.626 32.043 -18.601 1.00 82.62 380 ALA A C 1
ATOM 3028 O O . ALA A 1 380 ? -18.506 33.036 -17.880 1.00 82.62 380 ALA A O 1
ATOM 3029 N N . ALA A 1 381 ? -19.812 31.469 -18.832 1.00 78.56 381 ALA A N 1
ATOM 3030 C CA . ALA A 1 381 ? -21.055 31.921 -18.210 1.00 78.56 381 ALA A CA 1
ATOM 3031 C C . ALA A 1 381 ? -21.052 31.719 -16.682 1.00 78.56 381 ALA A C 1
ATOM 3033 O O . ALA A 1 381 ? -21.555 32.576 -15.955 1.00 78.56 381 ALA A O 1
ATOM 3034 N N . LEU A 1 382 ? -20.417 30.647 -16.193 1.00 78.38 382 LEU A N 1
ATOM 3035 C CA . LEU A 1 382 ? -20.226 30.386 -14.761 1.00 78.38 382 LEU A CA 1
ATOM 3036 C C . LEU A 1 382 ? -19.342 31.446 -14.078 1.00 78.38 382 LEU A C 1
ATOM 3038 O O . LEU A 1 382 ? -19.552 31.778 -12.914 1.00 78.38 382 LEU A O 1
ATOM 3042 N N . LEU A 1 383 ? -18.360 31.989 -14.800 1.00 75.56 383 LEU A N 1
ATOM 3043 C CA . LEU A 1 383 ? -17.371 32.939 -14.274 1.00 75.56 383 LEU A CA 1
ATOM 3044 C C . LEU A 1 383 ? -17.783 34.414 -14.429 1.00 75.56 383 LEU A C 1
ATOM 3046 O O . LEU A 1 383 ? -17.094 35.304 -13.924 1.00 75.56 383 LEU A O 1
ATOM 3050 N N . SER A 1 384 ? -18.885 34.694 -15.130 1.00 74.38 384 SER A N 1
ATOM 3051 C CA . SER A 1 384 ? -19.356 36.059 -15.359 1.00 74.38 384 SER A CA 1
ATOM 3052 C C . SER A 1 384 ? -20.166 36.604 -14.172 1.00 74.38 384 SER A C 1
ATOM 3054 O O . SER A 1 384 ? -21.075 35.930 -13.686 1.00 74.38 384 SER A O 1
ATOM 3056 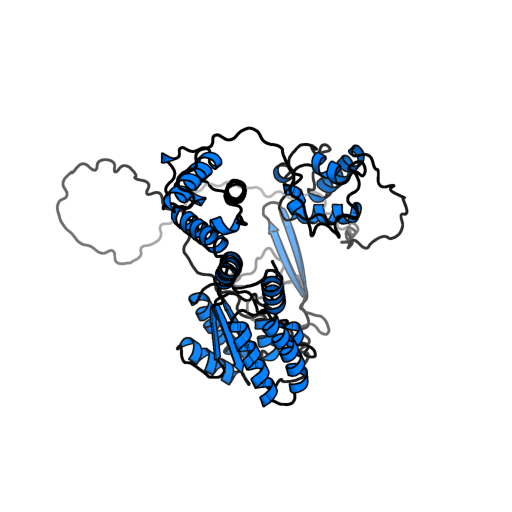N N . PRO A 1 385 ? -19.904 37.846 -13.718 1.00 56.16 385 PRO A N 1
ATOM 3057 C CA . PRO A 1 385 ? -20.589 38.452 -12.574 1.00 56.16 385 PRO A CA 1
ATOM 3058 C C . PRO A 1 385 ? -22.037 38.898 -12.848 1.00 56.16 385 PRO A C 1
ATOM 3060 O O . PRO A 1 385 ? -22.710 39.319 -11.909 1.00 56.16 385 PRO A O 1
ATOM 3063 N N . ASP A 1 386 ? -22.519 38.824 -14.095 1.00 49.53 386 ASP A N 1
ATOM 3064 C CA . ASP A 1 386 ? -23.926 39.101 -14.443 1.00 49.53 386 ASP A CA 1
ATOM 3065 C C . ASP A 1 386 ? -24.866 37.912 -14.161 1.00 49.53 386 ASP A C 1
ATOM 3067 O O . ASP A 1 386 ? -26.084 38.019 -14.316 1.00 49.53 386 ASP A O 1
ATOM 3071 N N . THR A 1 387 ? -24.326 36.797 -13.670 1.00 43.44 387 THR A N 1
ATOM 3072 C CA . THR A 1 387 ? -25.109 35.753 -13.008 1.00 43.44 387 THR A CA 1
ATOM 3073 C C . THR A 1 387 ? -25.320 36.197 -11.554 1.00 43.44 387 THR A C 1
ATOM 3075 O O . THR A 1 387 ? -24.329 36.415 -10.850 1.00 43.44 387 THR A O 1
ATOM 3078 N N . PRO A 1 388 ? -26.564 36.418 -11.079 1.00 35.75 388 PRO A N 1
ATOM 3079 C CA . PRO A 1 388 ? -26.794 37.057 -9.788 1.00 35.75 388 PRO A CA 1
ATOM 3080 C C . PRO A 1 388 ? -26.078 36.311 -8.658 1.00 35.75 388 PRO A C 1
ATOM 3082 O O . PRO A 1 388 ? -26.160 35.091 -8.532 1.00 35.75 388 PRO A O 1
ATOM 3085 N N . ALA A 1 389 ? -25.345 37.110 -7.881 1.00 32.00 389 ALA A N 1
ATOM 3086 C CA . ALA A 1 389 ? -24.418 36.755 -6.820 1.00 32.00 389 ALA A CA 1
ATOM 3087 C C . ALA A 1 389 ? -24.827 35.535 -5.984 1.00 32.00 389 ALA A C 1
ATOM 3089 O O . ALA A 1 389 ? -25.830 35.554 -5.276 1.00 32.00 389 ALA A O 1
ATOM 3090 N N . ARG A 1 390 ? -23.950 34.529 -5.968 1.00 33.84 390 ARG A N 1
ATOM 3091 C CA . ARG A 1 390 ? -24.007 33.396 -5.039 1.00 33.84 390 ARG A CA 1
ATOM 3092 C C . ARG A 1 390 ? -22.674 33.231 -4.306 1.00 33.84 390 ARG A C 1
ATOM 3094 O O . ARG A 1 390 ? -22.104 32.153 -4.245 1.00 33.84 390 ARG A O 1
ATOM 3101 N N . ALA A 1 391 ? -22.158 34.343 -3.779 1.00 35.53 391 ALA A N 1
ATOM 3102 C CA . ALA A 1 391 ? -20.943 34.374 -2.958 1.00 35.53 391 ALA A CA 1
ATOM 3103 C C . ALA A 1 391 ? -21.229 34.335 -1.439 1.00 35.53 391 ALA A C 1
ATOM 3105 O O . ALA A 1 391 ? -20.290 34.250 -0.657 1.00 35.53 391 ALA A O 1
ATOM 3106 N N . GLU A 1 392 ? -22.499 34.338 -1.010 1.00 35.38 392 GLU A N 1
ATOM 3107 C CA . GLU A 1 392 ? -22.882 34.172 0.408 1.00 35.38 392 GLU A CA 1
ATOM 3108 C C . GLU A 1 392 ? -23.709 32.900 0.698 1.00 35.38 392 GLU A C 1
ATOM 3110 O O . GLU A 1 392 ? -23.885 32.544 1.857 1.00 35.38 392 GLU A O 1
ATOM 3115 N N . GLU A 1 393 ? -24.136 32.126 -0.308 1.00 32.44 393 GLU A N 1
ATOM 3116 C CA . GLU A 1 393 ? -24.949 30.909 -0.082 1.00 32.44 393 GLU A CA 1
ATOM 3117 C C . GLU A 1 393 ? -24.149 29.604 0.096 1.00 32.44 393 GLU A C 1
ATOM 3119 O O . GLU A 1 393 ? -24.731 28.565 0.399 1.00 32.44 393 GLU A O 1
ATOM 3124 N N . ILE A 1 394 ? -22.817 29.621 -0.016 1.00 39.59 394 ILE A N 1
ATOM 3125 C CA . ILE A 1 394 ? -21.996 28.403 0.170 1.00 39.59 394 ILE A CA 1
ATOM 3126 C C . ILE A 1 394 ? -21.811 28.066 1.670 1.00 39.59 394 ILE A C 1
ATOM 3128 O O . ILE A 1 394 ? -21.392 26.965 2.020 1.00 39.59 394 ILE A O 1
ATOM 3132 N N . SER A 1 395 ? -22.205 28.969 2.578 1.00 32.75 395 SER A N 1
ATOM 3133 C CA . SER A 1 395 ? -22.227 28.706 4.026 1.00 32.75 395 SER A CA 1
ATOM 3134 C C . SER A 1 395 ? -23.569 28.160 4.541 1.00 32.75 395 SER A C 1
ATOM 3136 O O . SER A 1 395 ? -23.564 27.471 5.559 1.00 32.75 395 SER A O 1
ATOM 3138 N N . ASP A 1 396 ? -24.691 28.418 3.855 1.00 27.84 396 ASP A N 1
ATOM 3139 C CA . ASP A 1 396 ? -26.045 28.087 4.346 1.00 27.84 396 ASP A CA 1
ATOM 3140 C C . ASP A 1 396 ? -26.808 27.054 3.488 1.00 27.84 396 ASP A C 1
ATOM 3142 O O . ASP A 1 396 ? -27.871 26.578 3.887 1.00 27.84 396 ASP A O 1
ATOM 3146 N N . ALA A 1 397 ? -26.242 26.573 2.374 1.00 30.67 397 ALA A N 1
ATOM 3147 C CA . ALA A 1 397 ? -26.803 25.474 1.573 1.00 30.67 397 ALA A CA 1
ATOM 3148 C C . ALA A 1 397 ? -26.629 24.068 2.208 1.00 30.67 397 ALA A C 1
ATOM 3150 O O . ALA A 1 397 ? -26.453 23.071 1.513 1.00 30.67 397 ALA A O 1
ATOM 3151 N N . ARG A 1 398 ? -26.686 23.974 3.545 1.00 32.84 398 ARG A N 1
ATOM 3152 C CA . ARG A 1 398 ? -26.926 22.719 4.289 1.00 32.84 398 ARG A CA 1
ATOM 3153 C C . ARG A 1 398 ? -28.393 22.522 4.673 1.00 32.84 398 ARG A C 1
ATOM 3155 O O . ARG A 1 398 ? -28.726 21.531 5.314 1.00 32.84 398 ARG A O 1
ATOM 3162 N N . SER A 1 399 ? -29.286 23.418 4.271 1.00 33.75 399 SER A N 1
ATOM 3163 C CA . SER A 1 399 ? -30.720 23.223 4.459 1.00 33.75 399 SER A CA 1
ATOM 3164 C C . SER A 1 399 ? -31.484 23.796 3.277 1.00 33.75 399 SER A C 1
ATOM 3166 O O . SER A 1 399 ? -31.424 24.997 3.041 1.00 33.75 399 SER A O 1
ATOM 3168 N N . ASN A 1 400 ? -32.237 22.931 2.604 1.00 36.41 400 ASN A N 1
ATOM 3169 C CA . ASN A 1 400 ? -33.103 23.192 1.456 1.00 36.41 400 ASN A CA 1
ATOM 3170 C C . ASN A 1 400 ? -32.401 23.465 0.128 1.00 36.41 400 ASN A C 1
ATOM 3172 O O . ASN A 1 400 ? -31.778 24.502 -0.044 1.00 36.41 400 ASN A O 1
ATOM 3176 N N . LEU A 1 401 ? -32.671 22.589 -0.844 1.00 26.91 401 LEU A N 1
ATOM 3177 C CA . LEU A 1 401 ? -33.088 22.975 -2.193 1.00 26.91 401 LEU A CA 1
ATOM 3178 C C . LEU A 1 401 ? -33.742 21.769 -2.887 1.00 26.91 401 LEU A C 1
ATOM 3180 O O . LEU A 1 401 ? -33.074 20.901 -3.433 1.00 26.91 401 LEU A O 1
ATOM 3184 N N . ALA A 1 402 ? -35.074 21.755 -2.873 1.00 28.48 402 ALA A N 1
ATOM 3185 C CA . ALA A 1 402 ? -35.864 21.207 -3.967 1.00 28.48 402 ALA A CA 1
ATOM 3186 C C . ALA A 1 402 ? -36.146 22.353 -4.957 1.00 28.48 402 ALA A C 1
ATOM 3188 O O . ALA A 1 402 ? -36.522 23.440 -4.502 1.00 28.48 402 ALA A O 1
ATOM 3189 N N . PRO A 1 403 ? -36.057 22.152 -6.281 1.00 30.58 403 PRO A N 1
ATOM 3190 C CA . PRO A 1 403 ? -36.761 22.986 -7.238 1.00 30.58 403 PRO A CA 1
ATOM 3191 C C . PRO A 1 403 ? -38.163 22.412 -7.467 1.00 30.58 403 PRO A C 1
ATOM 3193 O O . PRO A 1 403 ? -38.347 21.294 -7.938 1.00 30.58 403 PRO A O 1
ATOM 3196 N N . SER A 1 404 ? -39.164 23.217 -7.124 1.00 27.33 404 SER A N 1
ATOM 3197 C CA . SER A 1 404 ? -40.563 23.009 -7.483 1.00 27.33 404 SER A CA 1
ATOM 3198 C C . SER A 1 404 ? -40.770 23.290 -8.974 1.00 27.33 404 SER A C 1
ATOM 3200 O O . SER A 1 404 ? -40.546 24.413 -9.429 1.00 27.33 404 SER A O 1
ATOM 3202 N N . VAL A 1 405 ? -41.254 22.290 -9.713 1.00 27.98 405 VAL A N 1
ATOM 3203 C CA . VAL A 1 405 ? -41.944 22.464 -10.999 1.00 27.98 405 VAL A CA 1
ATOM 3204 C C . VAL A 1 405 ? -43.401 22.040 -10.792 1.00 27.98 405 VAL A C 1
ATOM 3206 O O . VAL A 1 405 ? -43.681 20.945 -10.307 1.00 27.98 405 VAL A O 1
ATOM 3209 N N . ALA A 1 406 ? -44.344 22.931 -11.110 1.00 29.75 406 ALA A N 1
ATOM 3210 C CA . ALA A 1 406 ? -45.781 22.674 -11.001 1.00 29.75 406 ALA A CA 1
ATOM 3211 C C . ALA A 1 406 ? -46.280 21.688 -12.090 1.00 29.75 406 ALA A C 1
ATOM 3213 O O . ALA A 1 406 ? -45.677 21.607 -13.161 1.00 29.75 406 ALA A O 1
ATOM 3214 N N . PRO A 1 407 ? -47.379 20.944 -11.846 1.00 31.30 407 PRO A N 1
ATOM 3215 C CA . PRO A 1 407 ? -47.597 19.620 -12.429 1.00 31.30 407 PRO A CA 1
ATOM 3216 C C . PRO A 1 407 ? -48.473 19.623 -13.694 1.00 31.30 407 PRO A C 1
ATOM 3218 O O . PRO A 1 407 ? -49.447 20.370 -13.790 1.00 31.30 407 PRO A O 1
ATOM 3221 N N . ALA A 1 408 ? -48.195 18.695 -14.614 1.00 26.61 408 ALA A N 1
ATOM 3222 C CA . ALA A 1 408 ? -49.151 18.210 -15.617 1.00 26.61 408 ALA A CA 1
ATOM 3223 C C . ALA A 1 408 ? -49.703 16.829 -15.179 1.00 26.61 408 ALA A C 1
ATOM 3225 O O . ALA A 1 408 ? -49.055 16.136 -14.394 1.00 26.61 408 ALA A O 1
ATOM 3226 N N . PRO A 1 409 ? -50.935 16.455 -15.572 1.00 27.38 409 PRO A N 1
ATOM 3227 C CA . PRO A 1 409 ? -51.810 15.609 -14.763 1.00 27.38 409 PRO A CA 1
ATOM 3228 C C . PRO A 1 409 ? -51.448 14.118 -14.808 1.00 27.38 409 PRO A C 1
ATOM 3230 O O . PRO A 1 409 ? -51.135 13.567 -15.860 1.00 27.38 409 PRO A O 1
ATOM 3233 N N . LYS A 1 410 ? -51.577 13.461 -13.648 1.00 28.41 410 LYS A N 1
ATOM 3234 C CA . LYS A 1 410 ? -51.482 12.004 -13.471 1.00 28.41 410 LYS A CA 1
ATOM 3235 C C . LYS A 1 410 ? -52.604 11.280 -14.232 1.00 28.41 410 LYS A C 1
ATOM 3237 O O . LYS A 1 410 ? -53.765 11.648 -14.041 1.00 28.41 410 LYS A O 1
ATOM 3242 N N . PRO A 1 411 ? -52.327 10.161 -14.921 1.00 26.09 411 PRO A N 1
ATOM 3243 C CA . PRO A 1 411 ? -53.211 9.014 -14.882 1.00 26.09 411 PRO A CA 1
ATOM 3244 C C . PRO A 1 411 ? -52.963 8.307 -13.548 1.00 26.09 411 PRO A C 1
ATOM 3246 O O . PRO A 1 411 ? -51.914 7.722 -13.291 1.00 26.09 411 PRO A O 1
ATOM 3249 N N . SER A 1 412 ? -53.927 8.462 -12.653 1.00 34.81 412 SER A N 1
ATOM 3250 C CA . SER A 1 412 ? -54.104 7.612 -11.489 1.00 34.81 412 SER A CA 1
ATOM 3251 C C . SER A 1 412 ? -54.343 6.175 -11.940 1.00 34.81 412 SER A C 1
ATOM 3253 O O . SER A 1 412 ? -55.359 5.933 -12.578 1.00 34.81 412 SER A O 1
ATOM 3255 N N . ASP A 1 413 ? -53.446 5.269 -11.561 1.00 27.28 413 ASP A N 1
ATOM 3256 C CA . ASP A 1 413 ? -53.760 3.875 -11.244 1.00 27.28 413 ASP A CA 1
ATOM 3257 C C . ASP A 1 413 ? -52.636 3.321 -10.354 1.00 27.28 413 ASP A C 1
ATOM 3259 O O . ASP A 1 413 ? -51.593 2.871 -10.819 1.00 27.28 413 ASP A O 1
ATOM 3263 N N . GLN A 1 414 ? -52.836 3.399 -9.035 1.00 38.62 414 GLN A N 1
ATOM 3264 C CA . GLN A 1 414 ? -52.279 2.391 -8.134 1.00 38.62 414 GLN A CA 1
ATOM 3265 C C . GLN A 1 414 ? -53.221 1.191 -8.211 1.00 38.62 414 GLN A C 1
ATOM 3267 O O . GLN A 1 414 ? -54.417 1.339 -7.942 1.00 38.62 414 GLN A O 1
ATOM 3272 N N . PRO A 1 415 ? -52.699 0.015 -8.574 1.00 37.50 415 PRO A N 1
ATOM 3273 C CA . PRO A 1 415 ? -52.559 -1.012 -7.542 1.00 37.50 415 PRO A CA 1
ATOM 3274 C C . PRO A 1 415 ? -51.276 -1.859 -7.687 1.00 37.50 415 PRO A C 1
ATOM 3276 O O . PRO A 1 415 ? -50.833 -2.134 -8.794 1.00 37.50 415 PRO A O 1
ATOM 3279 N N . ALA A 1 416 ? -50.748 -2.318 -6.541 1.00 33.84 416 ALA A N 1
ATOM 3280 C CA . ALA A 1 416 ? -49.515 -3.106 -6.330 1.00 33.84 416 ALA A CA 1
ATOM 3281 C C . ALA A 1 416 ? -48.207 -2.292 -6.221 1.00 33.84 416 ALA A C 1
ATOM 3283 O O . ALA A 1 416 ? -47.250 -2.505 -6.959 1.00 33.84 416 ALA A O 1
ATOM 3284 N N . ALA A 1 417 ? -48.162 -1.353 -5.273 1.00 46.91 417 ALA A N 1
ATOM 3285 C CA . ALA A 1 417 ? -46.902 -0.753 -4.839 1.00 46.91 417 ALA A CA 1
ATOM 3286 C C . ALA A 1 417 ? -46.138 -1.761 -3.956 1.00 46.91 417 ALA A C 1
ATOM 3288 O O . ALA A 1 417 ? -46.714 -2.308 -3.017 1.00 46.91 417 ALA A O 1
ATOM 3289 N N . ASP A 1 418 ? -44.875 -2.001 -4.304 1.00 57.47 418 ASP A N 1
ATOM 3290 C CA . ASP A 1 418 ? -43.846 -2.720 -3.536 1.00 57.47 418 ASP A CA 1
ATOM 3291 C C . ASP A 1 418 ? -43.853 -4.261 -3.576 1.00 57.47 418 ASP A C 1
ATOM 3293 O O . ASP A 1 418 ? -43.384 -4.902 -2.639 1.00 57.47 418 ASP A O 1
ATOM 3297 N N . SER A 1 419 ? -44.304 -4.900 -4.664 1.00 70.62 419 SER A N 1
ATOM 3298 C CA . SER A 1 419 ? -43.907 -6.298 -4.925 1.00 70.62 419 SER A CA 1
ATOM 3299 C C . SER A 1 419 ? -42.603 -6.359 -5.727 1.00 70.62 419 SER A C 1
ATOM 3301 O O . SER A 1 419 ? -42.358 -5.526 -6.602 1.00 70.62 419 SER A O 1
ATOM 3303 N N . MET A 1 420 ? -41.768 -7.370 -5.458 1.00 75.50 420 MET A N 1
ATOM 3304 C CA . MET A 1 420 ? -40.523 -7.623 -6.202 1.00 75.50 420 MET A CA 1
ATOM 3305 C C . MET A 1 420 ? -40.760 -7.655 -7.722 1.00 75.50 420 MET A C 1
ATOM 3307 O O . MET A 1 420 ? -39.975 -7.101 -8.489 1.00 75.50 420 MET A O 1
ATOM 3311 N N . GLU A 1 421 ? -41.881 -8.233 -8.166 1.00 76.88 421 GLU A N 1
ATOM 3312 C CA . GLU A 1 421 ? -42.234 -8.299 -9.589 1.00 76.88 421 GLU A CA 1
ATOM 3313 C C . GLU A 1 421 ? -42.521 -6.916 -10.195 1.00 76.88 421 GLU A C 1
ATOM 3315 O O . GLU A 1 421 ? -42.197 -6.679 -11.358 1.00 76.88 421 GLU A O 1
ATOM 3320 N N . ALA A 1 422 ? -43.086 -5.983 -9.422 1.00 78.19 422 ALA A N 1
ATOM 3321 C CA . ALA A 1 422 ? -43.354 -4.619 -9.876 1.00 78.19 422 ALA A CA 1
ATOM 3322 C C . ALA A 1 422 ? -42.067 -3.785 -9.983 1.00 78.19 422 ALA A C 1
ATOM 3324 O O . ALA A 1 422 ? -41.908 -3.018 -10.935 1.00 78.19 422 ALA A O 1
ATOM 3325 N N . VAL A 1 423 ? -41.136 -3.962 -9.037 1.00 83.62 423 VAL A N 1
ATOM 3326 C CA . VAL A 1 423 ? -39.801 -3.341 -9.083 1.00 83.62 423 VAL A CA 1
ATOM 3327 C C . VAL A 1 423 ? -39.034 -3.848 -10.301 1.00 83.62 423 VAL A C 1
ATOM 3329 O O . VAL A 1 423 ? -38.518 -3.056 -11.086 1.00 83.62 423 VAL A O 1
ATOM 3332 N N . GLN A 1 424 ? -39.034 -5.160 -10.521 1.00 83.88 424 GLN A N 1
ATOM 3333 C CA . GLN A 1 424 ? -38.359 -5.775 -11.657 1.00 83.88 424 GLN A CA 1
ATOM 3334 C C . GLN A 1 424 ? -38.956 -5.333 -13.003 1.00 83.88 424 GLN A C 1
ATOM 3336 O O . GLN A 1 424 ? -38.210 -4.981 -13.913 1.00 83.88 424 GLN A O 1
ATOM 3341 N N . ALA A 1 425 ? -40.286 -5.288 -13.131 1.00 82.44 425 ALA A N 1
ATOM 3342 C CA . ALA A 1 425 ? -40.947 -4.829 -14.354 1.00 82.44 425 ALA A CA 1
ATOM 3343 C C . ALA A 1 425 ? -40.619 -3.363 -14.680 1.00 82.44 425 ALA A C 1
ATOM 3345 O O . ALA A 1 425 ? -40.410 -3.011 -15.845 1.00 82.44 425 ALA A O 1
ATOM 3346 N N . PHE A 1 426 ? -40.537 -2.509 -13.656 1.00 86.12 426 PHE A N 1
ATOM 3347 C CA . PHE A 1 426 ? -40.095 -1.135 -13.850 1.00 86.12 426 PHE A CA 1
ATOM 3348 C C . PHE A 1 426 ? -38.637 -1.065 -14.297 1.00 86.12 426 PHE A C 1
ATOM 3350 O O . PHE A 1 426 ? -38.355 -0.351 -15.251 1.00 86.12 426 PHE A O 1
ATOM 3357 N N . LEU A 1 427 ? -37.735 -1.799 -13.644 1.00 86.88 427 LEU A N 1
ATOM 3358 C CA . LEU A 1 427 ? -36.312 -1.777 -13.979 1.00 86.88 427 LEU A CA 1
ATOM 3359 C C . LEU A 1 427 ? -36.045 -2.259 -15.409 1.00 86.88 427 LEU A C 1
ATOM 3361 O O . LEU A 1 427 ? -35.237 -1.656 -16.103 1.00 86.88 427 LEU A O 1
ATOM 3365 N N . VAL A 1 428 ? -36.766 -3.282 -15.881 1.00 88.25 428 VAL A N 1
ATOM 3366 C CA . VAL A 1 428 ? -36.721 -3.714 -17.291 1.00 88.25 428 VAL A CA 1
ATOM 3367 C C . VAL A 1 428 ? -37.202 -2.594 -18.214 1.00 88.25 428 VAL A C 1
ATOM 3369 O O . VAL A 1 428 ? -36.554 -2.290 -19.209 1.00 88.25 428 VAL A O 1
ATOM 3372 N N . THR A 1 429 ? -38.316 -1.941 -17.878 1.00 86.62 429 THR A N 1
ATOM 3373 C CA . THR A 1 429 ? -38.868 -0.853 -18.700 1.00 86.62 429 THR A CA 1
ATOM 3374 C C . THR A 1 429 ? -37.914 0.340 -18.773 1.00 86.62 429 THR A C 1
ATOM 3376 O O . THR A 1 429 ? -37.632 0.830 -19.861 1.00 86.62 429 THR A O 1
ATOM 3379 N N . SER A 1 430 ? -37.387 0.790 -17.632 1.00 85.62 430 SER A N 1
ATOM 3380 C CA . SER A 1 430 ? -36.499 1.952 -17.570 1.00 85.62 430 SER A CA 1
ATOM 3381 C C . SER A 1 430 ? -35.133 1.677 -18.190 1.00 85.62 430 SER A C 1
ATOM 3383 O O . SER A 1 430 ? -34.559 2.572 -18.804 1.00 85.62 430 SER A O 1
ATOM 3385 N N . LEU A 1 431 ? -34.623 0.446 -18.079 1.00 85.50 431 LEU A N 1
ATOM 3386 C CA . LEU A 1 431 ? -33.373 0.047 -18.723 1.00 85.50 431 LEU A CA 1
ATOM 3387 C C . LEU A 1 431 ? -33.535 -0.051 -20.248 1.00 85.50 431 LEU A C 1
ATOM 3389 O O . LEU A 1 431 ? -32.660 0.401 -20.981 1.00 85.50 431 LEU A O 1
ATOM 3393 N N . ALA A 1 432 ? -34.670 -0.571 -20.732 1.00 84.94 432 ALA A N 1
ATOM 3394 C CA . ALA A 1 432 ? -34.988 -0.625 -22.163 1.00 84.94 432 ALA A CA 1
ATOM 3395 C C . ALA A 1 432 ? -35.069 0.774 -22.777 1.00 84.94 432 ALA A C 1
ATOM 3397 O O . ALA A 1 432 ? -34.534 1.011 -23.858 1.00 84.94 432 ALA A O 1
ATOM 3398 N N . GLU A 1 433 ? -35.706 1.710 -22.070 1.00 83.56 433 GLU A N 1
ATOM 3399 C CA . GLU A 1 433 ? -35.793 3.110 -22.484 1.00 83.56 433 GLU A CA 1
ATOM 3400 C C . GLU A 1 433 ? -34.413 3.780 -22.512 1.00 83.56 433 GLU A C 1
ATOM 3402 O O . GLU A 1 433 ? -34.077 4.425 -23.505 1.00 83.56 433 GLU A O 1
ATOM 3407 N N . ALA A 1 434 ? -33.591 3.574 -21.477 1.00 81.44 434 ALA A N 1
ATOM 3408 C CA . ALA A 1 434 ? -32.243 4.140 -21.394 1.00 81.44 434 ALA A CA 1
ATOM 3409 C C . ALA A 1 434 ? -31.310 3.611 -22.500 1.00 81.44 434 ALA A C 1
ATOM 3411 O O . ALA A 1 434 ? -30.535 4.370 -23.077 1.00 81.44 434 ALA A O 1
ATOM 3412 N N . LEU A 1 435 ? -31.421 2.325 -22.848 1.00 82.19 435 LEU A N 1
ATOM 3413 C CA . LEU A 1 435 ? -30.617 1.690 -23.899 1.00 82.19 435 LEU A CA 1
ATOM 3414 C C . LEU A 1 435 ? -31.241 1.798 -25.300 1.00 82.19 435 LEU A C 1
ATOM 3416 O O . LEU A 1 435 ? -30.621 1.388 -26.280 1.00 82.19 435 LEU A O 1
ATOM 3420 N N . SER A 1 436 ? -32.451 2.357 -25.425 1.00 81.00 436 SER A N 1
ATOM 3421 C CA . SER A 1 436 ? -33.231 2.372 -26.675 1.00 81.00 436 SER A CA 1
ATOM 3422 C C . SER A 1 436 ? -33.405 0.973 -27.300 1.00 81.00 436 SER A C 1
ATOM 3424 O O . SER A 1 436 ? -33.286 0.805 -28.517 1.00 81.00 436 SER A O 1
ATOM 3426 N N . MET A 1 437 ? -33.691 -0.031 -26.466 1.00 82.25 437 MET A N 1
ATOM 3427 C CA . MET A 1 437 ? -33.878 -1.442 -26.842 1.00 82.25 437 MET A CA 1
ATOM 3428 C C . MET A 1 437 ? -35.318 -1.918 -26.586 1.00 82.25 437 MET A C 1
ATOM 3430 O O . MET A 1 437 ? -36.098 -1.243 -25.914 1.00 82.25 437 MET A O 1
ATOM 3434 N N . ASP A 1 438 ? -35.695 -3.079 -27.131 1.00 80.81 438 ASP A N 1
ATOM 3435 C CA . ASP A 1 438 ? -36.975 -3.720 -26.805 1.00 80.81 438 ASP A CA 1
ATOM 3436 C C . ASP A 1 438 ? -36.893 -4.375 -25.412 1.00 80.81 438 ASP A C 1
ATOM 3438 O O . ASP A 1 438 ? -35.874 -4.957 -25.043 1.00 80.81 438 ASP A O 1
ATOM 3442 N N . GLN A 1 439 ? -37.978 -4.323 -24.634 1.00 84.44 439 GLN A N 1
ATOM 3443 C CA . GLN A 1 439 ? -38.050 -4.968 -23.316 1.00 84.44 439 GLN A CA 1
ATOM 3444 C C . GLN A 1 439 ? -37.852 -6.487 -23.403 1.00 84.44 439 GLN A C 1
ATOM 3446 O O . GLN A 1 439 ? -37.392 -7.099 -22.441 1.00 84.44 439 GLN A O 1
ATOM 3451 N N . ALA A 1 440 ? -38.198 -7.100 -24.540 1.00 78.56 440 ALA A N 1
ATOM 3452 C CA . ALA A 1 440 ? -37.994 -8.528 -24.774 1.00 78.56 440 ALA A CA 1
ATOM 3453 C C . ALA A 1 440 ? -36.512 -8.922 -24.933 1.00 78.56 440 ALA A C 1
ATOM 3455 O O . ALA A 1 440 ? -36.190 -10.098 -24.766 1.00 78.56 440 ALA A O 1
ATOM 3456 N N . ASP A 1 441 ? -35.632 -7.958 -25.226 1.00 76.81 441 ASP A N 1
ATOM 3457 C CA . ASP A 1 441 ? -34.196 -8.177 -25.433 1.00 76.81 441 ASP A CA 1
ATOM 3458 C C . ASP A 1 441 ? -33.376 -8.017 -24.138 1.00 76.81 441 ASP A C 1
ATOM 3460 O O . ASP A 1 441 ? -32.161 -8.222 -24.142 1.00 76.81 441 ASP A O 1
ATOM 3464 N N . ILE A 1 442 ? -34.022 -7.672 -23.017 1.00 81.88 442 ILE A N 1
ATOM 3465 C CA . ILE A 1 442 ? -33.365 -7.537 -21.714 1.00 81.88 442 ILE A CA 1
ATOM 3466 C C . ILE A 1 442 ? -33.349 -8.882 -20.996 1.00 81.88 442 ILE A C 1
ATOM 3468 O O . ILE A 1 442 ? -34.377 -9.365 -20.511 1.00 81.88 442 ILE A O 1
ATOM 3472 N N . ASP A 1 443 ? -32.154 -9.454 -20.869 1.00 81.25 443 ASP A N 1
ATOM 3473 C CA . ASP A 1 443 ? -31.928 -10.612 -20.014 1.00 81.25 443 ASP A CA 1
ATOM 3474 C C . ASP A 1 443 ? -31.804 -10.185 -18.543 1.00 81.25 443 ASP A C 1
ATOM 3476 O O . ASP A 1 443 ? -30.991 -9.339 -18.173 1.00 81.25 443 ASP A O 1
ATOM 3480 N N . LEU A 1 444 ? -32.622 -10.794 -17.687 1.00 79.50 444 LEU A N 1
ATOM 3481 C CA . LEU A 1 444 ? -32.655 -10.545 -16.245 1.00 79.50 444 LEU A CA 1
ATOM 3482 C C . LEU A 1 444 ? -31.452 -11.144 -15.509 1.00 79.50 444 LEU A C 1
ATOM 3484 O O . LEU A 1 444 ? -31.116 -10.678 -14.417 1.00 79.50 444 LEU A O 1
ATOM 3488 N N . ASP A 1 445 ? -30.871 -12.198 -16.084 1.00 80.44 445 ASP A N 1
ATOM 3489 C CA . ASP A 1 445 ? -29.738 -12.946 -15.540 1.00 80.44 445 ASP A CA 1
ATOM 3490 C C . ASP A 1 445 ? -28.422 -12.613 -16.277 1.00 80.44 445 ASP A C 1
ATOM 3492 O O . ASP A 1 445 ? -27.384 -13.183 -15.949 1.00 80.44 445 ASP A O 1
ATOM 3496 N N . GLY A 1 446 ? -28.455 -11.689 -17.246 1.00 76.06 446 GLY A N 1
ATOM 3497 C CA . GLY A 1 446 ? -27.281 -11.184 -17.961 1.00 76.06 446 GLY A CA 1
ATOM 3498 C C . GLY A 1 446 ? -26.588 -10.025 -17.237 1.00 76.06 446 GLY A C 1
ATOM 3499 O O . GLY A 1 446 ? -27.198 -9.329 -16.419 1.00 76.06 446 GLY A O 1
ATOM 3500 N N . GLU A 1 447 ? -25.306 -9.809 -17.541 1.00 80.44 447 GLU A N 1
ATOM 3501 C CA . GLU A 1 447 ? -24.552 -8.671 -17.010 1.00 80.44 447 GLU A CA 1
ATOM 3502 C C . GLU A 1 447 ? -25.017 -7.359 -17.665 1.00 80.44 447 GLU A C 1
ATOM 3504 O O . GLU A 1 447 ? -25.052 -7.225 -18.888 1.00 80.44 447 GLU A O 1
ATOM 3509 N N . LEU A 1 448 ? -25.317 -6.347 -16.850 1.00 78.12 448 LEU A N 1
ATOM 3510 C CA . LEU A 1 448 ? -25.804 -5.041 -17.305 1.00 78.12 448 LEU A CA 1
ATOM 3511 C C . LEU A 1 448 ? -24.829 -4.355 -18.277 1.00 78.12 448 LEU A C 1
ATOM 3513 O O . LEU A 1 448 ? -25.254 -3.712 -19.233 1.00 78.12 448 LEU A O 1
ATOM 3517 N N . VAL A 1 449 ? -23.522 -4.539 -18.076 1.00 74.44 449 VAL A N 1
ATOM 3518 C CA . VAL A 1 449 ? -22.476 -3.980 -18.950 1.00 74.44 449 VAL A CA 1
ATOM 3519 C C . VAL A 1 449 ? -22.481 -4.646 -20.333 1.00 74.44 449 VAL A C 1
ATOM 3521 O O . VAL A 1 449 ? -22.220 -3.982 -21.336 1.00 74.44 449 VAL A O 1
ATOM 3524 N N . GLU A 1 450 ? -22.827 -5.934 -20.420 1.00 74.69 450 GLU A N 1
ATOM 3525 C CA . GLU A 1 450 ? -22.935 -6.652 -21.699 1.00 74.69 450 GLU A CA 1
ATOM 3526 C C . GLU A 1 450 ? -24.169 -6.226 -22.507 1.00 74.69 450 GLU A C 1
ATOM 3528 O O . GLU A 1 450 ? -24.148 -6.295 -23.736 1.00 74.69 450 GLU A O 1
ATOM 3533 N N . LEU A 1 451 ? -25.203 -5.701 -21.837 1.00 70.50 451 LEU A N 1
ATOM 3534 C CA . LEU A 1 451 ? -26.373 -5.079 -22.472 1.00 70.50 451 LEU A CA 1
ATOM 3535 C C . LEU A 1 451 ? -26.072 -3.685 -23.055 1.00 70.50 451 LEU A C 1
ATOM 3537 O O . LEU A 1 451 ? -26.945 -3.069 -23.658 1.00 70.50 451 LEU A O 1
ATOM 3541 N N . GLY A 1 452 ? -24.838 -3.189 -22.914 1.00 68.19 452 GLY A N 1
ATOM 3542 C CA . GLY A 1 452 ? -24.428 -1.873 -23.404 1.00 68.19 452 GLY A CA 1
ATOM 3543 C C . GLY A 1 452 ? -24.611 -0.751 -22.384 1.00 68.19 452 GLY A C 1
ATOM 3544 O O . GLY A 1 452 ? -24.518 0.417 -22.758 1.00 68.19 452 GLY A O 1
ATOM 3545 N N . LEU A 1 453 ? -24.844 -1.082 -21.107 1.00 74.12 453 LEU A N 1
ATOM 3546 C CA . LEU A 1 453 ? -24.869 -0.098 -20.030 1.00 74.12 453 LEU A CA 1
ATOM 3547 C C . LEU A 1 453 ? -23.443 0.396 -19.754 1.00 74.12 453 LEU A C 1
ATOM 3549 O O . LEU A 1 453 ? -22.651 -0.260 -19.076 1.00 74.12 453 LEU A O 1
ATOM 3553 N N . ASP A 1 454 ? -23.111 1.553 -20.316 1.00 73.94 454 ASP A N 1
ATOM 3554 C CA . ASP A 1 454 ? -21.838 2.228 -20.087 1.00 73.94 454 ASP A CA 1
ATOM 3555 C C . ASP A 1 454 ? -21.897 3.189 -18.884 1.00 73.94 454 ASP A C 1
ATOM 3557 O O . ASP A 1 454 ? -22.924 3.369 -18.222 1.00 73.94 454 ASP A O 1
ATOM 3561 N N . SER A 1 455 ? -20.762 3.822 -18.582 1.00 60.78 455 SER A N 1
ATOM 3562 C CA . SER A 1 455 ? -20.634 4.765 -17.466 1.00 60.78 455 SER A CA 1
ATOM 3563 C C . SER A 1 455 ? -21.499 6.026 -17.597 1.00 60.78 455 SER A C 1
ATOM 3565 O O . SER A 1 455 ? -21.613 6.757 -16.617 1.00 60.78 455 SER A O 1
ATOM 3567 N N . ILE A 1 456 ? -22.068 6.312 -18.773 1.00 65.12 456 ILE A N 1
ATOM 3568 C CA . ILE A 1 456 ? -22.907 7.488 -19.038 1.00 65.12 456 ILE A CA 1
ATOM 3569 C C . ILE A 1 456 ? -24.378 7.096 -18.872 1.00 65.12 456 ILE A C 1
ATOM 3571 O O . ILE A 1 456 ? -25.070 7.661 -18.024 1.00 65.12 456 ILE A O 1
ATOM 3575 N N . ILE A 1 457 ? -24.824 6.060 -19.587 1.00 73.50 457 ILE A N 1
ATOM 3576 C CA . ILE A 1 457 ? -26.202 5.550 -19.530 1.00 73.50 457 ILE A CA 1
ATOM 3577 C C . ILE A 1 457 ? -26.517 5.018 -18.123 1.00 73.50 457 ILE A C 1
ATOM 3579 O O . ILE A 1 457 ? -27.621 5.201 -17.613 1.00 73.50 457 ILE A O 1
ATOM 3583 N N . GLY A 1 458 ? -25.529 4.430 -17.439 1.00 74.88 458 GLY A N 1
ATOM 3584 C CA . GLY A 1 458 ? -25.673 3.977 -16.056 1.00 74.88 458 GLY A CA 1
ATOM 3585 C C . GLY A 1 458 ? -26.003 5.098 -15.064 1.00 74.88 458 GLY A C 1
ATOM 3586 O O . GLY A 1 458 ? -26.796 4.893 -14.146 1.00 74.88 458 GLY A O 1
ATOM 3587 N N . VAL A 1 459 ? -25.446 6.299 -15.243 1.00 75.00 459 VAL A N 1
ATOM 3588 C CA . VAL A 1 459 ? -25.722 7.444 -14.356 1.00 75.00 459 VAL A CA 1
ATOM 3589 C C . VAL A 1 459 ? -27.139 7.969 -14.581 1.00 75.00 459 VAL A C 1
ATOM 3591 O O . VAL A 1 459 ? -27.865 8.199 -13.614 1.00 75.00 459 VAL A O 1
ATOM 3594 N N . GLU A 1 460 ? -27.552 8.101 -15.842 1.00 76.88 460 GLU A N 1
ATOM 3595 C CA . GLU A 1 460 ? -28.897 8.557 -16.214 1.00 76.88 460 GLU A CA 1
ATOM 3596 C C . GLU A 1 460 ? -29.977 7.578 -15.739 1.00 76.88 460 GLU A C 1
ATOM 3598 O O . GLU A 1 460 ? -30.990 7.978 -15.159 1.00 76.88 460 GLU A O 1
ATOM 3603 N N . TRP A 1 461 ? -29.732 6.277 -15.908 1.00 85.25 461 TRP A N 1
ATOM 3604 C CA . TRP A 1 461 ? -30.644 5.232 -15.459 1.00 85.25 461 TRP A CA 1
ATOM 3605 C C . TRP A 1 461 ? -30.793 5.211 -13.930 1.00 85.25 461 TRP A C 1
ATOM 3607 O O . TRP A 1 461 ? -31.911 5.131 -13.416 1.00 85.25 461 TRP A O 1
ATOM 3617 N N . ILE A 1 462 ? -29.692 5.373 -13.185 1.00 82.75 462 ILE A N 1
ATOM 3618 C CA . ILE A 1 462 ? -29.721 5.479 -11.716 1.00 82.75 462 ILE A CA 1
ATOM 3619 C C . ILE A 1 462 ? -30.473 6.725 -11.255 1.00 82.75 462 ILE A C 1
ATOM 3621 O O . ILE A 1 462 ? -31.245 6.651 -10.298 1.00 82.75 462 ILE A O 1
ATOM 3625 N N . GLN A 1 463 ? -30.313 7.853 -11.946 1.00 77.81 463 GLN A N 1
ATOM 3626 C CA . GLN A 1 463 ? -31.072 9.058 -11.633 1.00 77.81 463 GLN A CA 1
ATOM 3627 C C . GLN A 1 463 ? -32.583 8.835 -11.811 1.00 77.81 463 GLN A C 1
ATOM 3629 O O . GLN A 1 463 ? -33.355 9.184 -10.919 1.00 77.81 463 GLN A O 1
ATOM 3634 N N . ALA A 1 464 ? -33.006 8.169 -12.889 1.00 78.62 464 ALA A N 1
ATOM 3635 C CA . ALA A 1 464 ? -34.413 7.829 -13.111 1.00 78.62 464 ALA A CA 1
ATOM 3636 C C . ALA A 1 464 ? -34.985 6.894 -12.021 1.00 78.62 464 ALA A C 1
ATOM 3638 O O . ALA A 1 464 ? -36.149 7.018 -11.628 1.00 78.62 464 ALA A O 1
ATOM 3639 N N . ILE A 1 465 ? -34.171 5.970 -11.498 1.00 83.25 465 ILE A N 1
ATOM 3640 C CA . ILE A 1 465 ? -34.546 5.085 -10.383 1.00 83.25 465 ILE A CA 1
ATOM 3641 C C . ILE A 1 465 ? -34.692 5.882 -9.080 1.00 83.25 465 ILE A C 1
ATOM 3643 O O . ILE A 1 465 ? -35.706 5.743 -8.389 1.00 83.25 465 ILE A O 1
ATOM 3647 N N . ASN A 1 466 ? -33.719 6.743 -8.771 1.00 80.94 466 ASN A N 1
ATOM 3648 C CA . ASN A 1 466 ? -33.732 7.607 -7.589 1.00 80.94 466 ASN A CA 1
ATOM 3649 C C . ASN A 1 466 ? -34.952 8.537 -7.586 1.00 80.94 466 ASN A C 1
ATOM 3651 O O . ASN A 1 466 ? -35.639 8.651 -6.572 1.00 80.94 466 ASN A O 1
ATOM 3655 N N . GLU A 1 467 ? -35.277 9.143 -8.730 1.00 78.88 467 GLU A N 1
ATOM 3656 C CA . GLU A 1 467 ? -36.441 10.023 -8.885 1.00 78.88 467 GLU A CA 1
ATOM 3657 C C . GLU A 1 467 ? -37.774 9.286 -8.689 1.00 78.88 467 GLU A C 1
ATOM 3659 O O . GLU A 1 467 ? -38.711 9.847 -8.115 1.00 78.88 467 GLU A O 1
ATOM 3664 N N . ARG A 1 468 ? -37.879 8.025 -9.131 1.00 78.50 468 ARG A N 1
ATOM 3665 C CA . ARG A 1 468 ? -39.122 7.248 -9.009 1.00 78.50 468 ARG A CA 1
ATOM 3666 C C . ARG A 1 468 ? -39.360 6.707 -7.604 1.00 78.50 468 ARG A C 1
ATOM 3668 O O . ARG A 1 468 ? -40.506 6.697 -7.155 1.00 78.50 468 ARG A O 1
ATOM 3675 N N . TYR A 1 469 ? -38.312 6.217 -6.949 1.00 79.62 469 TYR A N 1
ATOM 3676 C CA . TYR A 1 469 ? -38.427 5.506 -5.675 1.00 79.62 469 TYR A CA 1
ATOM 3677 C C . TYR A 1 469 ? -37.987 6.323 -4.455 1.00 79.62 469 TYR A C 1
ATOM 3679 O O . TYR A 1 469 ? -38.201 5.876 -3.334 1.00 79.62 469 TYR A O 1
ATOM 3687 N N . GLY A 1 470 ? -37.420 7.520 -4.640 1.00 72.06 470 GLY A N 1
ATOM 3688 C CA . GLY A 1 470 ? -36.952 8.358 -3.530 1.00 72.06 470 GLY A CA 1
ATOM 3689 C C . GLY A 1 470 ? -35.738 7.775 -2.798 1.00 72.06 470 GLY A C 1
ATOM 3690 O O . GLY A 1 470 ? -35.584 7.975 -1.594 1.00 72.06 470 GLY A O 1
ATOM 3691 N N . VAL A 1 471 ? -34.900 7.029 -3.519 1.00 80.25 471 VAL A N 1
ATOM 3692 C CA . VAL A 1 471 ? -33.678 6.388 -3.008 1.00 80.25 471 VAL A CA 1
ATOM 3693 C C . VAL A 1 471 ? -32.433 7.192 -3.402 1.00 80.25 471 VAL A C 1
ATOM 3695 O O . VAL A 1 471 ? -32.469 7.983 -4.342 1.00 80.25 471 VAL A O 1
ATOM 3698 N N . GLU A 1 472 ? -31.326 6.998 -2.681 1.00 76.12 472 GLU A N 1
ATOM 3699 C CA . GLU A 1 472 ? -30.040 7.673 -2.930 1.00 76.12 472 GLU A CA 1
ATOM 3700 C C . GLU A 1 472 ? -28.995 6.687 -3.481 1.00 76.12 472 GLU A C 1
ATOM 3702 O O . GLU A 1 472 ? -27.948 6.448 -2.877 1.00 76.12 472 GLU A O 1
ATOM 3707 N N . LEU A 1 473 ? -29.283 6.063 -4.626 1.00 77.69 473 LEU A N 1
ATOM 3708 C CA . LEU A 1 473 ? -28.326 5.171 -5.282 1.00 77.69 473 LEU A CA 1
ATOM 3709 C C . LEU A 1 473 ? -27.259 5.962 -6.039 1.00 77.69 473 LEU A C 1
ATOM 3711 O O . LEU A 1 473 ? -27.505 7.054 -6.553 1.00 77.69 473 LEU A O 1
ATOM 3715 N N . THR A 1 474 ? -26.068 5.378 -6.150 1.00 78.81 474 THR A N 1
ATOM 3716 C CA . THR A 1 474 ? -24.967 5.935 -6.948 1.00 78.81 474 THR A CA 1
ATOM 3717 C C . THR A 1 474 ? -24.651 5.002 -8.111 1.00 78.81 474 THR A C 1
ATOM 3719 O O . THR A 1 474 ? -24.957 3.814 -8.056 1.00 78.81 474 THR A O 1
ATOM 3722 N N . ALA A 1 475 ? -23.989 5.505 -9.156 1.00 73.50 475 ALA A N 1
ATOM 3723 C CA . ALA A 1 475 ? -23.583 4.677 -10.298 1.00 73.50 475 ALA A CA 1
ATOM 3724 C C . ALA A 1 475 ? -22.676 3.492 -9.902 1.00 73.50 475 ALA A C 1
ATOM 3726 O O . ALA A 1 475 ? -22.620 2.494 -10.616 1.00 73.50 475 ALA A O 1
ATOM 3727 N N . ASN A 1 476 ? -22.026 3.549 -8.732 1.00 72.19 476 ASN A N 1
ATOM 3728 C CA . ASN A 1 476 ? -21.275 2.419 -8.182 1.00 72.19 476 ASN A CA 1
ATOM 3729 C C . ASN A 1 476 ? -22.165 1.201 -7.889 1.00 72.19 476 ASN A C 1
ATOM 3731 O O . ASN A 1 476 ? -21.692 0.075 -8.015 1.00 72.19 476 ASN A O 1
ATOM 3735 N N . SER A 1 477 ? -23.450 1.399 -7.576 1.00 74.62 477 SER A N 1
ATOM 3736 C CA . SER A 1 477 ? -24.396 0.312 -7.298 1.00 74.62 477 SER A CA 1
ATOM 3737 C C . SER A 1 477 ? -24.615 -0.611 -8.506 1.00 74.62 477 SER A C 1
ATOM 3739 O O . SER A 1 477 ? -24.904 -1.787 -8.319 1.00 74.62 477 SER A O 1
ATOM 3741 N N . ILE A 1 478 ? -24.413 -0.123 -9.738 1.00 76.38 478 ILE A N 1
ATOM 3742 C CA . ILE A 1 478 ? -24.472 -0.940 -10.966 1.00 76.38 478 ILE A CA 1
ATOM 3743 C C . ILE A 1 478 ? -23.321 -1.955 -11.006 1.00 76.38 478 ILE A C 1
ATOM 3745 O O . ILE A 1 478 ? -23.503 -3.095 -11.420 1.00 76.38 478 ILE A O 1
ATOM 3749 N N . TYR A 1 479 ? -22.132 -1.556 -10.549 1.00 72.06 479 TYR A N 1
ATOM 3750 C CA . TYR A 1 479 ? -20.956 -2.429 -10.509 1.00 72.06 479 TYR A CA 1
ATOM 3751 C C . TYR A 1 479 ? -20.980 -3.392 -9.317 1.00 72.06 479 TYR A C 1
ATOM 3753 O O . TYR A 1 479 ? -20.332 -4.438 -9.351 1.00 72.06 479 TYR A O 1
ATOM 3761 N N . GLU A 1 480 ? -21.699 -3.034 -8.253 1.00 70.56 480 GLU A N 1
ATOM 3762 C CA . GLU A 1 480 ? -21.895 -3.885 -7.077 1.00 70.56 480 GLU A CA 1
ATOM 3763 C C . GLU A 1 480 ? -22.938 -4.985 -7.319 1.00 70.56 480 GLU A C 1
ATOM 3765 O O . GLU A 1 480 ? -22.775 -6.086 -6.792 1.00 70.56 480 GLU A O 1
ATOM 3770 N N . TYR A 1 481 ? -23.953 -4.714 -8.147 1.00 81.75 481 TYR A N 1
ATOM 3771 C CA . TYR A 1 481 ? -25.003 -5.662 -8.533 1.00 81.75 481 TYR A CA 1
ATOM 3772 C C . TYR A 1 481 ? -25.088 -5.759 -10.066 1.00 81.75 481 TYR A C 1
ATOM 3774 O O . TYR A 1 481 ? -25.939 -5.111 -10.680 1.00 81.75 481 TYR A O 1
ATOM 3782 N N . PRO A 1 482 ? -24.203 -6.552 -10.699 1.00 78.44 482 PRO A N 1
ATOM 3783 C CA . PRO A 1 482 ? -24.037 -6.558 -12.150 1.00 78.44 482 PRO A CA 1
ATOM 3784 C C . PRO A 1 482 ? -25.204 -7.199 -12.911 1.00 78.44 482 PRO A C 1
ATOM 3786 O O . PRO A 1 482 ? -25.266 -7.035 -14.124 1.00 78.44 482 PRO A O 1
ATOM 3789 N N . HIS A 1 483 ? -26.129 -7.892 -12.239 1.00 85.44 483 HIS A N 1
ATOM 3790 C CA . HIS A 1 483 ? -27.302 -8.517 -12.859 1.00 85.44 483 HIS A CA 1
ATOM 3791 C C . HIS A 1 483 ? -28.592 -7.796 -12.462 1.00 85.44 483 HIS A C 1
ATOM 3793 O O . HIS A 1 483 ? -28.805 -7.465 -11.292 1.00 85.44 483 HIS A O 1
ATOM 3799 N N . LEU A 1 484 ? -29.513 -7.631 -13.416 1.00 84.06 484 LEU A N 1
ATOM 3800 C CA . LEU A 1 484 ? -30.763 -6.894 -13.200 1.00 84.06 484 LEU A CA 1
ATOM 3801 C C . LEU A 1 484 ? -31.642 -7.519 -12.101 1.00 84.06 484 LEU A C 1
ATOM 3803 O O . LEU A 1 484 ? -32.272 -6.796 -11.329 1.00 84.06 484 LEU A O 1
ATOM 3807 N N . ARG A 1 485 ? -31.657 -8.856 -11.981 1.00 84.06 485 ARG A N 1
ATOM 3808 C CA . ARG A 1 485 ? -32.375 -9.563 -10.904 1.00 84.06 485 ARG A CA 1
ATOM 3809 C C . ARG A 1 485 ? -31.792 -9.282 -9.516 1.00 84.06 485 ARG A C 1
ATOM 3811 O O . ARG A 1 485 ? -32.549 -9.115 -8.561 1.00 84.06 485 ARG A O 1
ATOM 3818 N N . GLU A 1 486 ? -30.469 -9.227 -9.398 1.00 84.00 486 GLU A N 1
ATOM 3819 C CA . GLU A 1 486 ? -29.780 -8.931 -8.135 1.00 84.00 486 GLU A CA 1
ATOM 3820 C C . GLU A 1 486 ? -29.985 -7.468 -7.736 1.00 84.00 486 GLU A C 1
ATOM 3822 O O . GLU A 1 486 ? -30.313 -7.177 -6.586 1.00 84.00 486 GLU A O 1
ATOM 3827 N N . PHE A 1 487 ? -29.889 -6.561 -8.710 1.00 85.75 487 PHE A N 1
ATOM 3828 C CA . PHE A 1 487 ? -30.146 -5.138 -8.519 1.00 85.75 487 PHE A CA 1
ATOM 3829 C C . PHE A 1 487 ? -31.602 -4.870 -8.095 1.00 85.75 487 PHE A C 1
ATOM 3831 O O . PHE A 1 487 ? -31.849 -4.086 -7.179 1.00 85.75 487 PHE A O 1
ATOM 3838 N N . ALA A 1 488 ? -32.575 -5.574 -8.690 1.00 85.69 488 ALA A N 1
ATOM 3839 C CA . ALA A 1 488 ? -33.981 -5.504 -8.286 1.00 85.69 488 ALA A CA 1
ATOM 3840 C C . ALA A 1 488 ? -34.197 -5.969 -6.838 1.00 85.69 488 ALA A C 1
ATOM 3842 O O . ALA A 1 488 ? -34.943 -5.332 -6.091 1.00 85.69 488 ALA A O 1
ATOM 3843 N N . ALA A 1 489 ? -33.516 -7.043 -6.425 1.00 83.94 489 ALA A N 1
ATOM 3844 C CA . ALA A 1 489 ? -33.595 -7.545 -5.059 1.00 83.94 489 ALA A CA 1
ATOM 3845 C C . ALA A 1 489 ? -32.986 -6.571 -4.042 1.00 83.94 489 ALA A C 1
ATOM 3847 O O . ALA A 1 489 ? -33.583 -6.333 -2.993 1.00 83.94 489 ALA A O 1
ATOM 3848 N N . PHE A 1 490 ? -31.845 -5.968 -4.378 1.00 85.69 490 PHE A N 1
ATOM 3849 C CA . PHE A 1 490 ? -31.210 -4.927 -3.573 1.00 85.69 490 PHE A CA 1
ATOM 3850 C C . PHE A 1 490 ? -32.098 -3.683 -3.429 1.00 85.69 490 PHE A C 1
ATOM 3852 O O . PHE A 1 490 ? -32.294 -3.190 -2.319 1.00 85.69 490 PHE A O 1
ATOM 3859 N N . LEU A 1 491 ? -32.684 -3.201 -4.529 1.00 84.12 491 LEU A N 1
ATOM 3860 C CA . LEU A 1 491 ? -33.589 -2.053 -4.501 1.00 84.12 491 LEU A CA 1
ATOM 3861 C C . LEU A 1 491 ? -34.842 -2.345 -3.662 1.00 84.12 491 LEU A C 1
ATOM 3863 O O . LEU A 1 491 ? -35.279 -1.494 -2.892 1.00 84.12 491 LEU A O 1
ATOM 3867 N N . HIS A 1 492 ? -35.400 -3.553 -3.763 1.00 84.69 492 HIS A N 1
ATOM 3868 C CA . HIS A 1 492 ? -36.540 -3.963 -2.944 1.00 84.69 492 HIS A CA 1
ATOM 3869 C C . HIS A 1 492 ? -36.196 -4.022 -1.443 1.00 84.69 492 HIS A C 1
ATOM 3871 O O . HIS A 1 492 ? -36.982 -3.556 -0.619 1.00 84.69 492 HIS A O 1
ATOM 3877 N N . ASP A 1 493 ? -35.012 -4.527 -1.083 1.00 80.81 493 ASP A N 1
ATOM 3878 C CA . ASP A 1 493 ? -34.525 -4.545 0.302 1.00 80.81 493 ASP A CA 1
ATOM 3879 C C . ASP A 1 493 ? -34.324 -3.119 0.851 1.00 80.81 493 ASP A C 1
ATOM 3881 O O . ASP A 1 493 ? -34.815 -2.801 1.934 1.00 80.81 493 ASP A O 1
ATOM 3885 N N . GLN A 1 494 ? -33.720 -2.218 0.068 1.00 79.88 494 GLN A N 1
ATOM 3886 C CA . GLN A 1 494 ? -33.579 -0.795 0.417 1.00 79.88 494 GLN A CA 1
ATOM 3887 C C . GLN A 1 494 ? -34.932 -0.106 0.644 1.00 79.88 494 GLN A C 1
ATOM 3889 O O . GLN A 1 494 ? -35.101 0.622 1.626 1.00 79.88 494 GLN A O 1
ATOM 3894 N N . LEU A 1 495 ? -35.918 -0.378 -0.214 1.00 79.56 495 LEU A N 1
ATOM 3895 C CA . LEU A 1 495 ? -37.274 0.153 -0.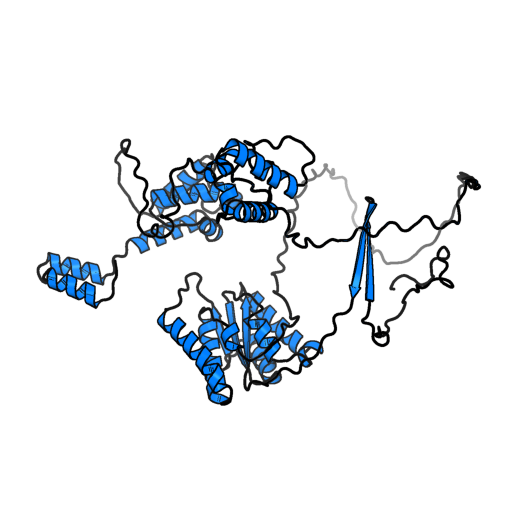058 1.00 79.56 495 LEU A CA 1
ATOM 3896 C C . LEU A 1 495 ? -37.961 -0.392 1.198 1.00 79.56 495 LEU A C 1
ATOM 3898 O O . LEU A 1 495 ? -38.645 0.351 1.902 1.00 79.56 495 LEU A O 1
ATOM 3902 N N . SER A 1 496 ? -37.728 -1.663 1.532 1.00 71.50 496 SER A N 1
ATOM 3903 C CA . SER A 1 496 ? -38.260 -2.262 2.759 1.00 71.50 496 SER A CA 1
ATOM 3904 C C . SER A 1 496 ? -37.630 -1.668 4.028 1.00 71.50 496 SER A C 1
ATOM 3906 O O . SER A 1 496 ? -38.334 -1.440 5.012 1.00 71.50 496 SER A O 1
ATOM 3908 N N . GLN A 1 497 ? -36.338 -1.323 3.987 1.00 63.78 497 GLN A N 1
ATOM 3909 C CA . GLN A 1 497 ? -35.611 -0.706 5.103 1.00 63.78 497 GLN A CA 1
ATOM 3910 C C . GLN A 1 497 ? -35.997 0.763 5.318 1.00 63.78 497 GLN A C 1
ATOM 3912 O O . GLN A 1 497 ? -36.069 1.214 6.461 1.00 63.78 497 GLN A O 1
ATOM 3917 N N . GLN A 1 498 ? -36.324 1.507 4.254 1.00 56.25 498 GLN A N 1
ATOM 3918 C CA . GLN A 1 498 ? -36.872 2.866 4.376 1.00 56.25 498 GLN A CA 1
ATOM 3919 C C . GLN A 1 498 ? -38.283 2.895 4.998 1.00 56.25 498 GLN A C 1
ATOM 3921 O O . GLN A 1 498 ? -38.691 3.924 5.539 1.00 56.25 498 GLN A O 1
ATOM 3926 N N . MET A 1 499 ? -39.023 1.779 4.963 1.00 48.38 499 MET A N 1
ATOM 3927 C CA . MET A 1 499 ? -40.362 1.657 5.557 1.00 48.38 499 MET A CA 1
ATOM 3928 C C . MET A 1 499 ? -40.374 1.166 7.017 1.00 48.38 499 MET A C 1
ATOM 3930 O O . MET A 1 499 ? -41.440 1.178 7.646 1.00 48.38 499 MET A O 1
ATOM 3934 N N . GLU A 1 500 ? -39.236 0.779 7.606 1.00 41.22 500 GLU A N 1
ATOM 3935 C CA . GLU A 1 500 ? -39.172 0.417 9.028 1.00 41.22 500 GLU A CA 1
ATOM 3936 C C . GLU A 1 500 ? -39.224 1.664 9.927 1.00 41.22 500 GLU A C 1
ATOM 3938 O O . GLU A 1 500 ? -38.221 2.198 10.400 1.00 41.22 500 GLU A O 1
ATOM 3943 N N . VAL A 1 501 ? -40.442 2.108 10.247 1.00 45.06 501 VAL A N 1
ATOM 3944 C CA . VAL A 1 501 ? -40.674 2.922 11.446 1.00 45.06 501 VAL A CA 1
ATOM 3945 C C . VAL A 1 501 ? -40.215 2.092 12.652 1.00 45.06 501 VAL A C 1
ATOM 3947 O O . VAL A 1 501 ? -40.738 0.990 12.842 1.00 45.06 501 VAL A O 1
ATOM 3950 N N . PRO A 1 502 ? -39.292 2.580 13.509 1.00 48.06 502 PRO A N 1
ATOM 3951 C CA . PRO A 1 502 ? -38.830 1.807 14.652 1.00 48.06 502 PRO A CA 1
ATOM 3952 C C . PRO A 1 502 ? -40.030 1.352 15.485 1.00 48.06 502 PRO A C 1
ATOM 3954 O O . PRO A 1 502 ? -40.878 2.170 15.848 1.00 48.06 502 PRO A O 1
ATOM 3957 N N . LEU A 1 503 ? -40.086 0.062 15.835 1.00 47.72 503 LEU A N 1
ATOM 3958 C CA . LEU A 1 503 ? -41.176 -0.583 16.591 1.00 47.72 503 LEU A CA 1
ATOM 3959 C C . LEU A 1 503 ? -41.599 0.198 17.859 1.00 47.72 503 LEU A C 1
ATOM 3961 O O . LEU A 1 503 ? -42.705 0.050 18.380 1.00 47.72 503 LEU A O 1
ATOM 3965 N N . HIS A 1 504 ? -40.696 1.032 18.376 1.00 54.81 504 HIS A N 1
ATOM 3966 C CA . HIS A 1 504 ? -40.890 1.890 19.536 1.00 54.81 504 HIS A CA 1
ATOM 3967 C C . HIS A 1 504 ? -41.715 3.159 19.246 1.00 54.81 504 HIS A C 1
ATOM 3969 O O . HIS A 1 504 ? -42.438 3.616 20.129 1.00 54.81 504 HIS A O 1
ATOM 3975 N N . LEU A 1 505 ? -41.643 3.716 18.033 1.00 54.59 505 LEU A N 1
ATOM 3976 C CA . LEU A 1 505 ? -42.425 4.883 17.614 1.00 54.59 505 LEU A CA 1
ATOM 3977 C C . LEU A 1 505 ? -43.856 4.478 17.246 1.00 54.59 505 LEU A C 1
ATOM 3979 O O . LEU A 1 505 ? -44.797 5.165 17.625 1.00 54.59 505 LEU A O 1
ATOM 3983 N N . GLN A 1 506 ? -44.033 3.310 16.620 1.00 54.97 506 GLN A N 1
ATOM 3984 C CA . GLN A 1 506 ? -45.358 2.732 16.372 1.00 54.97 506 GLN A CA 1
ATOM 3985 C C . GLN A 1 506 ? -46.120 2.465 17.676 1.00 54.97 506 GLN A C 1
ATOM 3987 O O . GLN A 1 506 ? -47.280 2.848 17.792 1.00 54.97 506 GLN A O 1
ATOM 3992 N N . LYS A 1 507 ? -45.458 1.900 18.697 1.00 58.97 507 LYS A N 1
ATOM 3993 C CA . LYS A 1 507 ? -46.056 1.735 20.034 1.00 58.97 507 LYS A CA 1
ATOM 3994 C C . LYS A 1 507 ? -46.405 3.067 20.700 1.00 58.97 507 LYS A C 1
ATOM 3996 O O . LYS A 1 507 ? -47.413 3.145 21.394 1.00 58.97 507 LYS A O 1
ATOM 4001 N N . LEU A 1 508 ? -45.594 4.105 20.487 1.00 62.09 508 LEU A N 1
ATOM 4002 C CA . LEU A 1 508 ? -45.840 5.438 21.042 1.00 62.09 508 LEU A CA 1
ATOM 4003 C C . LEU A 1 508 ? -47.041 6.118 20.366 1.00 62.09 508 LEU A C 1
ATOM 4005 O O . LEU A 1 508 ? -47.891 6.678 21.047 1.00 62.09 508 LEU A O 1
ATOM 4009 N N . ILE A 1 509 ? -47.132 6.026 19.035 1.00 64.44 509 ILE A N 1
ATOM 4010 C CA . ILE A 1 509 ? -48.244 6.566 18.241 1.00 64.44 509 ILE A CA 1
ATOM 4011 C C . ILE A 1 509 ? -49.546 5.838 18.589 1.00 64.44 509 ILE A C 1
ATOM 4013 O O . ILE A 1 509 ? -50.562 6.492 18.810 1.00 64.44 509 ILE A O 1
ATOM 4017 N N . GLN A 1 510 ? -49.500 4.510 18.712 1.00 69.12 510 GLN A N 1
ATOM 4018 C CA . GLN A 1 510 ? -50.648 3.703 19.120 1.00 69.12 510 GLN A CA 1
ATOM 4019 C C . GLN A 1 510 ? -51.120 4.076 20.538 1.00 69.12 510 GLN A C 1
ATOM 4021 O O . GLN A 1 510 ? -52.300 4.332 20.737 1.00 69.12 510 GLN A O 1
ATOM 4026 N N . GLY A 1 511 ? -50.202 4.234 21.501 1.00 67.94 511 GLY A N 1
ATOM 4027 C CA . GLY A 1 511 ? -50.542 4.639 22.873 1.00 67.94 511 GLY A CA 1
ATOM 4028 C C . GLY A 1 511 ? -51.131 6.053 22.997 1.00 67.94 511 GLY A C 1
ATOM 4029 O O . GLY A 1 511 ? -51.945 6.302 23.883 1.00 67.94 511 GLY A O 1
ATOM 4030 N N . VAL A 1 512 ? -50.772 6.977 22.099 1.00 72.81 512 VAL A N 1
ATOM 4031 C CA . VAL A 1 512 ? -51.398 8.313 22.026 1.00 72.81 512 VAL A CA 1
ATOM 4032 C C . VAL A 1 512 ? -52.780 8.242 21.366 1.00 72.81 512 VAL A C 1
ATOM 4034 O O . VAL A 1 512 ? -53.707 8.915 21.812 1.00 72.81 512 VAL A O 1
ATOM 4037 N N . GLN A 1 513 ? -52.952 7.411 20.333 1.00 68.31 513 GLN A N 1
ATOM 4038 C CA . GLN A 1 513 ? -54.246 7.209 19.665 1.00 68.31 513 GLN A CA 1
ATOM 4039 C C . GLN A 1 513 ? -55.269 6.497 20.560 1.00 68.31 513 GLN A C 1
ATOM 4041 O O . GLN A 1 513 ? -56.448 6.848 20.532 1.00 68.31 513 GLN A O 1
ATOM 4046 N N . ASP A 1 514 ? -54.809 5.565 21.395 1.00 76.00 514 ASP A N 1
ATOM 4047 C CA . ASP A 1 514 ? -55.633 4.843 22.368 1.00 76.00 514 ASP A CA 1
ATOM 4048 C C . ASP A 1 514 ? -55.878 5.663 23.658 1.00 76.00 514 ASP A C 1
ATOM 4050 O O . ASP A 1 514 ? -56.641 5.251 24.532 1.00 76.00 514 ASP A O 1
ATOM 4054 N N . GLY A 1 515 ? -55.277 6.859 23.767 1.00 70.25 515 GLY A N 1
ATOM 4055 C CA . GLY A 1 515 ? -55.459 7.794 24.883 1.00 70.25 515 GLY A CA 1
ATOM 4056 C C . GLY A 1 515 ? -54.741 7.396 26.178 1.00 70.25 515 GLY A C 1
ATOM 4057 O O . GLY A 1 515 ? -55.018 7.969 27.231 1.00 70.25 515 GLY A O 1
ATOM 4058 N N . GLU A 1 516 ? -53.831 6.422 26.119 1.00 72.12 516 GLU A N 1
ATOM 4059 C CA . GLU A 1 516 ? -53.046 5.947 27.265 1.00 72.12 516 GLU A CA 1
ATOM 4060 C C . GLU A 1 516 ? -51.866 6.874 27.597 1.00 72.12 516 GLU A C 1
ATOM 4062 O O . GLU A 1 516 ? -51.397 6.898 28.737 1.00 72.12 516 GLU A O 1
ATOM 4067 N N . ILE A 1 517 ? -51.391 7.649 26.616 1.00 70.06 517 ILE A N 1
ATOM 4068 C CA . ILE A 1 517 ? -50.263 8.577 26.750 1.00 70.06 517 ILE A CA 1
ATOM 4069 C C . ILE A 1 517 ? -50.695 9.963 26.264 1.00 70.06 517 ILE A C 1
ATOM 4071 O O . ILE A 1 517 ? -51.169 10.118 25.140 1.00 70.06 517 ILE A O 1
ATOM 4075 N N . ASP A 1 518 ? -50.504 10.984 27.101 1.00 72.19 518 ASP A N 1
ATOM 4076 C CA . ASP A 1 518 ? -50.761 12.378 26.724 1.00 72.19 518 ASP A CA 1
ATOM 4077 C C . ASP A 1 518 ? -49.674 12.903 25.767 1.00 72.19 518 ASP A C 1
ATOM 4079 O O . ASP A 1 518 ? -48.506 12.510 25.845 1.00 72.19 518 ASP A O 1
ATOM 4083 N N . ILE A 1 519 ? -50.042 13.829 24.884 1.00 69.12 519 ILE A N 1
ATOM 4084 C CA . ILE A 1 519 ? -49.185 14.386 23.829 1.00 69.12 519 ILE A CA 1
ATOM 4085 C C . ILE A 1 519 ? -47.918 15.020 24.434 1.00 69.12 519 ILE A C 1
ATOM 4087 O O . ILE A 1 519 ? -46.825 14.860 23.888 1.00 69.12 519 ILE A O 1
ATOM 4091 N N . GLU A 1 520 ? -48.023 15.661 25.605 1.00 68.88 520 GLU A N 1
ATOM 4092 C CA . GLU A 1 520 ? -46.860 16.216 26.317 1.00 68.88 520 GLU A CA 1
ATOM 4093 C C . GLU A 1 520 ? -45.921 15.135 26.881 1.00 68.88 520 GLU A C 1
ATOM 4095 O O . GLU A 1 520 ? -44.702 15.321 26.913 1.00 68.88 520 GLU A O 1
ATOM 4100 N N . GLN A 1 521 ? -46.456 13.985 27.303 1.00 62.28 521 GLN A N 1
ATOM 4101 C CA . GLN A 1 521 ? -45.646 12.867 27.799 1.00 62.28 521 GLN A CA 1
ATOM 4102 C C . GLN A 1 521 ? -44.949 12.129 26.654 1.00 62.28 521 GLN A C 1
ATOM 4104 O O . GLN A 1 521 ? -43.789 11.734 26.796 1.00 62.28 521 GLN A O 1
ATOM 4109 N N . ALA A 1 522 ? -45.615 12.000 25.504 1.00 61.97 522 ALA A N 1
ATOM 4110 C CA . ALA A 1 522 ? -45.016 11.471 24.285 1.00 61.97 522 ALA A CA 1
ATOM 4111 C C . ALA A 1 522 ? -43.843 12.349 23.802 1.00 61.97 522 ALA A C 1
ATOM 4113 O O . ALA A 1 522 ? -42.770 11.816 23.513 1.00 61.97 522 ALA A O 1
ATOM 4114 N N . ASP A 1 523 ? -43.991 13.683 23.818 1.00 65.06 523 ASP A N 1
ATOM 4115 C CA . ASP A 1 523 ? -42.908 14.618 23.459 1.00 65.06 523 ASP A CA 1
ATOM 4116 C C . ASP A 1 523 ? -41.723 14.532 24.441 1.00 65.06 523 ASP A C 1
ATOM 4118 O O . ASP A 1 523 ? -40.557 14.537 24.041 1.00 65.06 523 ASP A O 1
ATOM 4122 N N . GLN A 1 524 ? -41.984 14.360 25.742 1.00 65.12 524 GLN A N 1
ATOM 4123 C CA . GLN A 1 524 ? -40.917 14.164 26.733 1.00 65.12 524 GLN A CA 1
ATOM 4124 C C . GLN A 1 524 ? -40.161 12.839 26.558 1.00 65.12 524 GLN A C 1
ATOM 4126 O O . GLN A 1 524 ? -38.942 12.805 26.758 1.00 65.12 524 GLN A O 1
ATOM 4131 N N . LEU A 1 525 ? -40.849 11.756 26.184 1.00 62.44 525 LEU A N 1
ATOM 4132 C CA . LEU A 1 525 ? -40.232 10.450 25.930 1.00 62.44 525 LEU A CA 1
ATOM 4133 C C . LEU A 1 525 ? -39.383 10.463 24.653 1.00 62.44 525 LEU A C 1
ATOM 4135 O O . LEU A 1 525 ? -38.278 9.918 24.659 1.00 62.44 525 LEU A O 1
ATOM 4139 N N . LEU A 1 526 ? -39.832 11.169 23.612 1.00 62.50 526 LEU A N 1
ATOM 4140 C CA . LEU A 1 526 ? -39.050 11.413 22.396 1.00 62.50 526 LEU A CA 1
ATOM 4141 C C . LEU A 1 526 ? -37.781 12.228 22.695 1.00 62.50 526 LEU A C 1
ATOM 4143 O O . LEU A 1 526 ? -36.690 11.860 22.257 1.00 62.50 526 LEU A O 1
ATOM 4147 N N . ARG A 1 527 ? -37.880 13.271 23.532 1.00 58.41 527 ARG A N 1
ATOM 4148 C CA . ARG A 1 527 ? -36.725 14.098 23.935 1.00 58.41 527 ARG A CA 1
ATOM 4149 C C . ARG A 1 527 ? -35.720 13.372 24.832 1.00 58.41 527 ARG A C 1
ATOM 4151 O O . ARG A 1 527 ? -34.528 13.661 24.753 1.00 58.41 527 ARG A O 1
ATOM 4158 N N . ARG A 1 528 ? -36.165 12.445 25.690 1.00 53.94 528 ARG A N 1
ATOM 4159 C CA . ARG A 1 528 ? -35.276 11.639 26.554 1.00 53.94 528 ARG A CA 1
ATOM 4160 C C . ARG A 1 528 ? -34.626 10.458 25.830 1.00 53.94 528 ARG A C 1
ATOM 4162 O O . ARG A 1 528 ? -33.558 10.031 26.257 1.00 53.94 528 ARG A O 1
ATOM 4169 N N . GLY A 1 529 ? -35.248 9.947 24.768 1.00 49.62 529 GLY A N 1
ATOM 4170 C CA . GLY A 1 529 ? -34.797 8.766 24.024 1.00 49.62 529 GLY A CA 1
ATOM 4171 C C . GLY A 1 529 ? -33.713 9.011 22.971 1.00 49.62 529 GLY A C 1
ATOM 4172 O O . GLY A 1 529 ? -33.261 8.052 22.359 1.00 49.62 529 GLY A O 1
ATOM 4173 N N . GLY A 1 530 ? -33.278 10.255 22.745 1.00 44.91 530 GLY A N 1
ATOM 4174 C CA . GLY A 1 530 ? -32.180 10.545 21.815 1.00 44.91 530 GLY A CA 1
ATOM 4175 C C . GLY A 1 530 ? -32.463 10.174 20.354 1.00 44.91 530 GLY A C 1
ATOM 4176 O O . GLY A 1 530 ? -31.521 9.939 19.604 1.00 44.91 530 GLY A O 1
ATOM 4177 N N . ILE A 1 531 ? -33.731 10.134 19.939 1.00 42.47 531 ILE A N 1
ATOM 4178 C CA . ILE A 1 531 ? -34.116 9.954 18.537 1.00 42.47 531 ILE A CA 1
ATOM 4179 C C . ILE A 1 531 ? -34.320 11.356 17.960 1.00 42.47 531 ILE A C 1
ATOM 4181 O O . ILE A 1 531 ? -35.313 12.017 18.258 1.00 42.47 531 ILE A O 1
ATOM 4185 N N . ARG A 1 532 ? -33.340 11.854 17.198 1.00 36.25 532 ARG A N 1
ATOM 4186 C CA . ARG A 1 532 ? -33.537 13.040 16.356 1.00 36.25 532 ARG A CA 1
ATOM 4187 C C . ARG A 1 532 ? -34.170 12.576 15.046 1.00 36.25 532 ARG A C 1
ATOM 4189 O O . ARG A 1 532 ? -33.611 11.697 14.399 1.00 36.25 532 ARG A O 1
ATOM 4196 N N . THR A 1 533 ? -35.339 13.142 14.749 1.00 36.47 533 THR A N 1
ATOM 4197 C CA . THR A 1 533 ? -36.010 13.130 13.438 1.00 36.47 533 THR A CA 1
ATOM 4198 C C . THR A 1 533 ? -35.112 13.635 12.332 1.00 36.47 533 THR A C 1
ATOM 4200 O O . THR A 1 533 ? -34.367 14.607 12.622 1.00 36.47 533 THR A O 1
#

pLDDT: mean 72.37, std 22.91, range [25.48, 98.06]

InterPro domains:
  IPR006162 Phosphopantetheine attachment site [PS00012] (342-357)
  IPR006162 Phosphopantetheine attachment site [PS00012] (450-465)
  IPR009081 Phosphopantetheine binding ACP domain [PF00550] (318-383)
  IPR009081 Phosphopantetheine binding ACP domain [PF00550] (427-491)
  IPR009081 Phosphopantetheine binding ACP domain [PS50075] (313-387)
  IPR009081 Phosphopantetheine binding ACP domain [PS50075] (418-495)
  IPR016039 Thiolase-like [G3DSA:3.40.47.10] (1-227)
  IPR016039 Thiolase-like [SSF53901] (2-57)
  IPR020806 Polyketide synthase-like, phosphopantetheine-binding domain [SM00823] (316-387)
  IPR020806 Polyketide synthase-like, phosphopantetheine-binding domain [SM00823] (424-495)
  IPR036736 ACP-like superfamily [G3DSA:1.10.1200.10] (312-398)
  IPR036736 ACP-like superfamily [G3DSA:1.10.1200.10] (404-502)
  IPR036736 ACP-like superfamily [SSF47336] (311-388)
  IPR036736 ACP-like superfamily [SSF47336] (417-498)
  IPR050091 Polyketide and Nonribosomal Peptide Biosynthesis Enzymes [PTHR43775] (1-145)

Organism: NCBI:txid910412

Sequence (533 aa):
SLHCDRENPYIQWQNSPFYVNKSNREWKDSEGKPRRGAVSAFGMSGTNVHLVLESYPREVQAVNGALPSYLLALSAKTEAALTEKMADLIAFLESPEGQEADLLEISYTLLQGRQHFRHRWAMVVQGREDALYALKQAINKEQAPNLFQGQVPPSFTGQTAIIKYIADLLEQSHVSRKDSQQYQESLMALAAMYCQGYEMDWAALFAGTDPQSLHMPTYPFARNAYWIAEKEREMPLSSRQKGDLPSEEAVQPDRKQTEVIQQESSGQRVLTPLTAADTWSSEPKAKPEAIPLTSLERDKAGKGKHQLSRDVRDIEQVLASMLREILELDQDTVDRDTPFIEMGMDSIVGVEWIQAVNERYQTSLTANSIYEYPNIRQFAALLSPDTPARAEEISDARSNLAPSVAPAPKPSDQPAADSMEAVQAFLVTSLAEALSMDQADIDLDGELVELGLDSIIGVEWIQAINERYGVELTANSIYEYPHLREFAAFLHDQLSQQMEVPLHLQKLIQGVQDGEIDIEQADQLLRRGGIRT

Foldseek 3Di:
DDPPPDDDPVDPVVPDPDDDDDDDDDDDADVVAFDKDKDWDADPVGDIDIDIDTDDDPPPDPFPDQFQKAKAKDADQDPVLRLVVLVQVLVLCPDPNVVPDDRNQNRCCRQVVDDHAFWMKMFMGRDSVRSNVVSVCVNVVHDDPRIETAGADPPDDDDPVVLVVLVVLLVVLVVCSVPSVSNSVSSSVVRHVVNNPDDHPVVSNCPPTDHDHDDGDDGDDDPDDDDDPPPPPPPPPDDPPPDDDDDDDDDDDDDDDDDDDDDDDDDDDDDDDDDDDDDDDPDPDDDPPPPDPDDPDDPPDDPPPPPPDLDLVVQLVVLQVLLCVLVVDPDPDDDQPDFCVVVVDDLVSLQVSVVVVCVVLVDDDGSCVCVVQRGSSSVSVVSHPVPDDPPPCVVPVPDDDDDDDDDDDDPDDDDDDQDLVVLLVVLLVLLCVLLVHDSVPDDQADFSVVSVDDPVSLQVSVVVVCVVLVDDDGSVLCVVQRGSSSSSVVVSVVSVVVPDPDPVVVVLVVCVVVVVDPPVRSVVCCVVVPDDD

Radius of gyration: 36.11 Å; chains: 1; bounding box: 98×96×88 Å

Secondary structure (DSSP, 8-state):
--S-SS--TTS-GGG-S-----S----PPBTTB--EEEEEEE-TTS-EEEEEEE---------S---S-EEEEEEESSHHHHHHHHHHHHHHHHSHHHHHS-HHHHHHHHHTSS---SEEEEEEESSHHHHHHHHHHHHTT---TTEEEEE--TT----HHHHHHHHHHHHHHHHHTTSHHHHHHHHHHHHHHHHHT----HHHHTTT--PPPP---------------------------------------------------------------S----S----------------------------HHHHHHHHHHHHHHHTT--SS---SSS-TTTTT--TTHHHHHHHHHHHHHT----TTHHHHS-SHHHHHHHH-TTS---SSTTTTTTS--PPP-PPPPP------TT-HHHHHHHHHHHHHHHHT--GGG--SSSBTTTTT--TTHHHHHHHHHHHHHT----THHHHHS-BHHHHHHHHHHHHHHHT---HHHHHHHHHHHTTSS-HHHHHHHHHHTT---